Protein AF-0000000067178674 (afdb_homodimer)

InterPro domains:
  IPR000073 Alpha/beta hydrolase fold-1 [PF00561] (31-272)
  IPR000639 Epoxide hydrolase-like [PR00412] (37-55)
  IPR000639 Epoxide hydrolase-like [PR00412] (100-113)
  IPR000639 Epoxide hydrolase-like [PR00412] (260-282)
  IPR029058 Alpha/Beta hydrolase fold [G3DSA:3.40.50.1820] (13-284)
  IPR029058 Alpha/Beta hydrolase fold [SSF53474] (10-285)

Organism: Mycolicibacterium smegmatis (strain ATCC 700084 / mc(2)155) (NCBI:txid246196)

Sequence (570 aa):
MTTSGSVALRHVRQQVRPDVSLHAVIAGSGPAVFLLHGWPQTWQEWLPILEDLARHHTVVAVDLKGAGGSSKPLLGYDKVTMAEELDILREKLGFDTVQVVGHDIGGMLAYAWAATHRDTVTRLAVFDVPIPGASLWDGILTDPLAWHFAFHQCRDVPEFLIAGRERGYVEYFLRGRTANQDAFTDAAVDHYAHALAQPGAVRSTLEWYRAFAQDADDNRKLAREPLTVPVLALGGEHRWGPKMVDVLREFATDVRGGSIPDCGHWVVEERPDVVLAELEAFLQRMTTSGSVALRHVRQQVRPDVSLHAVIAGSGPAVFLLHGWPQTWQEWLPILEDLARHHTVVAVDLKGAGGSSKPLLGYDKVTMAEELDILREKLGFDTVQVVGHDIGGMLAYAWAATHRDTVTRLAVFDVPIPGASLWDGILTDPLAWHFAFHQCRDVPEFLIAGRERGYVEYFLRGRTANQDAFTDAAVDHYAHALAQPGAVRSTLEWYRAFAQDADDNRKLAREPLTVPVLALGGEHRWGPKMVDVLREFATDVRGGSIPDCGHWVVEERPDVVLAELEAFLQR

Radius of gyration: 27.83 Å; Cα contacts (8 Å, |Δi|>4): 1266; chains: 2; bounding box: 46×83×72 Å

Secondary structure (DSSP, 8-state):
------PPPEEEEEEEETTEEEEEEEEESSSEEEEE--TT--GGGGHHHHHHHTTTSEEEEE--TTSTTS---SS--SHHHHHHHHHHHHHHHT-SSEEEEEETHHHHHHHHHHHH-TTTEEEEEEES-PPTTSTTHHHHTT-GGGHHHHHHHSSSHHHHHHTT-HHHHHHHHHHHT-SSGGG--HHHHHHHHHHHHSTTHHHHHHHHHHTHHHHHHHHHHHTTS-B-S-EEEEEETTTTHHHHHHHHHTTBSSEEEEEETT--S-HHHH-HHHHHHHHHHHS--/------PPPEEEEEEEETTEEEEEEEEESSSEEEEE--TT--GGGGHHHHHHHTTTSEEEEE--TTSTTS---SS--SHHHHHHHHHHHHHHHT-SSEEEEEETHHHHHHHHHHHH-TTTEEEEEEES-PPTTSTTHHHHTT-GGGHHHHHHHSSSHHHHHHTT-HHHHHHHHHHHT-SSGGG--HHHHHHHHHHHHSTTHHHHHHHHHHTHHHHHHHHHHHTTS-B-S-EEEEEETTTTHHHHHHHHHTTBSSEEEEEETT--S-HHHH-HHHHHHHHHHHS--

Solvent-accessible surface area (backbone atoms only — not comparable to full-atom values): 28311 Å² total; per-residue (Å²): 132,82,75,84,72,80,72,66,75,43,79,48,72,45,74,55,45,102,70,36,34,39,20,31,38,34,29,60,46,63,50,38,34,39,36,31,37,29,83,74,49,32,35,68,57,44,58,77,42,44,63,69,50,14,72,53,13,21,33,35,28,27,17,52,75,13,25,58,77,13,31,54,52,95,70,66,51,34,33,60,54,45,23,52,42,49,51,44,44,39,51,75,73,68,44,80,53,35,30,36,37,9,27,34,61,15,17,46,29,37,49,35,27,40,66,73,35,59,87,32,37,60,33,40,32,36,30,32,54,82,48,54,53,41,89,61,42,73,59,45,58,67,33,78,91,37,18,59,58,44,34,42,47,41,80,65,53,47,50,62,38,39,59,95,37,33,48,64,56,44,40,48,54,56,60,69,40,38,63,43,72,78,48,62,50,71,65,55,41,48,49,31,13,52,38,43,60,36,91,53,15,48,58,27,49,30,36,47,50,56,20,40,68,60,32,14,57,49,39,50,58,47,34,78,58,51,40,73,46,51,30,40,17,33,12,9,48,75,54,40,2,84,46,28,39,68,54,47,48,66,39,26,76,37,63,42,75,28,56,38,78,86,19,14,60,49,43,48,57,56,34,30,67,60,49,44,52,53,46,62,71,66,57,74,116,130,82,75,81,73,80,73,67,74,42,77,49,72,45,75,55,46,100,71,36,34,39,20,32,39,34,30,59,44,63,51,39,33,39,37,31,39,29,83,74,49,31,36,68,59,44,58,78,42,44,63,68,50,16,71,52,14,21,32,35,28,28,15,52,75,14,26,57,75,13,32,55,50,97,71,67,49,34,33,62,55,45,22,51,41,49,51,44,45,38,51,74,72,68,45,79,53,32,30,36,36,9,27,36,59,14,18,45,29,39,50,35,28,38,68,72,35,60,89,31,38,60,34,41,32,35,31,34,53,83,49,53,51,41,90,62,41,72,60,44,58,66,32,76,89,36,18,61,58,44,33,39,46,42,79,64,54,48,48,62,40,38,60,94,38,32,49,62,56,44,40,48,54,56,59,67,40,38,63,46,71,79,49,60,49,71,64,55,42,49,49,32,13,52,38,42,60,38,92,53,14,49,58,28,50,30,36,48,50,56,21,42,69,60,35,14,55,49,40,50,60,49,35,76,58,49,40,71,47,52,31,42,17,33,13,8,48,75,54,40,1,83,46,27,39,67,53,46,50,65,42,25,75,36,65,43,75,28,56,38,77,84,20,14,60,49,43,48,58,56,36,30,67,60,50,43,52,52,45,63,72,66,55,76,114

pLDDT: mean 95.58, std 8.79, range [27.75, 98.94]

Structure (mmCIF, N/CA/C/O backbone):
data_AF-0000000067178674-model_v1
#
loop_
_entity.id
_entity.type
_entity.pdbx_description
1 polymer 'Epoxide hydrolase'
#
loop_
_atom_site.group_PDB
_atom_site.id
_atom_site.type_symbol
_atom_site.label_atom_id
_atom_site.label_alt_id
_atom_site.label_comp_id
_atom_site.label_asym_id
_atom_site.label_entity_id
_atom_site.label_seq_id
_atom_site.pdbx_PDB_ins_code
_atom_site.Cartn_x
_atom_site.Cartn_y
_atom_site.Cartn_z
_atom_site.occupancy
_atom_site.B_iso_or_equiv
_atom_site.auth_seq_id
_atom_site.auth_comp_id
_atom_site.auth_asym_id
_atom_site.auth_atom_id
_atom_site.pdbx_PDB_model_num
ATOM 1 N N . MET A 1 1 ? 4.031 34.906 43.875 1 27.75 1 MET A N 1
ATOM 2 C CA . MET A 1 1 ? 4.234 33.688 43.094 1 27.75 1 MET A CA 1
ATOM 3 C C . MET A 1 1 ? 3.258 33.625 41.938 1 27.75 1 MET A C 1
ATOM 5 O O . MET A 1 1 ? 2.059 33.406 42.125 1 27.75 1 MET A O 1
ATOM 9 N N . THR A 1 2 ? 3.311 34.438 40.875 1 36.53 2 THR A N 1
ATOM 10 C CA . THR A 1 2 ? 2.326 34.781 39.844 1 36.53 2 THR A CA 1
ATOM 11 C C . THR A 1 2 ? 1.849 33.531 39.125 1 36.53 2 THR A C 1
ATOM 13 O O . THR A 1 2 ? 2.662 32.719 38.656 1 36.53 2 THR A O 1
ATOM 16 N N . THR A 1 3 ? 0.846 32.75 39.562 1 38.28 3 THR A N 1
ATOM 17 C CA . THR A 1 3 ? 0.165 31.578 39 1 38.28 3 THR A CA 1
ATOM 18 C C . THR A 1 3 ? 0.177 31.625 37.469 1 38.28 3 THR A C 1
ATOM 20 O O . THR A 1 3 ? -0.361 32.562 36.875 1 38.28 3 THR A O 1
ATOM 23 N N . SER A 1 4 ? 1.253 31.328 36.719 1 40.75 4 SER A N 1
ATOM 24 C CA . SER A 1 4 ? 1.519 31.391 35.281 1 40.75 4 SER A CA 1
ATOM 25 C C . SER A 1 4 ? 0.287 30.984 34.469 1 40.75 4 SER A C 1
ATOM 27 O O . SER A 1 4 ? -0.219 29.875 34.625 1 40.75 4 SER A O 1
ATOM 29 N N . GLY A 1 5 ? -0.866 31.719 34.344 1 47.22 5 GLY A N 1
ATOM 30 C CA . GLY A 1 5 ? -2.24 31.625 33.875 1 47.22 5 GLY A CA 1
ATOM 31 C C . GLY A 1 5 ? -2.381 30.844 32.594 1 47.22 5 GLY A C 1
ATOM 32 O O . GLY A 1 5 ? -1.629 31.062 31.641 1 47.22 5 GLY A O 1
ATOM 33 N N . SER A 1 6 ? -2.816 29.484 32.625 1 62.25 6 SER A N 1
ATOM 34 C CA . SER A 1 6 ? -3.211 28.625 31.516 1 62.25 6 SER A CA 1
ATOM 35 C C . SER A 1 6 ? -3.93 29.422 30.422 1 62.25 6 SER A C 1
ATOM 37 O O . SER A 1 6 ? -4.848 30.188 30.719 1 62.25 6 SER A O 1
ATOM 39 N N . VAL A 1 7 ? -3.141 29.688 29.234 1 75 7 VAL A N 1
ATOM 40 C CA . VAL A 1 7 ? -3.703 30.422 28.094 1 75 7 VAL A CA 1
ATOM 41 C C . VAL A 1 7 ? -5.051 29.812 27.719 1 75 7 VAL A C 1
ATOM 43 O O . VAL A 1 7 ? -5.191 28.594 27.641 1 75 7 VAL A O 1
ATOM 46 N N . ALA A 1 8 ? -6.066 30.609 27.797 1 85.31 8 ALA A N 1
ATOM 47 C CA . ALA A 1 8 ? -7.406 30.188 27.406 1 85.31 8 ALA A CA 1
ATOM 48 C C . ALA A 1 8 ? -7.449 29.797 25.938 1 85.31 8 ALA A C 1
ATOM 50 O O . ALA A 1 8 ? -7.047 30.578 25.062 1 85.31 8 ALA A O 1
ATOM 51 N N . LEU A 1 9 ? -7.742 28.562 25.641 1 93.5 9 LEU A N 1
ATOM 52 C CA . LEU A 1 9 ? -7.949 28.078 24.266 1 93.5 9 LEU A CA 1
ATOM 53 C C . LEU A 1 9 ? -9.359 28.406 23.797 1 93.5 9 LEU A C 1
ATOM 55 O O . LEU A 1 9 ? -10.336 28.062 24.453 1 93.5 9 LEU A O 1
ATOM 59 N N . ARG A 1 10 ? -9.438 29.156 22.766 1 97 10 ARG A N 1
ATOM 60 C CA . ARG A 1 10 ? -10.727 29.484 22.172 1 97 10 ARG A CA 1
ATOM 61 C C . ARG A 1 10 ? -10.977 28.641 20.922 1 97 10 ARG A C 1
ATOM 63 O O . ARG A 1 10 ? -10.195 28.688 19.969 1 97 10 ARG A O 1
ATOM 70 N N . HIS A 1 11 ? -12.023 27.844 20.906 1 97.44 11 HIS A N 1
ATOM 71 C CA . HIS A 1 11 ? -12.43 27.062 19.75 1 97.44 11 HIS A CA 1
ATOM 72 C C . HIS A 1 11 ? -13.289 27.891 18.797 1 97.44 11 HIS A C 1
ATOM 74 O O . HIS A 1 11 ? -14.211 28.578 19.234 1 97.44 11 HIS A O 1
ATOM 80 N N . VAL A 1 12 ? -12.984 27.828 17.578 1 97.81 12 VAL A N 1
ATOM 81 C CA . VAL A 1 12 ? -13.789 28.516 16.562 1 97.81 12 VAL A CA 1
ATOM 82 C C . VAL A 1 12 ? -14.117 27.562 15.422 1 97.81 12 VAL A C 1
ATOM 84 O O . VAL A 1 12 ? -13.445 26.547 15.25 1 97.81 12 VAL A O 1
ATOM 87 N N . ARG A 1 13 ? -15.141 27.734 14.68 1 96.31 13 ARG A N 1
ATOM 88 C CA . ARG A 1 13 ? -15.523 27.094 13.438 1 96.31 13 ARG A CA 1
ATOM 89 C C . ARG A 1 13 ? -15.953 28.109 12.391 1 96.31 13 ARG A C 1
ATOM 91 O O . ARG A 1 13 ? -16.859 28.922 12.641 1 96.31 13 ARG A O 1
ATOM 98 N N . GLN A 1 14 ? -15.344 28.141 11.344 1 98.56 14 GLN A N 1
ATOM 99 C CA . GLN A 1 14 ? -15.617 29.125 10.305 1 98.56 14 GLN A CA 1
ATOM 100 C C . GLN A 1 14 ? -15.961 28.438 8.984 1 98.56 14 GLN A C 1
ATOM 102 O O . GLN A 1 14 ? -15.234 27.562 8.523 1 98.56 14 GLN A O 1
ATOM 107 N N . GLN A 1 15 ? -17.078 28.844 8.359 1 98.44 15 GLN A N 1
ATOM 108 C CA . GLN A 1 15 ? -17.391 28.391 7.004 1 98.44 15 GLN A CA 1
ATOM 109 C C . GLN A 1 15 ? -16.547 29.125 5.969 1 98.44 15 GLN A C 1
ATOM 111 O O . GLN A 1 15 ? -16.656 30.344 5.812 1 98.44 15 GLN A O 1
ATOM 116 N N . VAL A 1 16 ? -15.758 28.406 5.301 1 98.56 16 VAL A N 1
ATOM 117 C CA . VAL A 1 16 ? -14.828 29.047 4.379 1 98.56 16 VAL A CA 1
ATOM 118 C C . VAL A 1 16 ? -15.266 28.812 2.939 1 98.56 16 VAL A C 1
ATOM 120 O O . VAL A 1 16 ? -14.859 29.531 2.027 1 98.56 16 VAL A O 1
ATOM 123 N N . ARG A 1 17 ? -16.016 27.766 2.674 1 97.5 17 ARG A N 1
ATOM 124 C CA . ARG A 1 17 ? -16.75 27.453 1.45 1 97.5 17 ARG A CA 1
ATOM 125 C C . ARG A 1 17 ? -18.141 26.938 1.767 1 97.5 17 ARG A C 1
ATOM 127 O O . ARG A 1 17 ? -18.453 26.656 2.926 1 97.5 17 ARG A O 1
ATOM 134 N N . PRO A 1 18 ? -19.047 26.922 0.781 1 94.94 18 PRO A N 1
ATOM 135 C CA . PRO A 1 18 ? -20.406 26.469 1.056 1 94.94 18 PRO A CA 1
ATOM 136 C C . PRO A 1 18 ? -20.453 25.109 1.766 1 94.94 18 PRO A C 1
ATOM 138 O O . PRO A 1 18 ? -21.25 24.922 2.684 1 94.94 18 PRO A O 1
ATOM 141 N N . ASP A 1 19 ? -19.531 24.25 1.515 1 94.56 19 ASP A N 1
ATOM 142 C CA . ASP A 1 19 ? -19.594 22.922 2.123 1 94.56 19 ASP A CA 1
ATOM 143 C C . ASP A 1 19 ? -18.359 22.656 2.982 1 94.56 19 ASP A C 1
ATOM 145 O O . ASP A 1 19 ? -18.094 21.516 3.365 1 94.56 19 ASP A O 1
ATOM 149 N N . VAL A 1 20 ? -17.594 23.703 3.301 1 98.12 20 VAL A N 1
ATOM 150 C CA . VAL A 1 20 ? -16.359 23.516 4.059 1 98.12 20 VAL A CA 1
ATOM 151 C C . VAL A 1 20 ? -16.359 24.438 5.277 1 98.12 20 VAL A C 1
ATOM 153 O O . VAL A 1 20 ? -16.422 25.656 5.137 1 98.12 20 VAL A O 1
ATOM 156 N N . SER A 1 21 ? -16.359 23.859 6.391 1 98.44 21 SER A N 1
ATOM 157 C CA . SER A 1 21 ? -16.172 24.547 7.668 1 98.44 21 SER A CA 1
ATOM 158 C C . SER A 1 21 ? -14.93 24.031 8.391 1 98.44 21 SER A C 1
ATOM 160 O O . SER A 1 21 ? -14.742 22.828 8.531 1 98.44 21 SER A O 1
ATOM 162 N N . LEU A 1 22 ? -14.086 24.938 8.844 1 98.88 22 LEU A N 1
ATOM 163 C CA . LEU A 1 22 ? -12.844 24.562 9.516 1 98.88 22 LEU A CA 1
ATOM 164 C C . LEU A 1 22 ? -12.914 24.906 11 1 98.88 22 LEU A C 1
ATOM 166 O O . LEU A 1 22 ? -13.344 26 11.375 1 98.88 22 LEU A O 1
ATOM 170 N N . HIS A 1 23 ? -12.547 23.969 11.805 1 98.75 23 HIS A N 1
ATOM 171 C CA . HIS A 1 23 ? -12.367 24.141 13.242 1 98.75 23 HIS A CA 1
ATOM 172 C C . HIS A 1 23 ? -10.93 24.531 13.578 1 98.75 23 HIS A C 1
ATOM 174 O O . HIS A 1 23 ? -9.984 24.016 12.977 1 98.75 23 HIS A O 1
ATOM 180 N N . ALA A 1 24 ? -10.742 25.453 14.469 1 98.75 24 ALA A N 1
ATOM 181 C CA . ALA A 1 24 ? -9.422 25.844 14.953 1 98.75 24 ALA A CA 1
ATOM 182 C C . ALA A 1 24 ? -9.469 26.219 16.438 1 98.75 24 ALA A C 1
ATOM 184 O O . ALA A 1 24 ? -10.531 26.594 16.953 1 98.75 24 ALA A O 1
ATOM 185 N N . VAL A 1 25 ? -8.383 26.016 16.984 1 98.5 25 VAL A N 1
ATOM 186 C CA . VAL A 1 25 ? -8.172 26.5 18.359 1 98.5 25 VAL A CA 1
ATOM 187 C C . VAL A 1 25 ? -7.23 27.703 18.344 1 98.5 25 VAL A C 1
ATOM 189 O O . VAL A 1 25 ? -6.141 27.641 17.781 1 98.5 25 VAL A O 1
ATOM 192 N N . ILE A 1 26 ? -7.637 28.766 19 1 98.56 26 ILE A N 1
ATOM 193 C CA . ILE A 1 26 ? -6.887 30.016 18.984 1 98.56 26 ILE A CA 1
ATOM 194 C C . ILE A 1 26 ? -6.449 30.375 20.406 1 98.56 26 ILE A C 1
ATOM 196 O O . ILE A 1 26 ? -7.227 30.234 21.359 1 98.56 26 ILE A O 1
ATOM 200 N N . ALA A 1 27 ? -5.227 30.812 20.531 1 98 27 ALA A N 1
ATOM 201 C CA . ALA A 1 27 ? -4.715 31.281 21.812 1 98 27 ALA A CA 1
ATOM 202 C C . ALA A 1 27 ? -3.627 32.344 21.625 1 98 27 ALA A C 1
ATOM 204 O O . ALA A 1 27 ? -2.875 32.281 20.641 1 98 27 ALA A O 1
ATOM 205 N N . GLY A 1 28 ? -3.578 33.281 22.578 1 97.25 28 GLY A N 1
ATOM 206 C CA . GLY A 1 28 ? -2.463 34.219 22.656 1 97.25 28 GLY A CA 1
ATOM 207 C C . GLY A 1 28 ? -2.727 35.531 21.922 1 97.25 28 GLY A C 1
ATOM 208 O O . GLY A 1 28 ? -3.881 35.875 21.641 1 97.25 28 GLY A O 1
ATOM 209 N N . SER A 1 29 ? -1.698 36.281 21.844 1 95.25 29 SER A N 1
ATOM 210 C CA . SER A 1 29 ? -1.72 37.594 21.188 1 95.25 29 SER A CA 1
ATOM 211 C C . SER A 1 29 ? -0.404 37.875 20.453 1 95.25 29 SER A C 1
ATOM 213 O O . SER A 1 29 ? 0.63 37.281 20.812 1 95.25 29 SER A O 1
ATOM 215 N N . GLY A 1 30 ? -0.537 38.688 19.484 1 96.06 30 GLY A N 1
ATOM 216 C CA . GLY A 1 30 ? 0.624 38.969 18.641 1 96.06 30 GLY A CA 1
ATOM 217 C C . GLY A 1 30 ? 0.475 38.469 17.219 1 96.06 30 GLY A C 1
ATOM 218 O O . GLY A 1 30 ? -0.64 38.219 16.766 1 96.06 30 GLY A O 1
ATOM 219 N N . PRO A 1 31 ? 1.634 38.406 16.5 1 97.62 31 PRO A N 1
ATOM 220 C CA . PRO A 1 31 ? 1.562 37.938 15.117 1 97.62 31 PRO A CA 1
ATOM 221 C C . PRO A 1 31 ? 0.987 36.531 15.016 1 97.62 31 PRO A C 1
ATOM 223 O O . PRO A 1 31 ? 1.274 35.688 15.859 1 97.62 31 PRO A O 1
ATOM 226 N N . ALA A 1 32 ? 0.193 36.281 14.047 1 98.5 32 ALA A N 1
ATOM 227 C CA . ALA A 1 32 ? -0.531 35.031 13.891 1 98.5 32 ALA A CA 1
ATOM 228 C C . ALA A 1 32 ? 0.394 33.906 13.391 1 98.5 32 ALA A C 1
ATOM 230 O O . ALA A 1 32 ? 1.22 34.156 12.508 1 98.5 32 ALA A O 1
ATOM 231 N N . VAL A 1 33 ? 0.31 32.781 13.977 1 98.81 33 VAL A N 1
ATOM 232 C CA . VAL A 1 33 ? 0.992 31.562 13.539 1 98.81 33 VAL A CA 1
ATOM 233 C C . VAL A 1 33 ? -0.023 30.438 13.367 1 98.81 33 VAL A C 1
ATOM 235 O O . VAL A 1 33 ? -0.675 30.016 14.328 1 98.81 33 VAL A O 1
ATOM 238 N N . PHE A 1 34 ? -0.203 29.938 12.133 1 98.94 34 PHE A N 1
ATOM 239 C CA . PHE A 1 34 ? -1.053 28.797 11.852 1 98.94 34 PHE A CA 1
ATOM 240 C C . PHE A 1 34 ? -0.268 27.5 11.992 1 98.94 34 PHE A C 1
ATOM 242 O O . PHE A 1 34 ? 0.843 27.375 11.477 1 98.94 34 PHE A O 1
ATOM 249 N N . LEU A 1 35 ? -0.827 26.578 12.734 1 98.94 35 LEU A N 1
ATOM 250 C CA . LEU A 1 35 ? -0.236 25.266 12.961 1 98.94 35 LEU A CA 1
ATOM 251 C C . LEU A 1 35 ? -1.045 24.172 12.266 1 98.94 35 LEU A C 1
ATOM 253 O O . LEU A 1 35 ? -2.219 23.969 12.578 1 98.94 35 LEU A O 1
ATOM 257 N N . LEU A 1 36 ? -0.396 23.5 11.32 1 98.94 36 LEU A N 1
ATOM 258 C CA . LEU A 1 36 ? -1.051 22.5 10.484 1 98.94 36 LEU A CA 1
ATOM 259 C C . LEU A 1 36 ? -0.537 21.109 10.805 1 98.94 36 LEU A C 1
ATOM 261 O O . LEU A 1 36 ? 0.647 20.812 10.617 1 98.94 36 LEU A O 1
ATOM 265 N N . HIS A 1 37 ? -1.432 20.234 11.211 1 98.88 37 HIS A N 1
ATOM 266 C CA . HIS A 1 37 ? -1.064 18.938 11.758 1 98.88 37 HIS A CA 1
ATOM 267 C C . HIS A 1 37 ? -0.892 17.906 10.648 1 98.88 37 HIS A C 1
ATOM 269 O O . HIS A 1 37 ? -1.175 18.188 9.477 1 98.88 37 HIS A O 1
ATOM 275 N N . GLY A 1 38 ? -0.39 16.766 11.039 1 98.75 38 GLY A N 1
ATOM 276 C CA . GLY A 1 38 ? -0.179 15.664 10.125 1 98.75 38 GLY A CA 1
ATOM 277 C C . GLY A 1 38 ? -1.205 14.555 10.273 1 98.75 38 GLY A C 1
ATOM 278 O O . GLY A 1 38 ? -2.16 14.695 11.039 1 98.75 38 GLY A O 1
ATOM 279 N N . TRP A 1 39 ? -1.067 13.555 9.5 1 98.56 39 TRP A N 1
ATOM 280 C CA . TRP A 1 39 ? -1.887 12.352 9.602 1 98.56 39 TRP A CA 1
ATOM 281 C C . TRP A 1 39 ? -1.261 11.344 10.555 1 98.56 39 TRP A C 1
ATOM 283 O O . TRP A 1 39 ? -0.047 11.125 10.531 1 98.56 39 TRP A O 1
ATOM 293 N N . PRO A 1 40 ? -2.059 10.703 11.367 1 98.12 40 PRO A N 1
ATOM 294 C CA . PRO A 1 40 ? -3.51 10.742 11.555 1 98.12 40 PRO A CA 1
ATOM 295 C C . PRO A 1 40 ? -3.926 11.617 12.742 1 98.12 40 PRO A C 1
ATOM 297 O O . PRO A 1 40 ? -4.797 11.227 13.523 1 98.12 40 PRO A O 1
ATOM 300 N N . GLN A 1 41 ? -3.377 12.766 12.781 1 98.62 41 GLN A N 1
ATOM 301 C CA . GLN A 1 41 ? -3.537 13.57 13.984 1 98.62 41 GLN A CA 1
ATOM 302 C C . GLN A 1 41 ? -4.562 14.68 13.773 1 98.62 41 GLN A C 1
ATOM 304 O O . GLN A 1 41 ? -5.414 14.586 12.883 1 98.62 41 GLN A O 1
ATOM 309 N N . THR A 1 42 ? -4.703 15.57 14.781 1 98.62 42 THR A N 1
ATOM 310 C CA . THR A 1 42 ? -5.531 16.766 14.844 1 98.62 42 THR A CA 1
ATOM 311 C C . THR A 1 42 ? -4.727 17.953 15.367 1 98.62 42 THR A C 1
ATOM 313 O O . THR A 1 42 ? -3.52 17.844 15.594 1 98.62 42 THR A O 1
ATOM 316 N N . TRP A 1 43 ? -5.434 19.016 15.562 1 98.56 43 TRP A N 1
ATOM 317 C CA . TRP A 1 43 ? -4.77 20.203 16.109 1 98.56 43 TRP A CA 1
ATOM 318 C C . TRP A 1 43 ? -4.055 19.859 17.422 1 98.56 43 TRP A C 1
ATOM 320 O O . TRP A 1 43 ? -3.102 20.547 17.797 1 98.56 43 TRP A O 1
ATOM 330 N N . GLN A 1 44 ? -4.391 18.812 18.031 1 97.94 44 GLN A N 1
ATOM 331 C CA . GLN A 1 44 ? -3.869 18.469 19.344 1 97.94 44 GLN A CA 1
ATOM 332 C C . GLN A 1 44 ? -2.402 18.062 19.266 1 97.94 44 GLN A C 1
ATOM 334 O O . GLN A 1 44 ? -1.722 17.969 20.297 1 97.94 44 GLN A O 1
ATOM 339 N N . GLU A 1 45 ? -1.944 17.797 18.062 1 98.19 45 GLU A N 1
ATOM 340 C CA . GLU A 1 45 ? -0.521 17.531 17.875 1 98.19 45 GLU A CA 1
ATOM 341 C C . GLU A 1 45 ? 0.33 18.656 18.453 1 98.19 45 GLU A C 1
ATOM 343 O O . GLU A 1 45 ? 1.461 18.438 18.891 1 98.19 45 GLU A O 1
ATOM 348 N N . TRP A 1 46 ? -0.2 19.844 18.562 1 98.62 46 TRP A N 1
ATOM 349 C CA . TRP A 1 46 ? 0.586 21.047 18.859 1 98.62 46 TRP A CA 1
ATOM 350 C C . TRP A 1 46 ? 0.51 21.391 20.344 1 98.62 46 TRP A C 1
ATOM 352 O O . TRP A 1 46 ? 1.186 22.312 20.797 1 98.62 46 TRP A O 1
ATOM 362 N N . LEU A 1 47 ? -0.203 20.625 21.141 1 97.25 47 LEU A N 1
ATOM 363 C CA . LEU A 1 47 ? -0.456 20.938 22.547 1 97.25 47 LEU A CA 1
ATOM 364 C C . LEU A 1 47 ? 0.852 21.062 23.328 1 97.25 47 LEU A C 1
ATOM 366 O O . LEU A 1 47 ? 0.998 21.969 24.156 1 97.25 47 LEU A O 1
ATOM 370 N N . PRO A 1 48 ? 1.869 20.266 23 1 97.25 48 PRO A N 1
ATOM 371 C CA . PRO A 1 48 ? 3.094 20.328 23.812 1 97.25 48 PRO A CA 1
ATOM 372 C C . PRO A 1 48 ? 3.785 21.688 23.703 1 97.25 48 PRO A C 1
ATOM 374 O O . PRO A 1 48 ? 4.57 22.062 24.578 1 97.25 48 PRO A O 1
ATOM 377 N N . ILE A 1 49 ? 3.48 22.469 22.609 1 98 49 ILE A N 1
ATOM 378 C CA . ILE A 1 49 ? 4.234 23.703 22.453 1 98 49 ILE A CA 1
ATOM 379 C C . ILE A 1 49 ? 3.273 24.891 22.312 1 98 49 ILE A C 1
ATOM 381 O O . ILE A 1 49 ? 3.703 26.031 22.219 1 98 49 ILE A O 1
ATOM 385 N N . LEU A 1 50 ? 1.996 24.625 22.328 1 97.88 50 LEU A N 1
ATOM 386 C CA . LEU A 1 50 ? 0.981 25.625 21.984 1 97.88 50 LEU A CA 1
ATOM 387 C C . LEU A 1 50 ? 0.99 26.781 22.984 1 97.88 50 LEU A C 1
ATOM 389 O O . LEU A 1 50 ? 1.024 27.938 22.578 1 97.88 50 LEU A O 1
ATOM 393 N N . GLU A 1 51 ? 1.031 26.453 24.25 1 96.25 51 GLU A N 1
ATOM 394 C CA . GLU A 1 51 ? 0.973 27.484 25.281 1 96.25 51 GLU A CA 1
ATOM 395 C C . GLU A 1 51 ? 2.201 28.391 25.234 1 96.25 51 GLU A C 1
ATOM 397 O O . GLU A 1 51 ? 2.092 29.609 25.422 1 96.25 51 GLU A O 1
ATOM 402 N N . ASP A 1 52 ? 3.309 27.812 25.016 1 96.81 52 ASP A N 1
ATOM 403 C CA . ASP A 1 52 ? 4.543 28.594 24.969 1 96.81 52 ASP A CA 1
ATOM 404 C C . ASP A 1 52 ? 4.551 29.531 23.75 1 96.81 52 ASP A C 1
ATOM 406 O O . ASP A 1 52 ? 4.953 30.688 23.859 1 96.81 52 ASP A O 1
ATOM 410 N N . LEU A 1 53 ? 4.113 29.078 22.609 1 97.25 53 LEU A N 1
ATOM 411 C CA . LEU A 1 53 ? 4.039 29.906 21.422 1 97.25 53 LEU A CA 1
ATOM 412 C C . LEU A 1 53 ? 3.025 31.031 21.609 1 97.25 53 LEU A C 1
ATOM 414 O O . LEU A 1 53 ? 3.215 32.125 21.094 1 97.25 53 LEU A O 1
ATOM 418 N N . ALA A 1 54 ? 2.02 30.719 22.344 1 97.31 54 ALA A N 1
ATOM 419 C CA . ALA A 1 54 ? 0.916 31.656 22.531 1 97.31 54 ALA A CA 1
ATOM 420 C C . ALA A 1 54 ? 1.346 32.844 23.391 1 97.31 54 ALA A C 1
ATOM 422 O O . ALA A 1 54 ? 0.653 33.875 23.453 1 97.31 54 ALA A O 1
ATOM 423 N N . ARG A 1 55 ? 2.473 32.75 24.016 1 95.69 55 ARG A N 1
ATOM 424 C CA . ARG A 1 55 ? 2.971 33.844 24.844 1 95.69 55 ARG A CA 1
ATOM 425 C C . ARG A 1 55 ? 3.33 35.062 23.984 1 95.69 55 ARG A C 1
ATOM 427 O O . ARG A 1 55 ? 3.254 36.188 24.469 1 95.69 55 ARG A O 1
ATOM 434 N N . HIS A 1 56 ? 3.646 34.812 22.766 1 96.25 56 HIS A N 1
ATOM 435 C CA . HIS A 1 56 ? 4.133 35.938 21.969 1 96.25 56 HIS A CA 1
ATOM 436 C C . HIS A 1 56 ? 3.48 35.938 20.578 1 96.25 56 HIS A C 1
ATOM 438 O O . HIS A 1 56 ? 3.85 36.75 19.719 1 96.25 56 HIS A O 1
ATOM 444 N N . HIS A 1 57 ? 2.592 35.062 20.328 1 98.06 57 HIS A N 1
ATOM 445 C CA . HIS A 1 57 ? 1.908 34.938 19.047 1 98.06 57 HIS A CA 1
ATOM 446 C C . HIS A 1 57 ? 0.427 34.625 19.234 1 98.06 57 HIS A C 1
ATOM 448 O O . HIS A 1 57 ? 0.017 34.188 20.312 1 98.06 57 HIS A O 1
ATOM 454 N N . THR A 1 58 ? -0.354 34.969 18.328 1 98.25 58 THR A N 1
ATOM 455 C CA . THR A 1 58 ? -1.674 34.375 18.203 1 98.25 58 THR A CA 1
ATOM 456 C C . THR A 1 58 ? -1.582 33.031 17.469 1 98.25 58 THR A C 1
ATOM 458 O O . THR A 1 58 ? -1.396 33 16.25 1 98.25 58 THR A O 1
ATOM 461 N N . VAL A 1 59 ? -1.711 31.984 18.219 1 98.62 59 VAL A N 1
ATOM 462 C CA . VAL A 1 59 ? -1.602 30.656 17.641 1 98.62 59 VAL A CA 1
ATOM 463 C C . VAL A 1 59 ? -2.967 30.188 17.125 1 98.62 59 VAL A C 1
ATOM 465 O O . VAL A 1 59 ? -3.979 30.359 17.812 1 98.62 59 VAL A O 1
ATOM 468 N N . VAL A 1 60 ? -3.033 29.75 15.922 1 98.88 60 VAL A N 1
ATOM 469 C CA . VAL A 1 60 ? -4.219 29.141 15.312 1 98.88 60 VAL A CA 1
ATOM 470 C C . VAL A 1 60 ? -3.922 27.703 14.914 1 98.88 60 VAL A C 1
ATOM 472 O O . VAL A 1 60 ? -3.365 27.453 13.844 1 98.88 60 VAL A O 1
ATOM 475 N N . ALA A 1 61 ? -4.254 26.781 15.75 1 98.88 61 ALA A N 1
ATOM 476 C CA . ALA A 1 61 ? -4.102 25.359 15.445 1 98.88 61 ALA A CA 1
ATOM 477 C C . ALA A 1 61 ? -5.355 24.797 14.773 1 98.88 61 ALA A C 1
ATOM 479 O O . ALA A 1 61 ? -6.414 24.719 15.398 1 98.88 61 ALA A O 1
ATOM 480 N N . VAL A 1 62 ? -5.23 24.375 13.586 1 98.94 62 VAL A N 1
ATOM 481 C CA . VAL A 1 62 ? -6.395 24.062 12.758 1 98.94 62 VAL A CA 1
ATOM 482 C C . VAL A 1 62 ? -6.574 22.547 12.664 1 98.94 62 VAL A C 1
ATOM 484 O O . VAL A 1 62 ? -5.598 21.797 12.508 1 98.94 62 VAL A O 1
ATOM 487 N N . ASP A 1 63 ? -7.777 22.078 12.82 1 98.88 63 ASP A N 1
ATOM 488 C CA . ASP A 1 63 ? -8.109 20.781 12.234 1 98.88 63 ASP A CA 1
ATOM 489 C C . ASP A 1 63 ? -8.211 20.891 10.711 1 98.88 63 ASP A C 1
ATOM 491 O O . ASP A 1 63 ? -9.102 21.562 10.188 1 98.88 63 ASP A O 1
ATOM 495 N N . LEU A 1 64 ? -7.34 20.25 10.078 1 98.88 64 LEU A N 1
ATOM 496 C CA . LEU A 1 64 ? -7.406 20.281 8.625 1 98.88 64 LEU A CA 1
ATOM 497 C C . LEU A 1 64 ? -8.734 19.703 8.133 1 98.88 64 LEU A C 1
ATOM 499 O O . LEU A 1 64 ? -9.336 18.859 8.797 1 98.88 64 LEU A O 1
ATOM 503 N N . LYS A 1 65 ? -9.164 20.203 6.996 1 98.56 65 LYS A N 1
ATOM 504 C CA . LYS A 1 65 ? -10.344 19.625 6.34 1 98.56 65 LYS A CA 1
ATOM 505 C C . LYS A 1 65 ? -10.266 18.109 6.309 1 98.56 65 LYS A C 1
ATOM 507 O O . LYS A 1 65 ? -9.234 17.531 5.938 1 98.56 65 LYS A O 1
ATOM 512 N N . GLY A 1 66 ? -11.328 17.484 6.789 1 98.19 66 GLY A N 1
ATOM 513 C CA . GLY A 1 66 ? -11.367 16.031 6.805 1 98.19 66 GLY A CA 1
ATOM 514 C C . GLY A 1 66 ? -11.023 15.43 8.156 1 98.19 66 GLY A C 1
ATOM 515 O O . GLY A 1 66 ? -11.273 14.25 8.398 1 98.19 66 GLY A O 1
ATOM 516 N N . ALA A 1 67 ? -10.547 16.25 9.094 1 98.12 67 ALA A N 1
ATOM 517 C CA . ALA A 1 67 ? -10.086 15.734 10.383 1 98.12 67 ALA A CA 1
ATOM 518 C C . ALA A 1 67 ? -10.695 16.516 11.539 1 98.12 67 ALA A C 1
ATOM 520 O O . ALA A 1 67 ? -11.055 17.688 11.391 1 98.12 67 ALA A O 1
ATOM 521 N N . GLY A 1 68 ? -10.781 15.82 12.648 1 97.69 68 GLY A N 1
ATOM 522 C CA . GLY A 1 68 ? -11.203 16.469 13.883 1 97.69 68 GLY A CA 1
ATOM 523 C C . GLY A 1 68 ? -12.555 17.141 13.758 1 97.69 68 GLY A C 1
ATOM 524 O O . GLY A 1 68 ? -13.523 16.531 13.312 1 97.69 68 GLY A O 1
ATOM 525 N N . GLY A 1 69 ? -12.539 18.391 14.117 1 97.5 69 GLY A N 1
ATOM 526 C CA . GLY A 1 69 ? -13.789 19.141 14.156 1 97.5 69 GLY A CA 1
ATOM 527 C C . GLY A 1 69 ? -14.109 19.828 12.844 1 97.5 69 GLY A C 1
ATOM 528 O O . GLY A 1 69 ? -15.148 20.484 12.727 1 97.5 69 GLY A O 1
ATOM 529 N N . SER A 1 70 ? -13.297 19.703 11.844 1 98.62 70 SER A N 1
ATOM 530 C CA . SER A 1 70 ? -13.531 20.312 10.547 1 98.62 70 SER A CA 1
ATOM 531 C C . SER A 1 70 ? -14.445 19.453 9.68 1 98.62 70 SER A C 1
ATOM 533 O O . SER A 1 70 ? -14.633 18.266 9.961 1 98.62 70 SER A O 1
ATOM 535 N N . SER A 1 71 ? -15.023 20.109 8.656 1 97.75 71 SER A N 1
ATOM 536 C CA . SER A 1 71 ? -15.938 19.406 7.758 1 97.75 71 SER A CA 1
ATOM 537 C C . SER A 1 71 ? -15.203 18.328 6.957 1 97.75 71 SER A C 1
ATOM 539 O O . SER A 1 71 ? -13.977 18.359 6.863 1 97.75 71 SER A O 1
ATOM 541 N N . LYS A 1 72 ? -15.93 17.469 6.469 1 97.88 72 LYS A N 1
ATOM 542 C CA . LYS A 1 72 ? -15.422 16.344 5.691 1 97.88 72 LYS A CA 1
ATOM 543 C C . LYS A 1 72 ? -16.125 16.234 4.344 1 97.88 72 LYS A C 1
ATOM 545 O O . LYS A 1 72 ? -16.781 15.227 4.051 1 97.88 72 LYS A O 1
ATOM 550 N N . PRO A 1 73 ? -15.93 17.25 3.535 1 96.62 73 PRO A N 1
ATOM 551 C CA . PRO A 1 73 ? -16.594 17.234 2.229 1 96.62 73 PRO A CA 1
ATOM 552 C C . PRO A 1 73 ? -16.062 16.125 1.312 1 96.62 73 PRO A C 1
ATOM 554 O O . PRO A 1 73 ? -15.07 15.477 1.634 1 96.62 73 PRO A O 1
ATOM 557 N N . LEU A 1 74 ? -16.719 15.891 0.137 1 94.44 74 LEU A N 1
ATOM 558 C CA . LEU A 1 74 ? -16.391 14.773 -0.735 1 94.44 74 LEU A CA 1
ATOM 559 C C . LEU A 1 74 ? -15.172 15.094 -1.603 1 94.44 74 LEU A C 1
ATOM 561 O O . LEU A 1 74 ? -14.453 14.188 -2.027 1 94.44 74 LEU A O 1
ATOM 565 N N . LEU A 1 75 ? -14.906 16.391 -1.848 1 94.31 75 LEU A N 1
ATOM 566 C CA . LEU A 1 75 ? -13.906 16.734 -2.848 1 94.31 75 LEU A CA 1
ATOM 567 C C . LEU A 1 75 ? -13.008 17.859 -2.344 1 94.31 75 LEU A C 1
ATOM 569 O O . LEU A 1 75 ? -13.227 18.391 -1.253 1 94.31 75 LEU A O 1
ATOM 573 N N . GLY A 1 76 ? -11.953 18.172 -3.094 1 97.56 76 GLY A N 1
ATOM 574 C CA . GLY A 1 76 ? -11.164 19.375 -2.871 1 97.56 76 GLY A CA 1
ATOM 575 C C . GLY A 1 76 ? -10.008 19.156 -1.908 1 97.56 76 GLY A C 1
ATOM 576 O O . GLY A 1 76 ? -9.68 20.047 -1.119 1 97.56 76 GLY A O 1
ATOM 577 N N . TYR A 1 77 ? -9.312 18 -1.972 1 98.5 77 TYR A N 1
ATOM 578 C CA . TYR A 1 77 ? -8.312 17.688 -0.957 1 98.5 77 TYR A CA 1
ATOM 579 C C . TYR A 1 77 ? -6.902 17.906 -1.495 1 98.5 77 TYR A C 1
ATOM 581 O O . TYR A 1 77 ? -5.918 17.609 -0.815 1 98.5 77 TYR A O 1
ATOM 589 N N . ASP A 1 78 ? -6.805 18.438 -2.797 1 98.69 78 ASP A N 1
ATOM 590 C CA . ASP A 1 78 ? -5.492 18.891 -3.248 1 98.69 78 ASP A CA 1
ATOM 591 C C . ASP A 1 78 ? -5.004 20.078 -2.428 1 98.69 78 ASP A C 1
ATOM 593 O O . ASP A 1 78 ? -5.805 20.906 -1.993 1 98.69 78 ASP A O 1
ATOM 597 N N . LYS A 1 79 ? -3.689 20.172 -2.309 1 98.88 79 LYS A N 1
ATOM 598 C CA . LYS A 1 79 ? -3.127 21.109 -1.333 1 98.88 79 LYS A CA 1
ATOM 599 C C . LYS A 1 79 ? -3.354 22.547 -1.758 1 98.88 79 LYS A C 1
ATOM 601 O O . LYS A 1 79 ? -3.479 23.438 -0.913 1 98.88 79 LYS A O 1
ATOM 606 N N . VAL A 1 80 ? -3.471 22.828 -3.031 1 98.88 80 VAL A N 1
ATOM 607 C CA . VAL A 1 80 ? -3.727 24.188 -3.49 1 98.88 80 VAL A CA 1
ATOM 608 C C . VAL A 1 80 ? -5.129 24.625 -3.074 1 98.88 80 VAL A C 1
ATOM 610 O O . VAL A 1 80 ? -5.324 25.734 -2.564 1 98.88 80 VAL A O 1
ATOM 613 N N . THR A 1 81 ? -6.121 23.719 -3.215 1 98.81 81 THR A N 1
ATOM 614 C CA . THR A 1 81 ? -7.488 24.016 -2.795 1 98.81 81 THR A CA 1
ATOM 615 C C . THR A 1 81 ? -7.559 24.203 -1.283 1 98.81 81 THR A C 1
ATOM 617 O O . THR A 1 81 ? -8.164 25.172 -0.803 1 98.81 81 THR A O 1
ATOM 620 N N . MET A 1 82 ? -6.938 23.328 -0.578 1 98.88 82 MET A N 1
ATOM 621 C CA . MET A 1 82 ? -6.965 23.422 0.879 1 98.88 82 MET A CA 1
ATOM 622 C C . MET A 1 82 ? -6.266 24.688 1.359 1 98.88 82 MET A C 1
ATOM 624 O O . MET A 1 82 ? -6.676 25.281 2.357 1 98.88 82 MET A O 1
ATOM 628 N N . ALA A 1 83 ? -5.203 25.078 0.66 1 98.88 83 ALA A N 1
ATOM 629 C CA . ALA A 1 83 ? -4.492 26.312 0.987 1 98.88 83 ALA A CA 1
ATOM 630 C C . ALA A 1 83 ? -5.398 27.531 0.832 1 98.88 83 ALA A C 1
ATOM 632 O O . ALA A 1 83 ? -5.391 28.422 1.676 1 98.88 83 ALA A O 1
ATOM 633 N N . GLU A 1 84 ? -6.141 27.516 -0.245 1 98.81 84 GLU A N 1
ATOM 634 C CA . GLU A 1 84 ? -7.09 28.609 -0.456 1 98.81 84 GLU A CA 1
ATOM 635 C C . GLU A 1 84 ? -8.102 28.672 0.681 1 98.81 84 GLU A C 1
ATOM 637 O O . GLU A 1 84 ? -8.461 29.766 1.13 1 98.81 84 GLU A O 1
ATOM 642 N N . GLU A 1 85 ? -8.547 27.594 1.119 1 98.88 85 GLU A N 1
ATOM 643 C CA . GLU A 1 85 ? -9.516 27.531 2.207 1 98.88 85 GLU A CA 1
ATOM 644 C C . GLU A 1 85 ? -8.914 28.047 3.514 1 98.88 85 GLU A C 1
ATOM 646 O O . GLU A 1 85 ? -9.586 28.734 4.281 1 98.88 85 GLU A O 1
ATOM 651 N N . LEU A 1 86 ? -7.66 27.719 3.746 1 98.88 86 LEU A N 1
ATOM 652 C CA . LEU A 1 86 ? -6.977 28.234 4.93 1 98.88 86 LEU A CA 1
ATOM 653 C C . LEU A 1 86 ? -6.773 29.734 4.84 1 98.88 86 LEU A C 1
ATOM 655 O O . LEU A 1 86 ? -6.84 30.438 5.852 1 98.88 86 LEU A O 1
ATOM 659 N N . ASP A 1 87 ? -6.5 30.219 3.635 1 98.81 87 ASP A N 1
ATOM 660 C CA . ASP A 1 87 ? -6.32 31.656 3.463 1 98.81 87 ASP A CA 1
ATOM 661 C C . ASP A 1 87 ? -7.629 32.406 3.707 1 98.81 87 ASP A C 1
ATOM 663 O O . ASP A 1 87 ? -7.625 33.5 4.258 1 98.81 87 ASP A O 1
ATOM 667 N N . ILE A 1 88 ? -8.734 31.781 3.287 1 98.81 88 ILE A N 1
ATOM 668 C CA . ILE A 1 88 ? -10.039 32.375 3.59 1 98.81 88 ILE A CA 1
ATOM 669 C C . ILE A 1 88 ? -10.258 32.375 5.102 1 98.81 88 ILE A C 1
ATOM 671 O O . ILE A 1 88 ? -10.766 33.344 5.652 1 98.81 88 ILE A O 1
ATOM 675 N N . LEU A 1 89 ? -9.859 31.312 5.793 1 98.88 89 LEU A N 1
ATOM 676 C CA . LEU A 1 89 ? -9.953 31.281 7.25 1 98.88 89 LEU A CA 1
ATOM 677 C C . LEU A 1 89 ? -9.141 32.406 7.867 1 98.88 89 LEU A C 1
ATOM 679 O O . LEU A 1 89 ? -9.617 33.094 8.781 1 98.88 89 LEU A O 1
ATOM 683 N N . ARG A 1 90 ? -7.898 32.562 7.395 1 98.69 90 ARG A N 1
ATOM 684 C CA . ARG A 1 90 ? -7.043 33.656 7.836 1 98.69 90 ARG A CA 1
ATOM 685 C C . ARG A 1 90 ? -7.77 35 7.75 1 98.69 90 ARG A C 1
ATOM 687 O O . ARG A 1 90 ? -7.793 35.75 8.711 1 98.69 90 ARG A O 1
ATOM 694 N N . GLU A 1 91 ? -8.336 35.25 6.562 1 98.5 91 GLU A N 1
ATOM 695 C CA . GLU A 1 91 ? -9.039 36.531 6.324 1 98.5 91 GLU A CA 1
ATOM 696 C C . GLU A 1 91 ? -10.211 36.688 7.289 1 98.5 91 GLU A C 1
ATOM 698 O O . GLU A 1 91 ? -10.414 37.75 7.859 1 98.5 91 GLU A O 1
ATOM 703 N N . LYS A 1 92 ? -10.945 35.688 7.473 1 98.44 92 LYS A N 1
ATOM 704 C CA . LYS A 1 92 ? -12.125 35.719 8.328 1 98.44 92 LYS A CA 1
ATOM 705 C C . LYS A 1 92 ? -11.742 35.938 9.789 1 98.44 92 LYS A C 1
ATOM 707 O O . LYS A 1 92 ? -12.5 36.531 10.555 1 98.44 92 LYS A O 1
ATOM 712 N N . LEU A 1 93 ? -10.594 35.469 10.156 1 98.25 93 LEU A N 1
ATOM 713 C CA . LEU A 1 93 ? -10.125 35.625 11.523 1 98.25 93 LEU A CA 1
ATOM 714 C C . LEU A 1 93 ? -9.477 37 11.711 1 98.25 93 LEU A C 1
ATOM 716 O O . LEU A 1 93 ? -9.117 37.375 12.828 1 98.25 93 LEU A O 1
ATOM 720 N N . GLY A 1 94 ? -9.211 37.719 10.641 1 98 94 GLY A N 1
ATOM 721 C CA . GLY A 1 94 ? -8.812 39.125 10.727 1 98 94 GLY A CA 1
ATOM 722 C C . GLY A 1 94 ? -7.316 39.312 10.633 1 98 94 GLY A C 1
ATOM 723 O O . GLY A 1 94 ? -6.793 40.344 11.086 1 98 94 GLY A O 1
ATOM 724 N N . PHE A 1 95 ? -6.633 38.375 10.094 1 98.31 95 PHE A N 1
ATOM 725 C CA . PHE A 1 95 ? -5.184 38.531 9.977 1 98.31 95 PHE A CA 1
ATOM 726 C C . PHE A 1 95 ? -4.789 38.938 8.562 1 98.31 95 PHE A C 1
ATOM 728 O O . PHE A 1 95 ? -5.211 38.312 7.59 1 98.31 95 PHE A O 1
ATOM 735 N N . ASP A 1 96 ? -3.979 39.938 8.406 1 98.06 96 ASP A N 1
ATOM 736 C CA . ASP A 1 96 ? -3.453 40.344 7.105 1 98.06 96 ASP A CA 1
ATOM 737 C C . ASP A 1 96 ? -2.373 39.375 6.621 1 98.06 96 ASP A C 1
ATOM 739 O O . ASP A 1 96 ? -2.434 38.875 5.492 1 98.06 96 ASP A O 1
ATOM 743 N N . THR A 1 97 ? -1.393 39.125 7.508 1 98.38 97 THR A N 1
ATOM 744 C CA . THR A 1 97 ? -0.319 38.188 7.227 1 98.38 97 THR A CA 1
ATOM 745 C C . THR A 1 97 ? -0.238 37.125 8.32 1 98.38 97 THR A C 1
ATOM 747 O O . THR A 1 97 ? -0.771 37.312 9.414 1 98.38 97 THR A O 1
ATOM 750 N N . VAL A 1 98 ? 0.373 36.031 7.949 1 98.62 98 VAL A N 1
ATOM 751 C CA . VAL A 1 98 ? 0.504 34.938 8.906 1 98.62 98 VAL A CA 1
ATOM 752 C C . VAL A 1 98 ? 1.858 34.25 8.727 1 98.62 98 VAL A C 1
ATOM 754 O O . VAL A 1 98 ? 2.49 34.375 7.676 1 98.62 98 VAL A O 1
ATOM 757 N N . GLN A 1 99 ? 2.346 33.625 9.789 1 98.81 99 GLN A N 1
ATOM 758 C CA . GLN A 1 99 ? 3.395 32.625 9.766 1 98.81 99 GLN A CA 1
ATOM 759 C C . GLN A 1 99 ? 2.801 31.219 9.812 1 98.81 99 GLN A C 1
ATOM 761 O O . GLN A 1 99 ? 1.779 30.984 10.469 1 98.81 99 GLN A O 1
ATOM 766 N N . VAL A 1 100 ? 3.361 30.297 9.062 1 98.94 100 VAL A N 1
ATOM 767 C CA . VAL A 1 100 ? 2.746 28.984 8.922 1 98.94 100 VAL A CA 1
ATOM 768 C C . VAL A 1 100 ? 3.748 27.906 9.305 1 98.94 100 VAL A C 1
ATOM 770 O O . VAL A 1 100 ? 4.902 27.938 8.875 1 98.94 100 VAL A O 1
ATOM 773 N N . VAL A 1 101 ? 3.355 26.984 10.148 1 98.94 101 VAL A N 1
ATOM 774 C CA . VAL A 1 101 ? 4.102 25.797 10.547 1 98.94 101 VAL A CA 1
ATOM 775 C C . VAL A 1 101 ? 3.297 24.547 10.211 1 98.94 101 VAL A C 1
ATOM 777 O O . VAL A 1 101 ? 2.135 24.422 10.602 1 98.94 101 VAL A O 1
ATOM 780 N N . GLY A 1 102 ? 3.865 23.656 9.477 1 98.94 102 GLY A N 1
ATOM 781 C CA . GLY A 1 102 ? 3.191 22.422 9.125 1 98.94 102 GLY A CA 1
ATOM 782 C C . GLY A 1 102 ? 4.043 21.188 9.359 1 98.94 102 GLY A C 1
ATOM 783 O O . GLY A 1 102 ? 5.254 21.203 9.125 1 98.94 102 GLY A O 1
ATOM 784 N N . HIS A 1 103 ? 3.463 20.141 9.781 1 98.88 103 HIS A N 1
ATOM 785 C CA . HIS A 1 103 ? 4.078 18.844 10 1 98.88 103 HIS A CA 1
ATOM 786 C C . HIS A 1 103 ? 3.451 17.781 9.102 1 98.88 103 HIS A C 1
ATOM 788 O O . HIS A 1 103 ? 2.227 17.703 8.984 1 98.88 103 HIS A O 1
ATOM 794 N N . ASP A 1 104 ? 4.352 16.891 8.477 1 98.44 104 ASP A N 1
ATOM 795 C CA . ASP A 1 104 ? 3.811 15.781 7.695 1 98.44 104 ASP A CA 1
ATOM 796 C C . ASP A 1 104 ? 2.873 16.281 6.602 1 98.44 104 ASP A C 1
ATOM 798 O O . ASP A 1 104 ? 3.24 17.156 5.816 1 98.44 104 ASP A O 1
ATOM 802 N N . ILE A 1 105 ? 1.643 15.898 6.441 1 98.62 105 ILE A N 1
ATOM 803 C CA . ILE A 1 105 ? 0.667 16.375 5.473 1 98.62 105 ILE A CA 1
ATOM 804 C C . ILE A 1 105 ? 0.486 17.891 5.633 1 98.62 105 ILE A C 1
ATOM 806 O O . ILE A 1 105 ? 0.343 18.609 4.641 1 98.62 105 ILE A O 1
ATOM 810 N N . GLY A 1 106 ? 0.499 18.312 6.867 1 98.88 106 GLY A N 1
ATOM 811 C CA . GLY A 1 106 ? 0.392 19.734 7.133 1 98.88 106 GLY A CA 1
ATOM 812 C C . GLY A 1 106 ? 1.555 20.531 6.574 1 98.88 106 GLY A C 1
ATOM 813 O O . GLY A 1 106 ? 1.399 21.703 6.23 1 98.88 106 GLY A O 1
ATOM 814 N N . GLY A 1 107 ? 2.736 19.891 6.516 1 98.88 107 GLY A N 1
ATOM 815 C CA . GLY A 1 107 ? 3.881 20.531 5.887 1 98.88 107 GLY A CA 1
ATOM 816 C C . GLY A 1 107 ? 3.721 20.703 4.391 1 98.88 107 GLY A C 1
ATOM 817 O O . GLY A 1 107 ? 4.082 21.75 3.834 1 98.88 107 GLY A O 1
ATOM 818 N N . MET A 1 108 ? 3.133 19.719 3.719 1 98.81 108 MET A N 1
ATOM 819 C CA . MET A 1 108 ? 2.834 19.812 2.293 1 98.81 108 MET A CA 1
ATOM 820 C C . MET A 1 108 ? 1.847 20.938 2.016 1 98.81 108 MET A C 1
ATOM 822 O O . MET A 1 108 ? 2.021 21.703 1.065 1 98.81 108 MET A O 1
ATOM 826 N N . LEU A 1 109 ? 0.913 21 2.906 1 98.94 109 LEU A N 1
ATOM 827 C CA . LEU A 1 109 ? -0.116 22.031 2.783 1 98.94 109 LEU A CA 1
ATOM 828 C C . LEU A 1 109 ? 0.461 23.406 3.066 1 98.94 109 LEU A C 1
ATOM 830 O O . LEU A 1 109 ? 0.117 24.375 2.391 1 98.94 109 LEU A O 1
ATOM 834 N N . ALA A 1 110 ? 1.318 23.469 4.027 1 98.94 110 ALA A N 1
ATOM 835 C CA . ALA A 1 110 ? 1.955 24.734 4.379 1 98.94 110 ALA A CA 1
ATOM 836 C C . ALA A 1 110 ? 2.744 25.297 3.203 1 98.94 110 ALA A C 1
ATOM 838 O O . ALA A 1 110 ? 2.674 26.5 2.918 1 98.94 110 ALA A O 1
ATOM 839 N N . TYR A 1 111 ? 3.467 24.469 2.535 1 98.94 111 TYR A N 1
ATOM 840 C CA . TYR A 1 111 ? 4.188 24.922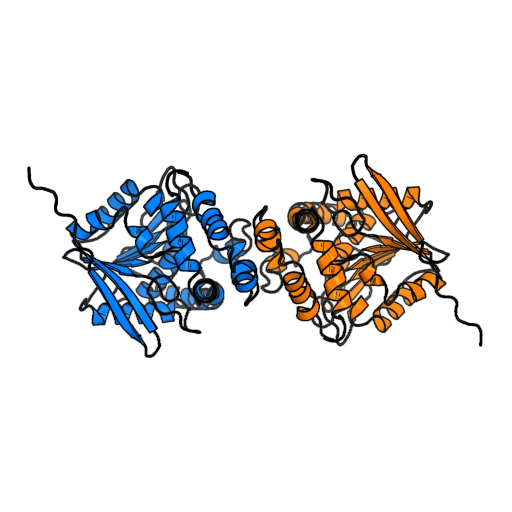 1.353 1 98.94 111 TYR A CA 1
ATOM 841 C C . TYR A 1 111 ? 3.225 25.453 0.298 1 98.94 111 TYR A C 1
ATOM 843 O O . TYR A 1 111 ? 3.438 26.547 -0.256 1 98.94 111 TYR A O 1
ATOM 851 N N . ALA A 1 112 ? 2.191 24.672 -0.013 1 98.94 112 ALA A N 1
ATOM 852 C CA . ALA A 1 112 ? 1.224 25.094 -1.022 1 98.94 112 ALA A CA 1
ATOM 853 C C . ALA A 1 112 ? 0.629 26.453 -0.675 1 98.94 112 ALA A C 1
ATOM 855 O O . ALA A 1 112 ? 0.441 27.297 -1.554 1 98.94 112 ALA A O 1
ATOM 856 N N . TRP A 1 113 ? 0.356 26.625 0.618 1 98.94 113 TRP A N 1
ATOM 857 C CA . TRP A 1 113 ? -0.202 27.891 1.067 1 98.94 113 TRP 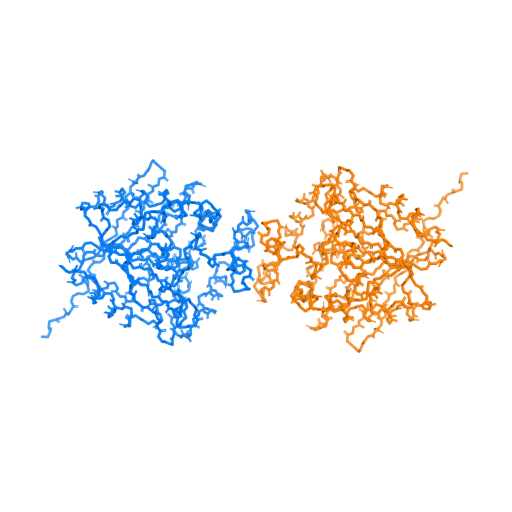A CA 1
ATOM 858 C C . TRP A 1 113 ? 0.782 29.031 0.831 1 98.94 113 TRP A C 1
ATOM 860 O O . TRP A 1 113 ? 0.437 30.047 0.206 1 98.94 113 TRP A O 1
ATOM 870 N N . ALA A 1 114 ? 2.021 28.859 1.211 1 98.94 114 ALA A N 1
ATOM 871 C CA . ALA A 1 114 ? 3.043 29.891 1.04 1 98.94 114 ALA A CA 1
ATOM 872 C C . ALA A 1 114 ? 3.273 30.188 -0.438 1 98.94 114 ALA A C 1
ATOM 874 O O . ALA A 1 114 ? 3.523 31.344 -0.81 1 98.94 114 ALA A O 1
ATOM 875 N N . ALA A 1 115 ? 3.172 29.172 -1.251 1 98.88 115 ALA A N 1
ATOM 876 C CA . ALA A 1 115 ? 3.51 29.312 -2.664 1 98.88 115 ALA A CA 1
ATOM 877 C C . ALA A 1 115 ? 2.363 29.938 -3.443 1 98.88 115 ALA A C 1
ATOM 879 O O . ALA A 1 115 ? 2.582 30.562 -4.492 1 98.88 115 ALA A O 1
ATOM 880 N N . THR A 1 116 ? 1.14 29.812 -2.957 1 98.81 116 THR A N 1
ATOM 881 C CA . THR A 1 116 ? -0.011 30.344 -3.688 1 98.81 116 THR A CA 1
ATOM 882 C C . THR A 1 116 ? -0.45 31.688 -3.117 1 98.81 116 THR A C 1
ATOM 884 O O . THR A 1 116 ? -1.182 32.438 -3.771 1 98.81 116 THR A O 1
ATOM 887 N N . HIS A 1 117 ? -0.076 31.969 -1.928 1 98.44 117 HIS A N 1
ATOM 888 C CA . HIS A 1 117 ? -0.44 33.219 -1.263 1 98.44 117 HIS A CA 1
ATOM 889 C C . HIS A 1 117 ? 0.79 33.906 -0.701 1 98.44 117 HIS A C 1
ATOM 891 O O . HIS A 1 117 ? 0.863 34.188 0.5 1 98.44 117 HIS A O 1
ATOM 897 N N . ARG A 1 118 ? 1.63 34.312 -1.56 1 97.69 118 ARG A N 1
ATOM 898 C CA . ARG A 1 118 ? 2.973 34.781 -1.229 1 97.69 118 ARG A CA 1
ATOM 899 C C . ARG A 1 118 ? 2.924 36.094 -0.471 1 97.69 118 ARG A C 1
ATOM 901 O O . ARG A 1 118 ? 3.832 36.406 0.302 1 97.69 118 ARG A O 1
ATOM 908 N N . ASP A 1 119 ? 1.813 36.812 -0.615 1 96.94 119 ASP A N 1
ATOM 909 C CA . ASP A 1 119 ? 1.692 38.125 0.038 1 96.94 119 ASP A CA 1
ATOM 910 C C . ASP A 1 119 ? 1.204 37.969 1.477 1 96.94 119 ASP A C 1
ATOM 912 O O . ASP A 1 119 ? 1.343 38.875 2.285 1 96.94 119 ASP A O 1
ATOM 916 N N . THR A 1 120 ? 0.695 36.812 1.799 1 97.56 120 THR A N 1
ATOM 917 C CA . THR A 1 120 ? 0.078 36.656 3.111 1 97.56 120 THR A CA 1
ATOM 918 C C . THR A 1 120 ? 0.96 35.812 4.035 1 97.56 120 THR A C 1
ATOM 920 O O . THR A 1 120 ? 0.954 36.031 5.254 1 97.56 120 THR A O 1
ATOM 923 N N . VAL A 1 121 ? 1.74 34.875 3.527 1 98.75 121 VAL A N 1
ATOM 924 C CA . VAL A 1 121 ? 2.592 34.031 4.355 1 98.75 121 VAL A CA 1
ATOM 925 C C . VAL A 1 121 ? 3.986 34.656 4.461 1 98.75 121 VAL A C 1
ATOM 927 O O . VAL A 1 121 ? 4.691 34.781 3.455 1 98.75 121 VAL A O 1
ATOM 930 N N . THR A 1 122 ? 4.391 34.938 5.699 1 98.62 122 THR A N 1
ATOM 931 C CA . THR A 1 122 ? 5.617 35.688 5.859 1 98.62 122 THR A CA 1
ATOM 932 C C . THR A 1 122 ? 6.773 34.812 6.277 1 98.62 122 THR A C 1
ATOM 934 O O . THR A 1 122 ? 7.941 35.156 6.133 1 98.62 122 THR A O 1
ATOM 937 N N . ARG A 1 123 ? 6.504 33.656 6.871 1 98.75 123 ARG A N 1
ATOM 938 C CA . ARG A 1 123 ? 7.461 32.625 7.262 1 98.75 123 ARG A CA 1
ATOM 939 C C . ARG A 1 123 ? 6.844 31.25 7.152 1 98.75 123 ARG A C 1
ATOM 941 O O . ARG A 1 123 ? 5.641 31.078 7.359 1 98.75 123 ARG A O 1
ATOM 948 N N . LEU A 1 124 ? 7.641 30.297 6.789 1 98.94 124 LEU A N 1
ATOM 949 C CA . LEU A 1 124 ? 7.172 28.938 6.578 1 98.94 124 LEU A CA 1
ATOM 950 C C . LEU A 1 124 ? 8.062 27.938 7.309 1 98.94 124 LEU A C 1
ATOM 952 O O . LEU A 1 124 ? 9.289 27.953 7.145 1 98.94 124 LEU A O 1
ATOM 956 N N . ALA A 1 125 ? 7.516 27.172 8.172 1 98.94 125 ALA A N 1
ATOM 957 C CA . ALA A 1 125 ? 8.211 26.031 8.758 1 98.94 125 ALA A CA 1
ATOM 958 C C . ALA A 1 125 ? 7.586 24.719 8.297 1 98.94 125 ALA A C 1
ATOM 960 O O . ALA A 1 125 ? 6.363 24.547 8.352 1 98.94 125 ALA A O 1
ATOM 961 N N . VAL A 1 126 ? 8.352 23.828 7.801 1 98.94 126 VAL A N 1
ATOM 962 C CA . VAL A 1 126 ? 7.922 22.516 7.332 1 98.94 126 VAL A CA 1
ATOM 963 C C . VAL A 1 126 ? 8.656 21.422 8.109 1 98.94 126 VAL A C 1
ATOM 965 O O . VAL A 1 126 ? 9.891 21.375 8.109 1 98.94 126 VAL A O 1
ATOM 968 N N . PHE A 1 127 ? 7.848 20.578 8.734 1 98.88 127 PHE A N 1
ATOM 969 C CA . PHE A 1 127 ? 8.438 19.578 9.617 1 98.88 127 PHE A CA 1
ATOM 970 C C . PHE A 1 127 ? 8.234 18.172 9.062 1 98.88 127 PHE A C 1
ATOM 972 O O . PHE A 1 127 ? 7.102 17.734 8.875 1 98.88 127 PHE A O 1
ATOM 979 N N . ASP A 1 128 ? 9.242 17.469 8.758 1 98.5 128 ASP A N 1
ATOM 980 C CA . ASP A 1 128 ? 9.477 16.031 8.602 1 98.5 128 ASP A CA 1
ATOM 981 C C . ASP A 1 128 ? 8.586 15.453 7.504 1 98.5 128 ASP A C 1
ATOM 983 O O . ASP A 1 128 ? 7.875 14.477 7.73 1 98.5 128 ASP A O 1
ATOM 987 N N . VAL A 1 129 ? 8.695 16.016 6.316 1 97.81 129 VAL A N 1
ATOM 988 C CA . VAL A 1 129 ? 7.926 15.516 5.184 1 97.81 129 VAL A CA 1
ATOM 989 C C . VAL A 1 129 ? 8.562 15.984 3.877 1 97.81 129 VAL A C 1
ATOM 991 O O . VAL A 1 129 ? 8.992 17.141 3.766 1 97.81 129 VAL A O 1
ATOM 994 N N . PRO A 1 130 ? 8.711 15.125 2.955 1 95.06 130 PRO A N 1
ATOM 995 C CA . PRO A 1 130 ? 9.062 15.617 1.62 1 95.06 130 PRO A CA 1
ATOM 996 C C . PRO A 1 130 ? 7.879 16.266 0.897 1 95.06 130 PRO A C 1
ATOM 998 O O . PRO A 1 130 ? 6.738 15.828 1.065 1 95.06 130 PRO A O 1
ATOM 1001 N N . ILE A 1 131 ? 8.172 17.234 0.084 1 97.62 131 ILE A N 1
ATOM 1002 C CA . ILE A 1 131 ? 7.148 17.922 -0.698 1 97.62 131 ILE A CA 1
ATOM 1003 C C . ILE A 1 131 ? 6.895 17.172 -2 1 97.62 131 ILE A C 1
ATOM 1005 O O . ILE A 1 131 ? 7.832 16.891 -2.754 1 97.62 131 ILE A O 1
ATOM 1009 N N . PRO A 1 132 ? 5.594 16.828 -2.312 1 97.06 132 PRO A N 1
ATOM 1010 C CA . PRO A 1 132 ? 5.328 16.234 -3.625 1 97.06 132 PRO A CA 1
ATOM 1011 C C . PRO A 1 132 ? 5.887 17.062 -4.773 1 97.06 132 PRO A C 1
ATOM 1013 O O . PRO A 1 132 ? 5.723 18.297 -4.797 1 97.06 132 PRO A O 1
ATOM 1016 N N . GLY A 1 133 ? 6.535 16.391 -5.723 1 96.12 133 GLY A N 1
ATOM 1017 C CA . GLY A 1 133 ? 7.133 17.094 -6.84 1 96.12 133 GLY A CA 1
ATOM 1018 C C . GLY A 1 133 ? 8.625 17.344 -6.672 1 96.12 133 GLY A C 1
ATOM 1019 O O . GLY A 1 133 ? 9.305 17.719 -7.625 1 96.12 133 GLY A O 1
ATOM 1020 N N . ALA A 1 134 ? 9.102 17.172 -5.406 1 97.06 134 ALA A N 1
ATOM 1021 C CA . ALA A 1 134 ? 10.539 17.25 -5.188 1 97.06 134 ALA A CA 1
ATOM 1022 C C . ALA A 1 134 ? 11.273 16.156 -5.965 1 97.06 134 ALA A C 1
ATOM 1024 O O . ALA A 1 134 ? 10.672 15.172 -6.395 1 97.06 134 ALA A O 1
ATOM 1025 N N . SER A 1 135 ? 12.578 16.297 -6.086 1 94.38 135 SER A N 1
ATOM 1026 C CA . SER A 1 135 ? 13.406 15.375 -6.863 1 94.38 135 SER A CA 1
ATOM 1027 C C . SER A 1 135 ? 13.375 13.969 -6.273 1 94.38 135 SER A C 1
ATOM 1029 O O . SER A 1 135 ? 13.391 12.984 -7.012 1 94.38 135 SER A O 1
ATOM 1031 N N . LEU A 1 136 ? 13.266 13.852 -5.023 1 92.56 136 LEU A N 1
ATOM 1032 C CA . LEU A 1 136 ? 13.344 12.547 -4.383 1 92.56 136 LEU A CA 1
ATOM 1033 C C . LEU A 1 136 ? 11.969 11.898 -4.309 1 92.56 136 LEU A C 1
ATOM 1035 O O . LEU A 1 136 ? 11.828 10.773 -3.826 1 92.56 136 LEU A O 1
ATOM 1039 N N . TRP A 1 137 ? 10.938 12.57 -4.734 1 90.75 137 TRP A N 1
ATOM 1040 C CA . TRP A 1 137 ? 9.555 12.156 -4.492 1 90.75 137 TRP A CA 1
ATOM 1041 C C . TRP A 1 137 ? 9.281 10.789 -5.109 1 90.75 137 TRP A C 1
ATOM 1043 O O . TRP A 1 137 ? 8.648 9.938 -4.488 1 90.75 137 TRP A O 1
ATOM 1053 N N . ASP A 1 138 ? 9.852 10.523 -6.266 1 81.19 138 ASP A N 1
ATOM 1054 C CA . ASP A 1 138 ? 9.586 9.258 -6.93 1 81.19 138 ASP A CA 1
ATOM 1055 C C . ASP A 1 138 ? 10.211 8.094 -6.164 1 81.19 138 ASP A C 1
ATOM 1057 O O . ASP A 1 138 ? 9.648 6.996 -6.121 1 81.19 138 ASP A O 1
ATOM 1061 N N . GLY A 1 139 ? 11.281 8.359 -5.566 1 84.44 139 GLY A N 1
ATOM 1062 C CA . GLY A 1 139 ? 11.922 7.332 -4.766 1 84.44 139 GLY A CA 1
ATOM 1063 C C . GLY A 1 139 ? 11.172 7.016 -3.486 1 84.44 139 GLY A C 1
ATOM 1064 O O . GLY A 1 139 ? 11.25 5.895 -2.979 1 84.44 139 GLY A O 1
ATOM 1065 N N . ILE A 1 140 ? 10.445 7.93 -3.006 1 84.31 140 ILE A N 1
ATOM 1066 C CA . ILE A 1 140 ? 9.711 7.766 -1.761 1 84.31 140 ILE A CA 1
ATOM 1067 C C . ILE A 1 140 ? 8.562 6.773 -1.969 1 84.31 140 ILE A C 1
ATOM 1069 O O . ILE A 1 140 ? 8.289 5.945 -1.099 1 84.31 140 ILE A O 1
ATOM 1073 N N . LEU A 1 141 ? 8.07 6.773 -3.074 1 78.25 141 LEU A N 1
ATOM 1074 C CA . LEU A 1 141 ? 6.898 5.949 -3.369 1 78.25 141 LEU A CA 1
ATOM 1075 C C . LEU A 1 141 ? 7.273 4.473 -3.398 1 78.25 141 LEU A C 1
ATOM 1077 O O . LEU A 1 141 ? 6.398 3.605 -3.314 1 78.25 141 LEU A O 1
ATOM 1081 N N . THR A 1 142 ? 8.578 4.184 -3.404 1 77.5 142 THR A N 1
ATOM 1082 C CA . THR A 1 142 ? 9.039 2.797 -3.412 1 77.5 142 THR A CA 1
ATOM 1083 C C . THR A 1 142 ? 9.664 2.43 -2.07 1 77.5 142 THR A C 1
ATOM 1085 O O . THR A 1 142 ? 10.148 1.309 -1.891 1 77.5 142 THR A O 1
ATOM 1088 N N . ASP A 1 143 ? 9.641 3.412 -1.179 1 82.19 143 ASP A N 1
ATOM 1089 C CA . ASP A 1 143 ? 10.141 3.172 0.169 1 82.19 143 ASP A CA 1
ATOM 1090 C C . ASP A 1 143 ? 9.195 2.277 0.962 1 82.19 143 ASP A C 1
ATOM 1092 O O . ASP A 1 143 ? 8.016 2.6 1.116 1 82.19 143 ASP A O 1
ATOM 1096 N N . PRO A 1 144 ? 9.719 1.179 1.528 1 82.38 144 PRO A N 1
ATOM 1097 C CA . PRO A 1 144 ? 8.852 0.294 2.311 1 82.38 144 PRO A CA 1
ATOM 1098 C C . PRO A 1 144 ? 8.219 0.998 3.508 1 82.38 144 PRO A C 1
ATOM 1100 O O . PRO A 1 144 ? 7.152 0.593 3.971 1 82.38 144 PRO A O 1
ATOM 1103 N N . LEU A 1 145 ? 8.836 2.053 3.953 1 84.44 145 LEU A N 1
ATOM 1104 C CA . LEU A 1 145 ? 8.297 2.789 5.09 1 84.44 145 LEU A CA 1
ATOM 1105 C C . LEU A 1 145 ? 7.141 3.688 4.652 1 84.44 145 LEU A C 1
ATOM 1107 O O . LEU A 1 145 ? 6.398 4.199 5.492 1 84.44 145 LEU A O 1
ATOM 1111 N N . ALA A 1 146 ? 6.996 3.818 3.363 1 91.31 146 ALA A N 1
ATOM 1112 C CA . ALA A 1 146 ? 5.93 4.672 2.842 1 91.31 146 ALA A CA 1
ATOM 1113 C C . ALA A 1 146 ? 4.848 3.838 2.16 1 91.31 146 ALA A C 1
ATOM 1115 O O . ALA A 1 146 ? 4.137 4.332 1.282 1 91.31 146 ALA A O 1
ATOM 1116 N N . TRP A 1 147 ? 4.723 2.607 2.654 1 92.25 147 TRP A N 1
ATOM 1117 C CA . TRP A 1 147 ? 3.768 1.671 2.074 1 92.25 147 TRP A CA 1
ATOM 1118 C C . TRP A 1 147 ? 2.361 2.266 2.066 1 92.25 147 TRP A C 1
ATOM 1120 O O . TRP A 1 147 ? 1.579 2.01 1.147 1 92.25 147 TRP A O 1
ATOM 1130 N N . HIS A 1 148 ? 2.043 3.049 3.037 1 94.81 148 HIS A N 1
ATOM 1131 C CA . HIS A 1 148 ? 0.688 3.559 3.225 1 94.81 148 HIS A CA 1
ATOM 1132 C C . HIS A 1 148 ? 0.344 4.605 2.172 1 94.81 148 HIS A C 1
ATOM 1134 O O . HIS A 1 148 ? -0.831 4.91 1.954 1 94.81 148 HIS A O 1
ATOM 1140 N N . PHE A 1 149 ? 1.371 5.211 1.471 1 94.06 149 PHE A N 1
ATOM 1141 C CA . PHE A 1 149 ? 1.074 6.141 0.387 1 94.06 149 PHE A CA 1
ATOM 1142 C C . PHE A 1 149 ? 0.331 5.438 -0.742 1 94.06 149 PHE A C 1
ATOM 1144 O O . PHE A 1 149 ? -0.687 5.934 -1.228 1 94.06 149 PHE A O 1
ATOM 1151 N N . ALA A 1 150 ? 0.806 4.254 -1.08 1 92.69 150 ALA A N 1
ATOM 1152 C CA . ALA A 1 150 ? 0.143 3.479 -2.127 1 92.69 150 ALA A CA 1
ATOM 1153 C C . ALA A 1 150 ? -1.187 2.916 -1.633 1 92.69 150 ALA A C 1
ATOM 1155 O O . ALA A 1 150 ? -2.201 2.998 -2.33 1 92.69 150 ALA A O 1
ATOM 1156 N N . PHE A 1 151 ? -1.218 2.387 -0.434 1 96.25 151 PHE A N 1
ATOM 1157 C CA . PHE A 1 151 ? -2.406 1.778 0.152 1 96.25 151 PHE A CA 1
ATOM 1158 C C . PHE A 1 151 ? -3.527 2.803 0.288 1 96.25 151 PHE A C 1
ATOM 1160 O O . PHE A 1 151 ? -4.676 2.521 -0.057 1 96.25 151 PHE A O 1
ATOM 1167 N N . HIS A 1 152 ? -3.191 4 0.695 1 96.88 152 HIS A N 1
ATOM 1168 C CA . HIS A 1 152 ? -4.195 5.031 0.94 1 96.88 152 HIS A CA 1
ATOM 1169 C C . HIS A 1 152 ? -4.777 5.559 -0.367 1 96.88 152 HIS A C 1
ATOM 1171 O O . HIS A 1 152 ? -5.84 6.184 -0.372 1 96.88 152 HIS A O 1
ATOM 1177 N N . GLN A 1 153 ? -4.133 5.285 -1.468 1 93.5 153 GLN A N 1
ATOM 1178 C CA . GLN A 1 153 ? -4.609 5.801 -2.748 1 93.5 153 GLN A CA 1
ATOM 1179 C C . GLN A 1 153 ? -5.754 4.949 -3.291 1 93.5 153 GLN A C 1
ATOM 1181 O O . GLN A 1 153 ? -6.504 5.391 -4.164 1 93.5 153 GLN A O 1
ATOM 1186 N N . CYS A 1 154 ? -5.789 3.711 -2.801 1 93 154 CYS A N 1
ATOM 1187 C CA . CYS A 1 154 ? -6.812 2.801 -3.307 1 93 154 CYS A CA 1
ATOM 1188 C C . CYS A 1 154 ? -8.172 3.117 -2.703 1 93 154 CYS A C 1
ATOM 1190 O O . CYS A 1 154 ? -8.43 2.797 -1.542 1 93 154 CYS A O 1
ATOM 1192 N N . ARG A 1 155 ? -9.023 3.662 -3.48 1 91 155 ARG A N 1
ATOM 1193 C CA . ARG A 1 155 ? -10.32 4.082 -2.947 1 91 155 ARG A CA 1
ATOM 1194 C C . ARG A 1 155 ? -11.109 2.889 -2.422 1 91 155 ARG A C 1
ATOM 1196 O O . ARG A 1 155 ? -11.094 1.814 -3.025 1 91 155 ARG A O 1
ATOM 1203 N N . ASP A 1 156 ? -11.727 3.053 -1.271 1 93.75 156 ASP A N 1
ATOM 1204 C CA . ASP A 1 156 ? -12.742 2.207 -0.643 1 93.75 156 ASP A CA 1
ATOM 1205 C C . ASP A 1 156 ? -12.094 1.037 0.098 1 93.75 156 ASP A C 1
ATOM 1207 O O . ASP A 1 156 ? -12.578 0.618 1.15 1 93.75 156 ASP A O 1
ATOM 1211 N N . VAL A 1 157 ? -10.953 0.513 -0.344 1 95.75 157 VAL A N 1
ATOM 1212 C CA . VAL A 1 157 ? -10.352 -0.664 0.272 1 95.75 157 VAL A CA 1
ATOM 1213 C C . VAL A 1 157 ? -9.773 -0.297 1.64 1 95.75 157 VAL A C 1
ATOM 1215 O O . VAL A 1 157 ? -10.078 -0.953 2.641 1 95.75 157 VAL A O 1
ATOM 1218 N N . PRO A 1 158 ? -8.977 0.794 1.729 1 97.44 158 PRO A N 1
ATOM 1219 C CA . PRO A 1 158 ? -8.516 1.146 3.074 1 97.44 158 PRO A CA 1
ATOM 1220 C C . PRO A 1 158 ? -9.656 1.492 4.02 1 97.44 158 PRO A C 1
ATOM 1222 O O . PRO A 1 158 ? -9.625 1.128 5.199 1 97.44 158 PRO A O 1
ATOM 1225 N N . GLU A 1 159 ? -10.664 2.23 3.508 1 97 159 GLU A N 1
ATOM 1226 C CA . GLU A 1 159 ? -11.836 2.531 4.324 1 97 159 GLU A CA 1
ATOM 1227 C C . GLU A 1 159 ? -12.477 1.254 4.859 1 97 159 GLU A C 1
ATOM 1229 O O . GLU A 1 159 ? -12.797 1.161 6.047 1 97 159 GLU A O 1
ATOM 1234 N N . PHE A 1 160 ? -12.617 0.281 3.941 1 96.75 160 PHE A N 1
ATOM 1235 C CA . PHE A 1 160 ? -13.219 -1.006 4.277 1 96.75 160 PHE A CA 1
ATOM 1236 C C . PHE A 1 160 ? -12.391 -1.73 5.332 1 96.75 160 PHE A C 1
ATOM 1238 O O . PHE A 1 160 ? -12.93 -2.219 6.324 1 96.75 160 PHE A O 1
ATOM 1245 N N . LEU A 1 161 ? -11.07 -1.767 5.199 1 97.75 161 LEU A N 1
ATOM 1246 C CA . LEU A 1 161 ? -10.195 -2.545 6.066 1 97.75 161 LEU A CA 1
ATOM 1247 C C . LEU A 1 161 ? -10 -1.847 7.406 1 97.75 161 LEU A C 1
ATOM 1249 O O . LEU A 1 161 ? -9.891 -2.506 8.445 1 97.75 161 LEU A O 1
ATOM 1253 N N . ILE A 1 162 ? -9.977 -0.489 7.488 1 97.81 162 ILE A N 1
ATOM 1254 C CA . ILE A 1 162 ? -9.656 0.278 8.688 1 97.81 162 ILE A CA 1
ATOM 1255 C C . ILE A 1 162 ? -10.891 0.385 9.578 1 97.81 162 ILE A C 1
ATOM 1257 O O . ILE A 1 162 ? -10.781 0.565 10.789 1 97.81 162 ILE A O 1
ATOM 1261 N N . ALA A 1 163 ? -12.078 0.257 8.969 1 95.5 163 ALA A N 1
ATOM 1262 C CA . ALA A 1 163 ? -13.328 0.436 9.711 1 95.5 163 ALA A CA 1
ATOM 1263 C C . ALA A 1 163 ? -13.367 -0.454 10.945 1 95.5 163 ALA A C 1
ATOM 1265 O O . ALA A 1 163 ? -13.25 -1.678 10.844 1 95.5 163 ALA A O 1
ATOM 1266 N N . GLY A 1 164 ? -13.492 0.211 12.086 1 96.38 164 GLY A N 1
ATOM 1267 C CA . GLY A 1 164 ? -13.562 -0.512 13.344 1 96.38 164 GLY A CA 1
ATOM 1268 C C . GLY A 1 164 ? -12.195 -0.866 13.906 1 96.38 164 GLY A C 1
ATOM 1269 O O . GLY A 1 164 ? -12.094 -1.441 14.984 1 96.38 164 GLY A O 1
ATOM 1270 N N . ARG A 1 165 ? -11.117 -0.547 13.172 1 97.88 165 ARG A N 1
ATOM 1271 C CA . ARG A 1 165 ? -9.766 -0.883 13.594 1 97.88 165 ARG A CA 1
ATOM 1272 C C . ARG A 1 165 ? -8.891 0.363 13.672 1 97.88 165 ARG A C 1
ATOM 1274 O O . ARG A 1 165 ? -7.656 0.268 13.641 1 97.88 165 ARG A O 1
ATOM 1281 N N . GLU A 1 166 ? -9.523 1.501 13.797 1 98.25 166 GLU A N 1
ATOM 1282 C CA . GLU A 1 166 ? -8.828 2.781 13.766 1 98.25 166 GLU A CA 1
ATOM 1283 C C . GLU A 1 166 ? -7.789 2.871 14.883 1 98.25 166 GLU A C 1
ATOM 1285 O O . GLU A 1 166 ? -6.68 3.361 14.672 1 98.25 166 GLU A O 1
ATOM 1290 N N . ARG A 1 167 ? -8.148 2.371 16.047 1 98 167 ARG A N 1
ATOM 1291 C CA . ARG A 1 167 ? -7.25 2.537 17.188 1 98 167 ARG A CA 1
ATOM 1292 C C . ARG A 1 167 ? -5.934 1.805 16.953 1 98 167 ARG A C 1
ATOM 1294 O O . ARG A 1 167 ? -4.859 2.371 17.172 1 98 167 ARG A O 1
ATOM 1301 N N . GLY A 1 168 ? -6.062 0.499 16.562 1 97.81 168 GLY A N 1
ATOM 1302 C CA . GLY A 1 168 ? -4.844 -0.253 16.281 1 97.81 168 GLY A CA 1
ATOM 1303 C C . GLY A 1 168 ? -4.035 0.315 15.141 1 97.81 168 GLY A C 1
ATOM 1304 O O . GLY A 1 168 ? -2.805 0.316 15.18 1 97.81 168 GLY A O 1
ATOM 1305 N N . TYR A 1 169 ? -4.723 0.784 14.07 1 98.38 169 TYR A N 1
ATOM 1306 C CA . TYR A 1 169 ? -4.055 1.351 12.906 1 98.38 169 TYR A CA 1
ATOM 1307 C C . TYR A 1 169 ? -3.318 2.635 13.266 1 98.38 169 TYR A C 1
ATOM 1309 O O . TYR A 1 169 ? -2.156 2.816 12.898 1 98.38 169 TYR A O 1
ATOM 1317 N N . VAL A 1 170 ? -3.924 3.504 14.062 1 98.31 170 VAL A N 1
ATOM 1318 C CA . VAL A 1 170 ? -3.332 4.758 14.516 1 98.31 170 VAL A CA 1
ATOM 1319 C C . VAL A 1 170 ? -2.156 4.469 15.445 1 98.31 170 VAL A C 1
ATOM 1321 O O . VAL A 1 170 ? -1.095 5.086 15.328 1 98.31 170 VAL A O 1
ATOM 1324 N N . GLU A 1 171 ? -2.389 3.549 16.328 1 97.12 171 GLU A N 1
ATOM 1325 C CA . GLU A 1 171 ? -1.332 3.193 17.281 1 97.12 171 GLU A CA 1
ATOM 1326 C C . GLU A 1 171 ? -0.09 2.689 16.547 1 97.12 171 GLU A C 1
ATOM 1328 O O . GLU A 1 171 ? 1.035 3.023 16.922 1 97.12 171 GLU A O 1
ATOM 1333 N N . TYR A 1 172 ? -0.29 1.902 15.523 1 96.88 172 TYR A N 1
ATOM 1334 C CA . TYR A 1 172 ? 0.819 1.401 14.719 1 96.88 172 TYR A CA 1
ATOM 1335 C C . TYR A 1 172 ? 1.666 2.549 14.18 1 96.88 172 TYR A C 1
ATOM 1337 O O . TYR A 1 172 ? 2.895 2.521 14.281 1 96.88 172 TYR A O 1
ATOM 1345 N N . PHE A 1 173 ? 1.045 3.58 13.633 1 96.75 173 PHE A N 1
ATOM 1346 C CA . PHE A 1 173 ? 1.785 4.695 13.055 1 96.75 173 PHE A CA 1
ATOM 1347 C C . PHE A 1 173 ? 2.453 5.527 14.141 1 96.75 173 PHE A C 1
ATOM 1349 O O . PHE A 1 173 ? 3.631 5.875 14.023 1 96.75 173 PHE A O 1
ATOM 1356 N N . LEU A 1 174 ? 1.712 5.832 15.172 1 96.62 174 LEU A N 1
ATOM 1357 C CA . LEU A 1 174 ? 2.25 6.723 16.188 1 96.62 174 LEU A CA 1
ATOM 1358 C C . LEU A 1 174 ? 3.418 6.07 16.922 1 96.62 174 LEU A C 1
ATOM 1360 O O . LEU A 1 174 ? 4.516 6.629 16.969 1 96.62 174 LEU A O 1
ATOM 1364 N N . ARG A 1 175 ? 3.234 4.922 17.375 1 94.38 175 ARG A N 1
ATOM 1365 C CA . ARG A 1 175 ? 4.266 4.281 18.188 1 94.38 175 ARG A CA 1
ATOM 1366 C C . ARG A 1 175 ? 5.344 3.654 17.312 1 94.38 175 ARG A C 1
ATOM 1368 O O . ARG A 1 175 ? 6.496 3.533 17.734 1 94.38 175 ARG A O 1
ATOM 1375 N N . GLY A 1 176 ? 4.98 3.35 16.109 1 92.31 176 GLY A N 1
ATOM 1376 C CA . GLY A 1 176 ? 5.93 2.713 15.203 1 92.31 176 GLY A CA 1
ATOM 1377 C C . GLY A 1 176 ? 6.898 3.691 14.57 1 92.31 176 GLY A C 1
ATOM 1378 O O . GLY A 1 176 ? 7.934 3.289 14.031 1 92.31 176 GLY A O 1
ATOM 1379 N N . ARG A 1 177 ? 6.613 4.945 14.625 1 92.19 177 ARG A N 1
ATOM 1380 C CA . ARG A 1 177 ? 7.441 5.93 13.938 1 92.19 177 ARG A CA 1
ATOM 1381 C C . ARG A 1 177 ? 8.055 6.914 14.93 1 92.19 177 ARG A C 1
ATOM 1383 O O . ARG A 1 177 ? 8.414 8.031 14.555 1 92.19 177 ARG A O 1
ATOM 1390 N N . THR A 1 178 ? 8.062 6.535 16.156 1 93.19 178 THR A N 1
ATOM 1391 C CA . THR A 1 178 ? 8.664 7.332 17.234 1 93.19 178 THR A CA 1
ATOM 1392 C C . THR A 1 178 ? 10.016 6.762 17.641 1 93.19 178 THR A C 1
ATOM 1394 O O . THR A 1 178 ? 10.211 5.547 17.656 1 93.19 178 THR A O 1
ATOM 1397 N N . ALA A 1 179 ? 10.914 7.645 17.844 1 91.88 179 ALA A N 1
ATOM 1398 C CA . ALA A 1 179 ? 12.156 7.242 18.5 1 91.88 179 ALA A CA 1
ATOM 1399 C C . ALA A 1 179 ? 11.992 7.18 20.016 1 91.88 179 ALA A C 1
ATOM 1401 O O . ALA A 1 179 ? 12.5 6.262 20.656 1 91.88 179 ALA A O 1
ATOM 1402 N N . ASN A 1 180 ? 11.297 8.156 20.547 1 87.44 180 ASN A N 1
ATOM 1403 C CA . ASN A 1 180 ? 10.914 8.195 21.953 1 87.44 180 ASN A CA 1
ATOM 1404 C C . ASN A 1 180 ? 9.57 7.52 22.188 1 87.44 180 ASN A C 1
ATOM 1406 O O . ASN A 1 180 ? 8.516 8.148 22.047 1 87.44 180 ASN A O 1
ATOM 1410 N N . GLN A 1 181 ? 9.586 6.316 22.703 1 80.44 181 GLN A N 1
ATOM 1411 C CA . GLN A 1 181 ? 8.383 5.488 22.766 1 80.44 181 GLN A CA 1
ATOM 1412 C C . GLN A 1 181 ? 7.402 6.031 23.812 1 80.44 181 GLN A C 1
ATOM 1414 O O . GLN A 1 181 ? 6.234 5.648 23.828 1 80.44 181 GLN A O 1
ATOM 1419 N N . ASP A 1 182 ? 7.863 6.969 24.625 1 86.25 182 ASP A N 1
ATOM 1420 C CA . ASP A 1 182 ? 6.996 7.543 25.641 1 86.25 182 ASP A CA 1
ATOM 1421 C C . ASP A 1 182 ? 6.289 8.789 25.125 1 86.25 182 ASP A C 1
ATOM 1423 O O . ASP A 1 182 ? 5.531 9.43 25.859 1 86.25 182 ASP A O 1
ATOM 1427 N N . ALA A 1 183 ? 6.426 9.039 23.953 1 90.88 183 ALA A N 1
ATOM 1428 C CA . ALA A 1 183 ? 5.891 10.273 23.391 1 90.88 183 ALA A CA 1
ATOM 1429 C C . ALA A 1 183 ? 4.367 10.219 23.297 1 90.88 183 ALA A C 1
ATOM 1431 O O . ALA A 1 183 ? 3.703 11.258 23.312 1 90.88 183 ALA A O 1
ATOM 1432 N N . PHE A 1 184 ? 3.799 8.992 23.234 1 95.06 184 PHE A N 1
ATOM 1433 C CA . PHE A 1 184 ? 2.352 8.883 23.109 1 95.06 184 PHE A CA 1
ATOM 1434 C C . PHE A 1 184 ? 1.763 8.039 24.234 1 95.06 184 PHE A C 1
ATOM 1436 O O . PHE A 1 184 ? 2.109 6.863 24.375 1 95.06 184 PHE A O 1
ATOM 1443 N N . THR A 1 185 ? 0.905 8.664 24.938 1 94.75 185 THR A N 1
ATOM 1444 C CA . THR A 1 185 ? 0.114 7.941 25.922 1 94.75 185 THR A CA 1
ATOM 1445 C C . THR A 1 185 ? -1.04 7.199 25.25 1 94.75 185 THR A C 1
ATOM 1447 O O . THR A 1 185 ? -1.382 7.484 24.109 1 94.75 185 THR A O 1
ATOM 1450 N N . ASP A 1 186 ? -1.629 6.289 26 1 95.56 186 ASP A N 1
ATOM 1451 C CA . ASP A 1 186 ? -2.818 5.613 25.484 1 95.56 186 ASP A CA 1
ATOM 1452 C C . ASP A 1 186 ? -3.938 6.613 25.219 1 95.56 186 ASP A C 1
ATOM 1454 O O . ASP A 1 186 ? -4.695 6.457 24.25 1 95.56 186 ASP A O 1
ATOM 1458 N N . ALA A 1 187 ? -3.977 7.625 26.031 1 94.94 187 ALA A N 1
ATOM 1459 C CA . ALA A 1 187 ? -5.008 8.648 25.859 1 94.94 187 ALA A CA 1
ATOM 1460 C C . ALA A 1 187 ? -4.812 9.414 24.562 1 94.94 187 ALA A C 1
ATOM 1462 O O . ALA A 1 187 ? -5.785 9.742 23.875 1 94.94 187 ALA A O 1
ATOM 1463 N N . ALA A 1 188 ? -3.596 9.742 24.297 1 95.81 188 ALA A N 1
ATOM 1464 C CA . ALA A 1 188 ? -3.305 10.43 23.031 1 95.81 188 ALA A CA 1
ATOM 1465 C C . ALA A 1 188 ? -3.666 9.562 21.828 1 95.81 188 ALA A C 1
ATOM 1467 O O . ALA A 1 188 ? -4.281 10.031 20.875 1 95.81 188 ALA A O 1
ATOM 1468 N N . VAL A 1 189 ? -3.291 8.281 21.938 1 97.38 189 VAL A N 1
ATOM 1469 C CA . VAL A 1 189 ? -3.625 7.34 20.875 1 97.38 189 VAL A CA 1
ATOM 1470 C C . VAL A 1 189 ? -5.141 7.25 20.719 1 97.38 189 VAL A C 1
ATOM 1472 O O . VAL A 1 189 ? -5.664 7.293 19.594 1 97.38 189 VAL A O 1
ATOM 1475 N N . ASP A 1 190 ? -5.832 7.152 21.812 1 97.12 190 ASP A N 1
ATOM 1476 C CA . ASP A 1 190 ? -7.289 7.066 21.797 1 97.12 190 ASP A CA 1
ATOM 1477 C C . ASP A 1 190 ? -7.902 8.305 21.156 1 97.12 190 ASP A C 1
ATOM 1479 O O . ASP A 1 190 ? -8.883 8.203 20.406 1 97.12 190 ASP A O 1
ATOM 1483 N N . HIS A 1 191 ? -7.328 9.414 21.438 1 97.12 191 HIS A N 1
ATOM 1484 C CA . HIS A 1 191 ? -7.836 10.656 20.875 1 97.12 191 HIS A CA 1
ATOM 1485 C C . HIS A 1 191 ? -7.754 10.648 19.344 1 97.12 191 HIS A C 1
ATOM 1487 O O . HIS A 1 191 ? -8.75 10.922 18.672 1 97.12 191 HIS A O 1
ATOM 1493 N N . TYR A 1 192 ? -6.625 10.398 18.875 1 98.5 192 TYR A N 1
ATOM 1494 C CA . TYR A 1 192 ? -6.43 10.422 17.422 1 98.5 192 TYR A CA 1
ATOM 1495 C C . TYR A 1 192 ? -7.219 9.305 16.766 1 98.5 192 TYR A C 1
ATOM 1497 O O . TYR A 1 192 ? -7.754 9.484 15.664 1 98.5 192 TYR A O 1
ATOM 1505 N N . ALA A 1 193 ? -7.309 8.148 17.422 1 98.5 193 ALA A N 1
ATOM 1506 C CA . ALA A 1 193 ? -8.109 7.039 16.891 1 98.5 193 ALA A CA 1
ATOM 1507 C C . ALA A 1 193 ? -9.578 7.426 16.812 1 98.5 193 ALA A C 1
ATOM 1509 O O . ALA A 1 193 ? -10.25 7.109 15.82 1 98.5 193 ALA A O 1
ATOM 1510 N N . HIS A 1 194 ? -10.062 8.07 17.812 1 97.25 194 HIS A N 1
ATOM 1511 C CA . HIS A 1 194 ? -11.445 8.523 17.828 1 97.25 194 HIS A CA 1
ATOM 1512 C C . HIS A 1 194 ? -11.711 9.516 16.688 1 97.25 194 HIS A C 1
ATOM 1514 O O . HIS A 1 194 ? -12.75 9.453 16.031 1 97.25 194 HIS A O 1
ATOM 1520 N N . ALA A 1 195 ? -10.75 10.414 16.531 1 98.12 195 ALA A N 1
ATOM 1521 C CA . ALA A 1 195 ? -10.883 11.383 15.445 1 98.12 195 ALA A CA 1
ATOM 1522 C C . ALA A 1 195 ? -10.977 10.68 14.094 1 98.12 195 ALA A C 1
ATOM 1524 O O . ALA A 1 195 ? -11.82 11.023 13.258 1 98.12 195 ALA A O 1
ATOM 1525 N N . LEU A 1 196 ? -10.156 9.664 13.867 1 98.5 196 LEU A N 1
ATOM 1526 C CA . LEU A 1 196 ? -10.156 8.945 12.602 1 98.5 196 LEU A CA 1
ATOM 1527 C C . LEU A 1 196 ? -11.414 8.102 12.445 1 98.5 196 LEU A C 1
ATOM 1529 O O . LEU A 1 196 ? -11.875 7.863 11.328 1 98.5 196 LEU A O 1
ATOM 1533 N N . ALA A 1 197 ? -12.016 7.734 13.531 1 97.62 197 ALA A N 1
ATOM 1534 C CA . ALA A 1 197 ? -13.18 6.859 13.516 1 97.62 197 ALA A CA 1
ATOM 1535 C C . ALA A 1 197 ? -14.461 7.652 13.258 1 97.62 197 ALA A C 1
ATOM 1537 O O . ALA A 1 197 ? -15.531 7.074 13.086 1 97.62 197 ALA A O 1
ATOM 1538 N N . GLN A 1 198 ? -14.391 8.945 13.242 1 96.44 198 GLN A N 1
ATOM 1539 C CA . GLN A 1 198 ? -15.562 9.758 12.961 1 96.44 198 GLN A CA 1
ATOM 1540 C C . GLN A 1 198 ? -16.125 9.453 11.57 1 96.44 198 GLN A C 1
ATOM 1542 O O . GLN A 1 198 ? -15.375 9.062 10.672 1 96.44 198 GLN A O 1
ATOM 1547 N N . PRO A 1 199 ? -17.453 9.641 11.453 1 95.31 199 PRO A N 1
ATOM 1548 C CA . PRO A 1 199 ? -18.031 9.422 10.125 1 95.31 199 PRO A CA 1
ATOM 1549 C C . PRO A 1 199 ? -17.344 10.25 9.039 1 95.31 199 PRO A C 1
ATOM 1551 O O . PRO A 1 199 ? -17.219 11.469 9.172 1 95.31 199 PRO A O 1
ATOM 1554 N N . GLY A 1 200 ? -16.797 9.586 8.055 1 95.81 200 GLY A N 1
ATOM 1555 C CA . GLY A 1 200 ? -16.219 10.234 6.891 1 95.81 200 GLY A CA 1
ATOM 1556 C C . GLY A 1 200 ? -14.742 10.562 7.066 1 95.81 200 GLY A C 1
ATOM 1557 O O . GLY A 1 200 ? -14.062 10.938 6.105 1 95.81 200 GLY A O 1
ATOM 1558 N N . ALA A 1 201 ? -14.172 10.383 8.234 1 98 201 ALA A N 1
ATOM 1559 C CA . ALA A 1 201 ? -12.812 10.852 8.508 1 98 201 ALA A CA 1
ATOM 1560 C C . ALA A 1 201 ? -11.781 9.984 7.797 1 98 201 ALA A C 1
ATOM 1562 O O . ALA A 1 201 ? -10.82 10.492 7.227 1 98 201 ALA A O 1
ATOM 1563 N N . VAL A 1 202 ? -12 8.641 7.836 1 98.31 202 VAL A N 1
ATOM 1564 C CA . VAL A 1 202 ? -11.062 7.785 7.121 1 98.31 202 VAL A CA 1
ATOM 1565 C C . VAL A 1 202 ? -11.039 8.164 5.641 1 98.31 202 VAL A C 1
ATOM 1567 O O . VAL A 1 202 ? -9.977 8.469 5.09 1 98.31 202 VAL A O 1
ATOM 1570 N N . ARG A 1 203 ? -12.18 8.25 5.016 1 97.25 203 ARG A N 1
ATOM 1571 C CA . ARG A 1 203 ? -12.258 8.609 3.604 1 97.25 203 ARG A CA 1
ATOM 1572 C C . ARG A 1 203 ? -11.602 9.961 3.348 1 97.25 203 ARG A C 1
ATOM 1574 O O . ARG A 1 203 ? -10.766 10.094 2.451 1 97.25 203 ARG A O 1
ATOM 1581 N N . SER A 1 204 ? -11.938 10.914 4.121 1 98.12 204 SER A N 1
ATOM 1582 C CA . SER A 1 204 ? -11.508 12.289 3.883 1 98.12 204 SER A CA 1
ATOM 1583 C C . SER A 1 204 ? -10 12.438 4.055 1 98.12 204 SER A C 1
ATOM 1585 O O . SER A 1 204 ? -9.336 13.062 3.23 1 98.12 204 SER A O 1
ATOM 1587 N N . THR A 1 205 ? -9.484 11.883 5.117 1 98.5 205 THR A N 1
ATOM 1588 C CA . THR A 1 205 ? -8.055 12.047 5.348 1 98.5 205 THR A CA 1
ATOM 1589 C C . THR A 1 205 ? -7.246 11.25 4.328 1 98.5 205 THR A C 1
ATOM 1591 O O . THR A 1 205 ? -6.141 11.648 3.955 1 98.5 205 THR A O 1
ATOM 1594 N N . LEU A 1 206 ? -7.805 10.18 3.82 1 98.38 206 LEU A N 1
ATOM 1595 C CA . LEU A 1 206 ? -7.121 9.438 2.766 1 98.38 206 LEU A CA 1
ATOM 1596 C C . LEU A 1 206 ? -7.129 10.219 1.457 1 98.38 206 LEU A C 1
ATOM 1598 O O . LEU A 1 206 ? -6.234 10.055 0.625 1 98.38 206 LEU A O 1
ATOM 1602 N N . GLU A 1 207 ? -8.094 11.117 1.267 1 98.19 207 GLU A N 1
ATOM 1603 C CA . GLU A 1 207 ? -8.117 11.984 0.091 1 98.19 207 GLU A CA 1
ATOM 1604 C C . GLU A 1 207 ? -6.902 12.906 0.062 1 98.19 207 GLU A C 1
ATOM 1606 O O . GLU A 1 207 ? -6.477 13.352 -1.007 1 98.19 207 GLU A O 1
ATOM 1611 N N . TRP A 1 208 ? -6.32 13.18 1.268 1 98.56 208 TRP A N 1
ATOM 1612 C CA . TRP A 1 208 ? -5.082 13.953 1.296 1 98.56 208 TRP A CA 1
ATOM 1613 C C . TRP A 1 208 ? -3.994 13.258 0.477 1 98.56 208 TRP A C 1
ATOM 1615 O O . TRP A 1 208 ? -3.219 13.922 -0.217 1 98.56 208 TRP A O 1
ATOM 1625 N N . TYR A 1 209 ? -3.924 11.977 0.602 1 97.06 209 TYR A N 1
ATOM 1626 C CA . TYR A 1 209 ? -2.924 11.164 -0.084 1 97.06 209 TYR A CA 1
ATOM 1627 C C . TYR A 1 209 ? -3.281 10.992 -1.556 1 97.06 209 TYR A C 1
ATOM 1629 O O . TYR A 1 209 ? -2.402 11.016 -2.422 1 97.06 209 TYR A O 1
ATOM 1637 N N . ARG A 1 210 ? -4.527 10.812 -1.852 1 96.81 210 ARG A N 1
ATOM 1638 C CA . ARG A 1 210 ? -4.984 10.555 -3.213 1 96.81 210 ARG A CA 1
ATOM 1639 C C . ARG A 1 210 ? -4.77 11.773 -4.105 1 96.81 210 ARG A C 1
ATOM 1641 O O . ARG A 1 210 ? -4.797 11.664 -5.332 1 96.81 210 ARG A O 1
ATOM 1648 N N . ALA A 1 211 ? -4.449 12.914 -3.486 1 97.94 211 ALA A N 1
ATOM 1649 C CA . ALA A 1 211 ? -4.219 14.148 -4.223 1 97.94 211 ALA A CA 1
ATOM 1650 C C . ALA A 1 211 ? -2.744 14.305 -4.586 1 97.94 211 ALA A C 1
ATOM 1652 O O . ALA A 1 211 ? -2.367 15.258 -5.281 1 97.94 211 ALA A O 1
ATOM 1653 N N . PHE A 1 212 ? -1.877 13.383 -4.258 1 96.62 212 PHE A N 1
ATOM 1654 C CA . PHE A 1 212 ? -0.432 13.555 -4.344 1 96.62 212 PHE A CA 1
ATOM 1655 C C . PHE A 1 212 ? -0.003 13.805 -5.785 1 96.62 212 PHE A C 1
ATOM 1657 O O . PHE A 1 212 ? 0.885 14.625 -6.043 1 96.62 212 PHE A O 1
ATOM 1664 N N . ALA A 1 213 ? -0.584 13.062 -6.699 1 95 213 ALA A N 1
ATOM 1665 C CA . ALA A 1 213 ? -0.182 13.258 -8.094 1 95 213 ALA A CA 1
ATOM 1666 C C . ALA A 1 213 ? -0.458 14.688 -8.547 1 95 213 ALA A C 1
ATOM 1668 O O . ALA A 1 213 ? 0.403 15.336 -9.148 1 95 213 ALA A O 1
ATOM 1669 N N . GLN A 1 214 ? -1.656 15.18 -8.219 1 97.81 214 GLN A N 1
ATOM 1670 C CA . GLN A 1 214 ? -1.999 16.562 -8.531 1 97.81 214 GLN A CA 1
ATOM 1671 C C . GLN A 1 214 ? -1.116 17.531 -7.754 1 97.81 214 GLN A C 1
ATOM 1673 O O . GLN A 1 214 ? -0.673 18.547 -8.297 1 97.81 214 GLN A O 1
ATOM 1678 N N . ASP A 1 215 ? -0.839 17.234 -6.543 1 98.56 215 ASP A N 1
ATOM 1679 C CA . ASP A 1 215 ? 0.018 18.078 -5.719 1 98.56 215 ASP A CA 1
ATOM 1680 C C . ASP A 1 215 ? 1.42 18.188 -6.312 1 98.56 215 ASP A C 1
ATOM 1682 O O . ASP A 1 215 ? 2.016 19.266 -6.316 1 98.56 215 ASP A O 1
ATOM 1686 N N . ALA A 1 216 ? 1.915 17.062 -6.75 1 97.88 216 ALA A N 1
ATOM 1687 C CA . ALA A 1 216 ? 3.246 17.062 -7.352 1 97.88 216 ALA A CA 1
ATOM 1688 C C . ALA A 1 216 ? 3.293 17.938 -8.594 1 97.88 216 ALA A C 1
ATOM 1690 O O . ALA A 1 216 ? 4.219 18.734 -8.766 1 97.88 216 ALA A O 1
ATOM 1691 N N . ASP A 1 217 ? 2.303 17.828 -9.422 1 98.12 217 ASP A N 1
ATOM 1692 C CA . ASP A 1 217 ? 2.223 18.656 -10.625 1 98.12 217 ASP A CA 1
ATOM 1693 C C . ASP A 1 217 ? 2.125 20.141 -10.266 1 98.12 217 ASP A C 1
ATOM 1695 O O . ASP A 1 217 ? 2.828 20.969 -10.844 1 98.12 217 ASP A O 1
ATOM 1699 N N . ASP A 1 218 ? 1.291 20.422 -9.336 1 98.75 218 ASP A N 1
ATOM 1700 C CA . ASP A 1 218 ? 1.12 21.797 -8.883 1 98.75 218 ASP A CA 1
ATOM 1701 C C . ASP A 1 218 ? 2.42 22.359 -8.305 1 98.75 218 ASP A C 1
ATOM 1703 O O . ASP A 1 218 ? 2.826 23.469 -8.625 1 98.75 218 ASP A O 1
ATOM 1707 N N . ASN A 1 219 ? 3.031 21.562 -7.48 1 98.69 219 ASN A N 1
ATOM 1708 C CA . ASN A 1 219 ? 4.242 22.031 -6.809 1 98.69 219 ASN A CA 1
ATOM 1709 C C . ASN A 1 219 ? 5.383 22.25 -7.797 1 98.69 219 ASN A C 1
ATOM 1711 O O . ASN A 1 219 ? 6.184 23.172 -7.625 1 98.69 219 ASN A O 1
ATOM 1715 N N . ARG A 1 220 ? 5.48 21.438 -8.805 1 98.06 220 ARG A N 1
ATOM 1716 C CA . ARG A 1 220 ? 6.5 21.641 -9.828 1 98.06 220 ARG A CA 1
ATOM 1717 C C . ARG A 1 220 ? 6.281 22.969 -10.562 1 98.06 220 ARG A C 1
ATOM 1719 O O . ARG A 1 220 ? 7.238 23.656 -10.898 1 98.06 220 ARG A O 1
ATOM 1726 N N . LYS A 1 221 ? 5.023 23.281 -10.805 1 98.56 221 LYS A N 1
ATOM 1727 C CA . LYS A 1 221 ? 4.699 24.562 -11.422 1 98.56 221 LYS A CA 1
ATOM 1728 C C . LYS A 1 221 ? 5.004 25.719 -10.477 1 98.56 221 LYS A C 1
ATOM 1730 O O . LYS A 1 221 ? 5.617 26.703 -10.875 1 98.56 221 LYS A O 1
ATOM 1735 N N . LEU A 1 222 ? 4.625 25.578 -9.281 1 98.62 222 LEU A N 1
ATOM 1736 C CA . LEU A 1 222 ? 4.812 26.625 -8.281 1 98.62 222 LEU A CA 1
ATOM 1737 C C . LEU A 1 222 ? 6.297 26.859 -8.008 1 98.62 222 LEU A C 1
ATOM 1739 O O . LEU A 1 222 ? 6.719 27.984 -7.762 1 98.62 222 LEU A O 1
ATOM 1743 N N . ALA A 1 223 ? 7.055 25.828 -8.102 1 98.06 223 ALA A N 1
ATOM 1744 C CA . ALA A 1 223 ? 8.477 25.875 -7.766 1 98.06 223 ALA A CA 1
ATOM 1745 C C . ALA A 1 223 ? 9.273 26.609 -8.844 1 98.06 223 ALA A C 1
ATOM 1747 O O . ALA A 1 223 ? 10.438 26.969 -8.633 1 98.06 223 ALA A O 1
ATOM 1748 N N . ARG A 1 224 ? 8.695 26.844 -9.992 1 97.88 224 ARG A N 1
ATOM 1749 C CA . ARG A 1 224 ? 9.352 27.656 -11.016 1 97.88 224 ARG A CA 1
ATOM 1750 C C . ARG A 1 224 ? 9.648 29.047 -10.484 1 97.88 224 ARG A C 1
ATOM 1752 O O . ARG A 1 224 ? 10.547 29.734 -10.992 1 97.88 224 ARG A O 1
ATOM 1759 N N . GLU A 1 225 ? 8.883 29.484 -9.5 1 98.25 225 GLU A N 1
ATOM 1760 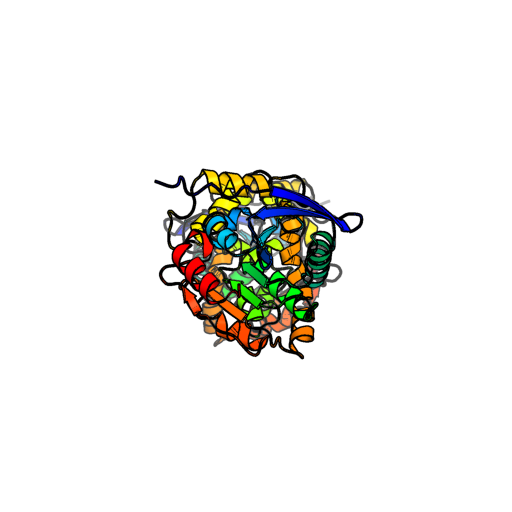C CA . GLU A 1 225 ? 9.148 30.688 -8.719 1 98.25 225 GLU A CA 1
ATOM 1761 C C . GLU A 1 225 ? 9.367 30.359 -7.25 1 98.25 225 GLU A C 1
ATOM 1763 O O . GLU A 1 225 ? 8.422 30.359 -6.461 1 98.25 225 GLU A O 1
ATOM 1768 N N . PRO A 1 226 ? 10.547 30.141 -6.898 1 98.56 226 PRO A N 1
ATOM 1769 C CA . PRO A 1 226 ? 10.82 29.719 -5.523 1 98.56 226 PRO A CA 1
ATOM 1770 C C . PRO A 1 226 ? 10.383 30.75 -4.488 1 98.56 226 PRO A C 1
ATOM 1772 O O . PRO A 1 226 ? 10.359 31.953 -4.777 1 98.56 226 PRO A O 1
ATOM 1775 N N . LEU A 1 227 ? 10.016 30.203 -3.338 1 98.81 227 LEU A N 1
ATOM 1776 C CA . LEU A 1 227 ? 9.688 31.078 -2.225 1 98.81 227 LEU A CA 1
ATOM 1777 C C . LEU A 1 227 ? 10.906 31.906 -1.805 1 98.81 227 LEU A C 1
ATOM 1779 O O . LEU A 1 227 ? 12.023 31.391 -1.784 1 98.81 227 LEU A O 1
ATOM 1783 N N . THR A 1 228 ? 10.672 33.125 -1.392 1 98.5 228 THR A N 1
ATOM 1784 C CA . THR A 1 228 ? 11.766 33.969 -0.938 1 98.5 228 THR A CA 1
ATOM 1785 C C . THR A 1 228 ? 11.641 34.25 0.557 1 98.5 228 THR A C 1
ATOM 1787 O O . THR A 1 228 ? 12.586 34.75 1.179 1 98.5 228 THR A O 1
ATOM 1790 N N . VAL A 1 229 ? 10.469 33.938 1.133 1 98.56 229 VAL A N 1
ATOM 1791 C CA . VAL A 1 229 ? 10.312 34.094 2.574 1 98.56 229 VAL A CA 1
ATOM 1792 C C . VAL A 1 229 ? 11.227 33.125 3.309 1 98.56 229 VAL A C 1
ATOM 1794 O O . VAL A 1 229 ? 11.609 32.094 2.758 1 98.56 229 VAL A O 1
ATOM 1797 N N . PRO A 1 230 ? 11.609 33.438 4.602 1 98.75 230 PRO A N 1
ATOM 1798 C CA . PRO A 1 230 ? 12.391 32.469 5.383 1 98.75 230 PRO A CA 1
ATOM 1799 C C . PRO A 1 230 ? 11.656 31.156 5.59 1 98.75 230 PRO A C 1
ATOM 1801 O O . PRO A 1 230 ? 10.453 31.141 5.84 1 98.75 230 PRO A O 1
ATOM 1804 N N . VAL A 1 231 ? 12.398 30.062 5.398 1 98.88 231 VAL A N 1
ATOM 1805 C CA . VAL A 1 231 ? 11.844 28.719 5.574 1 98.88 231 VAL A CA 1
ATOM 1806 C C . VAL A 1 231 ? 12.664 27.953 6.609 1 98.88 231 VAL A C 1
ATOM 1808 O O . VAL A 1 231 ? 13.898 27.938 6.547 1 98.88 231 VAL A O 1
ATOM 1811 N N . LEU A 1 232 ? 12.023 27.406 7.598 1 98.94 232 LEU A N 1
ATOM 1812 C CA . LEU A 1 232 ? 12.609 26.484 8.57 1 98.94 232 LEU A CA 1
ATOM 1813 C C . LEU A 1 232 ? 12.242 25.047 8.25 1 98.94 232 LEU A C 1
ATOM 1815 O O . LEU A 1 232 ? 11.062 24.688 8.203 1 98.94 232 LEU A O 1
ATOM 1819 N N . ALA A 1 233 ? 13.219 24.266 7.977 1 98.88 233 ALA A N 1
ATOM 1820 C CA . ALA A 1 233 ? 13.047 22.859 7.621 1 98.88 233 ALA A CA 1
ATOM 1821 C C . ALA A 1 233 ? 13.641 21.953 8.695 1 98.88 233 ALA A C 1
ATOM 1823 O O . ALA A 1 233 ? 14.859 21.859 8.828 1 98.88 233 ALA A O 1
ATOM 1824 N N . LEU A 1 234 ? 12.75 21.25 9.406 1 98.81 234 LEU A N 1
ATOM 1825 C CA . LEU A 1 234 ? 13.203 20.344 10.461 1 98.81 234 LEU A CA 1
ATOM 1826 C C . LEU A 1 234 ? 12.641 18.953 10.25 1 98.81 234 LEU A C 1
ATOM 1828 O O . LEU A 1 234 ? 11.57 18.781 9.656 1 98.81 234 LEU A O 1
ATOM 1832 N N . GLY A 1 235 ? 13.266 17.953 10.688 1 98.62 235 GLY A N 1
ATOM 1833 C CA . GLY A 1 235 ? 12.797 16.578 10.742 1 98.62 235 GLY A CA 1
ATOM 1834 C C . GLY A 1 235 ? 13.531 15.742 11.773 1 98.62 235 GLY A C 1
ATOM 1835 O O . GLY A 1 235 ? 14.578 16.156 12.289 1 98.62 235 GLY A O 1
ATOM 1836 N N . GLY A 1 236 ? 12.945 14.68 12.133 1 98.25 236 GLY A N 1
ATOM 1837 C CA . GLY A 1 236 ? 13.625 13.773 13.047 1 98.25 236 GLY A CA 1
ATOM 1838 C C . GLY A 1 236 ? 14.852 13.125 12.438 1 98.25 236 GLY A C 1
ATOM 1839 O O . GLY A 1 236 ? 14.844 12.75 11.266 1 98.25 236 GLY A O 1
ATOM 1840 N N . GLU A 1 237 ? 15.828 13 13.25 1 97.62 237 GLU A N 1
ATOM 1841 C CA . GLU A 1 237 ? 17.078 12.391 12.828 1 97.62 237 GLU A CA 1
ATOM 1842 C C . GLU A 1 237 ? 16.844 11 12.234 1 97.62 237 GLU A C 1
ATOM 1844 O O . GLU A 1 237 ? 17.531 10.602 11.289 1 97.62 237 GLU A O 1
ATOM 1849 N N . HIS A 1 238 ? 15.883 10.312 12.625 1 95.06 238 HIS A N 1
ATOM 1850 C CA . HIS A 1 238 ? 15.633 8.93 12.227 1 95.06 238 HIS A CA 1
ATOM 1851 C C . HIS A 1 238 ? 14.594 8.859 11.109 1 95.06 238 HIS A C 1
ATOM 1853 O O . HIS A 1 238 ? 14.07 7.785 10.812 1 95.06 238 HIS A O 1
ATOM 1859 N N . ARG A 1 239 ? 14.258 9.938 10.516 1 94.5 239 ARG A N 1
ATOM 1860 C CA . ARG A 1 239 ? 13.328 9.969 9.391 1 94.5 239 ARG A CA 1
ATOM 1861 C C . ARG A 1 239 ? 13.797 10.953 8.32 1 94.5 239 ARG A C 1
ATOM 1863 O O . ARG A 1 239 ? 14.836 10.742 7.699 1 94.5 239 ARG A O 1
ATOM 1870 N N . TRP A 1 240 ? 13.164 12.078 8.195 1 94.5 240 TRP A N 1
ATOM 1871 C CA . TRP A 1 240 ? 13.469 12.945 7.062 1 94.5 240 TRP A CA 1
ATOM 1872 C C . TRP A 1 240 ? 14.453 14.039 7.465 1 94.5 240 TRP A C 1
ATOM 1874 O O . TRP A 1 240 ? 14.883 14.828 6.625 1 94.5 240 TRP A O 1
ATOM 1884 N N . GLY A 1 241 ? 14.922 14.062 8.711 1 96.56 241 GLY A N 1
ATOM 1885 C CA . GLY A 1 241 ? 15.773 15.117 9.227 1 96.56 241 GLY A CA 1
ATOM 1886 C C . GLY A 1 241 ? 16.953 15.422 8.32 1 96.56 241 GLY A C 1
ATOM 1887 O O . GLY A 1 241 ? 17.125 16.562 7.883 1 96.56 241 GLY A O 1
ATOM 1888 N N . PRO A 1 242 ? 17.672 14.438 7.914 1 95.69 242 PRO A N 1
ATOM 1889 C CA . PRO A 1 242 ? 18.875 14.664 7.121 1 95.69 242 PRO A CA 1
ATOM 1890 C C . PRO A 1 242 ? 18.578 15.219 5.73 1 95.69 242 PRO A C 1
ATOM 1892 O O . PRO A 1 242 ? 19.484 15.742 5.066 1 95.69 242 PRO A O 1
ATOM 1895 N N . LYS A 1 243 ? 17.359 15.156 5.309 1 96.75 243 LYS A N 1
ATOM 1896 C CA . LYS A 1 243 ? 17.062 15.5 3.922 1 96.75 243 LYS A CA 1
ATOM 1897 C C . LYS A 1 243 ? 16.188 16.75 3.844 1 96.75 243 LYS A C 1
ATOM 1899 O O . LYS A 1 243 ? 15.977 17.297 2.758 1 96.75 243 LYS A O 1
ATOM 1904 N N . MET A 1 244 ? 15.703 17.25 4.941 1 98.19 244 MET A N 1
ATOM 1905 C CA . MET A 1 244 ? 14.664 18.281 4.938 1 98.19 244 MET A CA 1
ATOM 1906 C C . MET A 1 244 ? 15.172 19.562 4.273 1 98.19 244 MET A C 1
ATOM 1908 O O . MET A 1 244 ? 14.469 20.156 3.445 1 98.19 244 MET A O 1
ATOM 1912 N N . VAL A 1 245 ? 16.344 19.984 4.598 1 98.56 245 VAL A N 1
ATOM 1913 C CA . VAL A 1 245 ? 16.859 21.234 4.07 1 98.56 245 VAL A CA 1
ATOM 1914 C C . VAL A 1 245 ? 17.062 21.125 2.562 1 98.56 245 VAL A C 1
ATOM 1916 O O . VAL A 1 245 ? 16.656 22.016 1.805 1 98.56 245 VAL A O 1
ATOM 1919 N N . ASP A 1 246 ? 17.641 20 2.143 1 97.69 246 ASP A N 1
ATOM 1920 C CA . ASP A 1 246 ? 17.875 19.797 0.717 1 97.69 246 ASP A CA 1
ATOM 1921 C C . ASP A 1 246 ? 16.547 19.781 -0.06 1 97.69 246 ASP A C 1
ATOM 1923 O O . ASP A 1 246 ? 16.453 20.359 -1.145 1 97.69 246 ASP A O 1
ATOM 1927 N N . VAL A 1 247 ? 15.57 19.172 0.489 1 97.31 247 VAL A N 1
ATOM 1928 C CA . VAL A 1 247 ? 14.273 19.094 -0.166 1 97.31 247 VAL A CA 1
ATOM 1929 C C . VAL A 1 247 ? 13.68 20.5 -0.318 1 97.31 247 VAL A C 1
ATOM 1931 O O . VAL A 1 247 ? 13.258 20.875 -1.41 1 97.31 247 VAL A O 1
ATOM 1934 N N . LEU A 1 248 ? 13.719 21.266 0.742 1 98.62 248 LEU A N 1
ATOM 1935 C CA . LEU A 1 248 ? 13.031 22.562 0.713 1 98.62 248 LEU A CA 1
ATOM 1936 C C . LEU A 1 248 ? 13.828 23.578 -0.095 1 98.62 248 LEU A C 1
ATOM 1938 O O . LEU A 1 248 ? 13.273 24.578 -0.559 1 98.62 248 LEU A O 1
ATOM 1942 N N . ARG A 1 249 ? 15.102 23.344 -0.29 1 98.5 249 ARG A N 1
ATOM 1943 C CA . ARG A 1 249 ? 15.914 24.219 -1.115 1 98.5 249 ARG A CA 1
ATOM 1944 C C . ARG A 1 249 ? 15.5 24.156 -2.58 1 98.5 249 ARG A C 1
ATOM 1946 O O . ARG A 1 249 ? 15.797 25.047 -3.365 1 98.5 249 ARG A O 1
ATOM 1953 N N . GLU A 1 250 ? 14.812 23.078 -2.92 1 98.38 250 GLU A N 1
ATOM 1954 C CA . GLU A 1 250 ? 14.258 22.984 -4.266 1 98.38 250 GLU A CA 1
ATOM 1955 C C . GLU A 1 250 ? 13.078 23.938 -4.438 1 98.38 250 GLU A C 1
ATOM 1957 O O . GLU A 1 250 ? 12.672 24.234 -5.566 1 98.38 250 GLU A O 1
ATOM 1962 N N . PHE A 1 251 ? 12.523 24.5 -3.338 1 98.62 251 PHE A N 1
ATOM 1963 C CA . PHE A 1 251 ? 11.25 25.203 -3.389 1 98.62 251 PHE A CA 1
ATOM 1964 C C . PHE A 1 251 ? 11.398 26.625 -2.844 1 98.62 251 PHE A C 1
ATOM 1966 O O . PHE A 1 251 ? 10.5 27.453 -3.004 1 98.62 251 PHE A O 1
ATOM 1973 N N . ALA A 1 252 ? 12.492 26.891 -2.188 1 98.81 252 ALA A N 1
ATOM 1974 C CA . ALA A 1 252 ? 12.68 28.172 -1.517 1 98.81 252 ALA A CA 1
ATOM 1975 C C . ALA A 1 252 ? 14.148 28.594 -1.53 1 98.81 252 ALA A C 1
ATOM 1977 O O . ALA A 1 252 ? 15.039 27.734 -1.575 1 98.81 252 ALA A O 1
ATOM 1978 N N . THR A 1 253 ? 14.43 29.875 -1.399 1 98.69 253 THR A N 1
ATOM 1979 C CA . THR A 1 253 ? 15.781 30.391 -1.568 1 98.69 253 THR A CA 1
ATOM 1980 C C . THR A 1 253 ? 16.438 30.641 -0.213 1 98.69 253 THR A C 1
ATOM 1982 O O . THR A 1 253 ? 17.656 30.781 -0.126 1 98.69 253 THR A O 1
ATOM 1985 N N . ASP A 1 254 ? 15.648 30.766 0.829 1 98.75 254 ASP A N 1
ATOM 1986 C CA . ASP A 1 254 ? 16.141 31 2.184 1 98.75 254 ASP A CA 1
ATOM 1987 C C . ASP A 1 254 ? 15.68 29.891 3.131 1 98.75 254 ASP A C 1
ATOM 1989 O O . ASP A 1 254 ? 14.672 30.031 3.818 1 98.75 254 ASP A O 1
ATOM 1993 N N . VAL A 1 255 ? 16.5 28.828 3.191 1 98.81 255 VAL A N 1
ATOM 1994 C CA . VAL A 1 255 ? 16.125 27.641 3.949 1 98.81 255 VAL A CA 1
ATOM 1995 C C . VAL A 1 255 ? 17.172 27.359 5.02 1 98.81 255 VAL A C 1
ATOM 1997 O O . VAL A 1 255 ? 18.375 27.344 4.738 1 98.81 255 VAL A O 1
ATOM 2000 N N . ARG A 1 256 ? 16.75 27.219 6.191 1 98.44 256 ARG A N 1
ATOM 2001 C CA . ARG A 1 256 ? 17.594 26.766 7.281 1 98.44 256 ARG A CA 1
ATOM 2002 C C . ARG A 1 256 ? 16.969 25.578 8.016 1 98.44 256 ARG A C 1
ATOM 2004 O O . ARG A 1 256 ? 15.828 25.203 7.738 1 98.44 256 ARG A O 1
ATOM 2011 N N . GLY A 1 257 ? 17.625 25.031 9 1 98.31 257 GLY A N 1
ATOM 2012 C CA . GLY A 1 257 ? 17.109 23.922 9.805 1 98.31 257 GLY A CA 1
ATOM 2013 C C . GLY A 1 257 ? 17.984 22.688 9.75 1 98.31 257 GLY A C 1
ATOM 2014 O O . GLY A 1 257 ? 19.219 22.797 9.758 1 98.31 257 GLY A O 1
ATOM 2015 N N . GLY A 1 258 ? 17.328 21.5 9.828 1 97.75 258 GLY A N 1
ATOM 2016 C CA . GLY A 1 258 ? 18.078 20.25 9.836 1 97.75 258 GLY A CA 1
ATOM 2017 C C . GLY A 1 258 ? 17.422 19.172 10.688 1 97.75 258 GLY A C 1
ATOM 2018 O O . GLY A 1 258 ? 16.203 19.078 10.75 1 97.75 258 GLY A O 1
ATOM 2019 N N . SER A 1 259 ? 18.312 18.344 11.281 1 98.5 259 SER A N 1
ATOM 2020 C CA . SER A 1 259 ? 17.828 17.156 12 1 98.5 259 SER A CA 1
ATOM 2021 C C . SER A 1 259 ? 17.641 17.453 13.484 1 98.5 259 SER A C 1
ATOM 2023 O O . SER A 1 259 ? 18.469 18.141 14.094 1 98.5 259 SER A O 1
ATOM 2025 N N . ILE A 1 260 ? 16.562 16.953 14.023 1 98.31 260 ILE A N 1
ATOM 2026 C CA . ILE A 1 260 ? 16.359 16.938 15.469 1 98.31 260 ILE A CA 1
ATOM 2027 C C . ILE A 1 260 ? 16.922 15.633 16.047 1 98.31 260 ILE A C 1
ATOM 2029 O O . ILE A 1 260 ? 16.438 14.547 15.719 1 98.31 260 ILE A O 1
ATOM 2033 N N . PRO A 1 261 ? 17.891 15.727 16.906 1 97 261 PRO A N 1
ATOM 2034 C CA . PRO A 1 261 ? 18.5 14.508 17.438 1 97 261 PRO A CA 1
ATOM 2035 C C . PRO A 1 261 ? 17.516 13.656 18.234 1 97 261 PRO A C 1
ATOM 2037 O O . PRO A 1 261 ? 16.656 14.188 18.938 1 97 261 PRO A O 1
ATOM 2040 N N . ASP A 1 262 ? 17.672 12.359 18.172 1 96.06 262 ASP A N 1
ATOM 2041 C CA . ASP A 1 262 ? 16.906 11.383 18.938 1 96.06 262 ASP A CA 1
ATOM 2042 C C . ASP A 1 262 ? 15.398 11.586 18.734 1 96.06 262 ASP A C 1
ATOM 2044 O O . ASP A 1 262 ? 14.648 11.68 19.719 1 96.06 262 ASP A O 1
ATOM 2048 N N . CYS A 1 263 ? 15.078 11.727 17.531 1 97.62 263 CYS A N 1
ATOM 2049 C CA . CYS A 1 263 ? 13.695 12.047 17.188 1 97.62 263 CYS A CA 1
ATOM 2050 C C . CYS A 1 263 ? 13.25 11.289 15.945 1 97.62 263 CYS A C 1
ATOM 2052 O O . CYS A 1 263 ? 14.023 11.148 14.992 1 97.62 263 CYS A O 1
ATOM 2054 N N . GLY A 1 264 ? 12.047 10.773 16.016 1 97.38 264 GLY A N 1
ATOM 2055 C CA . GLY A 1 264 ? 11.43 10.141 14.859 1 97.38 264 GLY A CA 1
ATOM 2056 C C . GLY A 1 264 ? 10.539 11.086 14.078 1 97.38 264 GLY A C 1
ATOM 2057 O O . GLY A 1 264 ? 10.891 12.25 13.859 1 97.38 264 GLY A O 1
ATOM 2058 N N . HIS A 1 265 ? 9.422 10.602 13.594 1 97.38 265 HIS A N 1
ATOM 2059 C CA . HIS A 1 265 ? 8.562 11.328 12.672 1 97.38 265 HIS A CA 1
ATOM 2060 C C . HIS A 1 265 ? 7.75 12.391 13.398 1 97.38 265 HIS A C 1
ATOM 2062 O O . HIS A 1 265 ? 7.359 13.398 12.797 1 97.38 265 HIS A O 1
ATOM 2068 N N . TRP A 1 266 ? 7.477 12.211 14.68 1 98.19 266 TRP A N 1
ATOM 2069 C CA . TRP A 1 266 ? 6.555 13.055 15.422 1 98.19 266 TRP A CA 1
ATOM 2070 C C . TRP A 1 266 ? 7.312 14.102 16.234 1 98.19 266 TRP A C 1
ATOM 2072 O O . TRP A 1 266 ? 7.242 14.117 17.469 1 98.19 266 TRP A O 1
ATOM 2082 N N . VAL A 1 267 ? 7.809 15.07 15.555 1 98.38 267 VAL A N 1
ATOM 2083 C CA . VAL A 1 267 ? 8.859 15.945 16.062 1 98.38 267 VAL A CA 1
ATOM 2084 C C . VAL A 1 267 ? 8.312 16.797 17.219 1 98.38 267 VAL A C 1
ATOM 2086 O O . VAL A 1 267 ? 9.016 17.047 18.203 1 98.38 267 VAL A O 1
ATOM 2089 N N . VAL A 1 268 ? 7.059 17.203 17.203 1 98.12 268 VAL A N 1
ATOM 2090 C CA . VAL A 1 268 ? 6.488 18.062 18.219 1 98.12 268 VAL A CA 1
ATOM 2091 C C . VAL A 1 268 ? 6.266 17.266 19.5 1 98.12 268 VAL A C 1
ATOM 2093 O O . VAL A 1 268 ? 6.613 17.719 20.594 1 98.12 268 VAL A O 1
ATOM 2096 N N . GLU A 1 269 ? 5.746 16.078 19.375 1 97.44 269 GLU A N 1
ATOM 2097 C CA . GLU A 1 269 ? 5.441 15.25 20.547 1 97.44 269 GLU A CA 1
ATOM 2098 C C . GLU A 1 269 ? 6.703 14.617 21.125 1 97.44 269 GLU A C 1
ATOM 2100 O O . GLU A 1 269 ? 6.809 14.422 22.328 1 97.44 269 GLU A O 1
ATOM 2105 N N . GLU A 1 270 ? 7.684 14.359 20.266 1 97.62 270 GLU A N 1
ATOM 2106 C CA . GLU A 1 270 ? 8.883 13.664 20.719 1 97.62 270 GLU A CA 1
ATOM 2107 C C . GLU A 1 270 ? 9.883 14.633 21.328 1 97.62 270 GLU A C 1
ATOM 2109 O O . GLU A 1 270 ? 10.547 14.305 22.312 1 97.62 270 GLU A O 1
ATOM 2114 N N . ARG A 1 271 ? 9.984 15.789 20.656 1 97.44 271 ARG A N 1
ATOM 2115 C CA . ARG A 1 271 ? 10.992 16.75 21.094 1 97.44 271 ARG A CA 1
ATOM 2116 C C . ARG A 1 271 ? 10.43 18.156 21.125 1 97.44 271 ARG A C 1
ATOM 2118 O O . ARG A 1 271 ? 10.93 19.047 20.438 1 97.44 271 ARG A O 1
ATOM 2125 N N . PRO A 1 272 ? 9.445 18.375 22.016 1 97.44 272 PRO A N 1
ATOM 2126 C CA . PRO A 1 272 ? 8.812 19.703 22.062 1 97.44 272 PRO A CA 1
ATOM 2127 C C . PRO A 1 272 ? 9.789 20.812 22.422 1 97.44 272 PRO A C 1
ATOM 2129 O O . PRO A 1 272 ? 9.672 21.938 21.922 1 97.44 272 PRO A O 1
ATOM 2132 N N . ASP A 1 273 ? 10.781 20.484 23.219 1 97.5 273 ASP A N 1
ATOM 2133 C CA . ASP A 1 273 ? 11.742 21.484 23.656 1 97.5 273 ASP A CA 1
ATOM 2134 C C . ASP A 1 273 ? 12.578 22 22.484 1 97.5 273 ASP A C 1
ATOM 2136 O O . ASP A 1 273 ? 12.766 23.203 22.328 1 97.5 273 ASP A O 1
ATOM 2140 N N . VAL A 1 274 ? 13.008 21.047 21.688 1 98.06 274 VAL A N 1
ATOM 2141 C CA . VAL A 1 274 ? 13.852 21.406 20.547 1 98.06 274 VAL A CA 1
ATOM 2142 C C . VAL A 1 274 ? 13.023 22.156 19.516 1 98.06 274 VAL A C 1
ATOM 2144 O O . VAL A 1 274 ? 13.461 23.203 19 1 98.06 274 VAL A O 1
ATOM 2147 N N . VAL A 1 275 ? 11.852 21.672 19.219 1 98.56 275 VAL A N 1
ATOM 2148 C CA . VAL A 1 275 ? 10.984 22.297 18.219 1 98.56 275 VAL A CA 1
ATOM 2149 C C . VAL A 1 275 ? 10.617 23.703 18.672 1 98.56 275 VAL A C 1
ATOM 2151 O O . VAL A 1 275 ? 10.664 24.656 17.875 1 98.56 275 VAL A O 1
ATOM 2154 N N . LEU A 1 276 ? 10.305 23.844 19.984 1 98.31 276 LEU A N 1
ATOM 2155 C CA . LEU A 1 276 ? 9.938 25.156 20.516 1 98.31 276 LEU A CA 1
ATOM 2156 C C . LEU A 1 276 ? 11.102 26.125 20.422 1 98.31 276 LEU A C 1
ATOM 2158 O O . LEU A 1 276 ? 10.922 27.281 20 1 98.31 276 LEU A O 1
ATOM 2162 N N . ALA A 1 277 ? 12.234 25.688 20.766 1 98.31 277 ALA A N 1
ATOM 2163 C CA . ALA A 1 277 ? 13.406 26.562 20.703 1 98.31 277 ALA A CA 1
ATOM 2164 C C . ALA A 1 277 ? 13.672 27.031 19.266 1 98.31 277 ALA A C 1
ATOM 2166 O O . ALA A 1 277 ? 13.961 28.203 19.047 1 98.31 277 ALA A O 1
ATOM 2167 N N . GLU A 1 278 ? 13.586 26.109 18.328 1 98.5 278 GLU A N 1
ATOM 2168 C CA . GLU A 1 278 ? 13.805 26.438 16.922 1 98.5 278 GLU A CA 1
ATOM 2169 C C . GLU A 1 278 ? 12.742 27.406 16.406 1 98.5 278 GLU A C 1
ATOM 2171 O O . GLU A 1 278 ? 13.055 28.359 15.68 1 98.5 278 GLU A O 1
ATOM 2176 N N . LEU A 1 279 ? 11.508 27.156 16.766 1 98.69 279 LEU A N 1
ATOM 2177 C CA . LEU A 1 279 ? 10.422 28.016 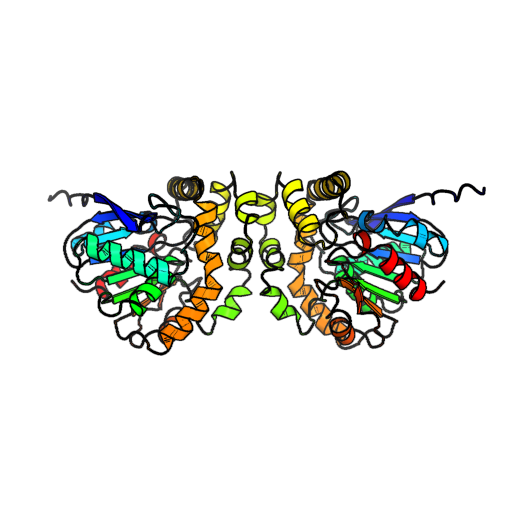16.312 1 98.69 279 LEU A CA 1
ATOM 2178 C C . LEU A 1 279 ? 10.523 29.406 16.922 1 98.69 279 LEU A C 1
ATOM 2180 O O . LEU A 1 279 ? 10.281 30.406 16.234 1 98.69 279 LEU A O 1
ATOM 2184 N N . GLU A 1 280 ? 10.883 29.484 18.203 1 97.19 280 GLU A N 1
ATOM 2185 C CA . GLU A 1 280 ? 11.016 30.781 18.859 1 97.19 280 GLU A CA 1
ATOM 2186 C C . GLU A 1 280 ? 12.117 31.625 18.219 1 97.19 280 GLU A C 1
ATOM 2188 O O . GLU A 1 280 ? 12 32.844 18.125 1 97.19 280 GLU A O 1
ATOM 2193 N N . ALA A 1 281 ? 13.148 30.922 17.828 1 97.44 281 ALA A N 1
ATOM 2194 C CA . ALA A 1 281 ? 14.25 31.625 17.172 1 97.44 281 ALA A CA 1
ATOM 2195 C C . ALA A 1 281 ? 13.875 32.031 15.758 1 97.44 281 ALA A C 1
ATOM 2197 O O . ALA A 1 281 ? 14.383 33.031 15.234 1 97.44 281 ALA A O 1
ATOM 2198 N N . PHE A 1 282 ? 13.023 31.375 15.141 1 98.56 282 PHE A N 1
ATOM 2199 C CA . PHE A 1 282 ? 12.711 31.531 13.727 1 98.56 282 PHE A CA 1
ATOM 2200 C C . PHE A 1 282 ? 11.57 32.531 13.531 1 98.56 282 PHE A C 1
ATOM 2202 O O . PHE A 1 282 ? 11.633 33.375 12.641 1 98.56 282 PHE A O 1
ATOM 2209 N N . LEU A 1 283 ? 10.508 32.344 14.367 1 97.88 283 LEU A N 1
ATOM 2210 C CA . LEU A 1 283 ? 9.312 33.188 14.211 1 97.88 283 LEU A CA 1
ATOM 2211 C C . LEU A 1 283 ? 9.57 34.625 14.664 1 97.88 283 LEU A C 1
ATOM 2213 O O . LEU A 1 283 ? 10.32 34.844 15.617 1 97.88 283 LEU A O 1
ATOM 2217 N N . GLN A 1 284 ? 9.039 35.562 14.039 1 93.25 284 GLN A N 1
ATOM 2218 C CA . GLN A 1 284 ? 9.203 36.969 14.383 1 93.25 284 GLN A CA 1
ATOM 2219 C C . GLN A 1 284 ? 8.047 37.438 15.258 1 93.25 284 GLN A C 1
ATOM 2221 O O . GLN A 1 284 ? 6.879 37.219 14.938 1 93.25 284 GLN A O 1
ATOM 2226 N N . ARG A 1 285 ? 8.406 38.188 16.297 1 88 285 ARG A N 1
ATOM 2227 C CA . ARG A 1 285 ? 7.434 38.781 17.203 1 88 285 ARG A CA 1
ATOM 2228 C C . ARG A 1 285 ? 6.992 40.156 16.719 1 88 285 ARG A C 1
ATOM 2230 O O . ARG A 1 285 ? 7.766 40.875 16.078 1 88 285 ARG A O 1
ATOM 2237 N N . MET B 1 1 ? -24.109 -43.094 -26.391 1 28.12 1 MET B N 1
ATOM 2238 C CA . MET B 1 1 ? -23.734 -41.781 -25.859 1 28.12 1 MET B CA 1
ATOM 2239 C C . MET B 1 1 ? -22.703 -41.906 -24.75 1 28.12 1 MET B C 1
ATOM 2241 O O . MET B 1 1 ? -23 -42.406 -23.672 1 28.12 1 MET B O 1
ATOM 2245 N N . THR B 1 2 ? -21.453 -42.25 -25 1 35.94 2 THR B N 1
ATOM 2246 C CA . THR B 1 2 ? -20.406 -42.625 -24.062 1 35.94 2 THR B CA 1
ATOM 2247 C C . THR B 1 2 ? -20.234 -41.594 -22.969 1 35.94 2 THR B C 1
ATOM 2249 O O . THR B 1 2 ? -20.125 -40.406 -23.266 1 35.94 2 THR B O 1
ATOM 2252 N N . THR B 1 3 ? -20.953 -41.531 -21.828 1 39.03 3 THR B N 1
ATOM 2253 C CA . THR B 1 3 ? -20.922 -40.719 -20.625 1 39.03 3 THR B CA 1
ATOM 2254 C C . THR B 1 3 ? -19.516 -40.219 -20.328 1 39.03 3 THR B C 1
ATOM 2256 O O . THR B 1 3 ? -18.609 -41.031 -20.062 1 39.03 3 THR B O 1
ATOM 2259 N N . SER B 1 4 ? -18.859 -39.25 -21.047 1 40.75 4 SER B N 1
ATOM 2260 C CA . SER B 1 4 ? -17.516 -38.719 -20.984 1 40.75 4 SER B CA 1
ATOM 2261 C C . SER B 1 4 ? -17 -38.625 -19.562 1 40.75 4 SER B C 1
ATOM 2263 O O . SER B 1 4 ? -17.609 -37.969 -18.719 1 40.75 4 SER B O 1
ATOM 2265 N N . GLY B 1 5 ? -16.609 -39.656 -18.781 1 47.81 5 GLY B N 1
ATOM 2266 C CA . GLY B 1 5 ? -16.281 -40.031 -17.422 1 47.81 5 GLY B CA 1
ATOM 2267 C C . GLY B 1 5 ? -15.461 -38.938 -16.719 1 47.81 5 GLY B C 1
ATOM 2268 O O . GLY B 1 5 ? -14.492 -38.438 -17.266 1 47.81 5 GLY B O 1
ATOM 2269 N N . SER B 1 6 ? -16.078 -38.062 -15.797 1 62.72 6 SER B N 1
ATOM 2270 C CA . SER B 1 6 ? -15.477 -37.094 -14.883 1 62.72 6 SER B CA 1
ATOM 2271 C C . SER B 1 6 ? -14.164 -37.625 -14.312 1 62.72 6 SER B C 1
ATOM 2273 O O . SER B 1 6 ? -14.102 -38.781 -13.852 1 62.72 6 SER B O 1
ATOM 2275 N N . VAL B 1 7 ? -12.945 -37.031 -14.867 1 75.25 7 VAL B N 1
ATOM 2276 C CA . VAL B 1 7 ? -11.617 -37.438 -14.406 1 75.25 7 VAL B CA 1
ATOM 2277 C C . VAL B 1 7 ? -11.562 -37.375 -12.883 1 75.25 7 VAL B C 1
ATOM 2279 O O . VAL B 1 7 ? -12.031 -36.438 -12.258 1 75.25 7 VAL B O 1
ATOM 2282 N N . ALA B 1 8 ? -11.289 -38.5 -12.305 1 85.81 8 ALA B N 1
ATOM 2283 C CA . ALA B 1 8 ? -11.141 -38.594 -10.859 1 85.81 8 ALA B CA 1
ATOM 2284 C C . ALA B 1 8 ? -10 -37.719 -10.359 1 85.81 8 ALA B C 1
ATOM 2286 O O . ALA B 1 8 ? -8.875 -37.844 -10.836 1 85.81 8 ALA B O 1
ATOM 2287 N N . LEU B 1 9 ? -10.273 -36.75 -9.531 1 93.62 9 LEU B N 1
ATOM 2288 C CA . LEU B 1 9 ? -9.273 -35.938 -8.875 1 93.62 9 LEU B CA 1
ATOM 2289 C C . LEU B 1 9 ? -8.719 -36.625 -7.633 1 93.62 9 LEU B C 1
ATOM 2291 O O . LEU B 1 9 ? -9.484 -37.031 -6.762 1 93.62 9 LEU B O 1
ATOM 2295 N N . ARG B 1 10 ? -7.473 -36.844 -7.645 1 97 10 ARG B N 1
ATOM 2296 C CA . ARG B 1 10 ? -6.809 -37.438 -6.488 1 97 10 ARG B CA 1
ATOM 2297 C C . ARG B 1 10 ? -6.07 -36.375 -5.68 1 97 10 ARG B C 1
ATOM 2299 O O . ARG B 1 10 ? -5.184 -35.688 -6.199 1 97 10 ARG B O 1
ATOM 2306 N N . HIS B 1 11 ? -6.438 -36.188 -4.434 1 97.5 11 HIS B N 1
ATOM 2307 C CA . HIS B 1 11 ? -5.746 -35.281 -3.525 1 97.5 11 HIS B CA 1
ATOM 2308 C C . HIS B 1 11 ? -4.543 -35.969 -2.879 1 97.5 11 HIS B C 1
ATOM 2310 O O . HIS B 1 11 ? -4.645 -37.094 -2.4 1 97.5 11 HIS B O 1
ATOM 2316 N N . VAL B 1 12 ? -3.469 -35.312 -2.865 1 97.88 12 VAL B N 1
ATOM 2317 C CA . VAL B 1 12 ? -2.275 -35.844 -2.203 1 97.88 12 VAL B CA 1
ATOM 2318 C C . VAL B 1 12 ? -1.679 -34.75 -1.297 1 97.88 12 VAL B C 1
ATOM 2320 O O . VAL B 1 12 ? -1.955 -33.562 -1.469 1 97.88 12 VAL B O 1
ATOM 2323 N N . ARG B 1 13 ? -0.945 -35.062 -0.308 1 96.5 13 ARG B N 1
ATOM 2324 C CA . ARG B 1 13 ? -0.121 -34.219 0.553 1 96.5 13 ARG B CA 1
ATOM 2325 C C . ARG B 1 13 ? 1.261 -34.844 0.758 1 96.5 13 ARG B C 1
ATOM 2327 O O . ARG B 1 13 ? 1.379 -36 1.194 1 96.5 13 ARG B O 1
ATOM 2334 N N . GLN B 1 14 ? 2.217 -34.188 0.415 1 98.5 14 GLN B N 1
ATOM 2335 C CA . GLN B 1 14 ? 3.584 -34.688 0.498 1 98.5 14 GLN B CA 1
ATOM 2336 C C . GLN B 1 14 ? 4.457 -33.781 1.354 1 98.5 14 GLN B C 1
ATOM 2338 O O . GLN B 1 14 ? 4.488 -32.562 1.142 1 98.5 14 GLN B O 1
ATOM 2343 N N . GLN B 1 15 ? 5.172 -34.344 2.324 1 98.44 15 GLN B N 1
ATOM 2344 C CA . GLN B 1 15 ? 6.18 -33.594 3.07 1 98.44 15 GLN B CA 1
ATOM 2345 C C . GLN B 1 15 ? 7.445 -33.406 2.24 1 98.44 15 GLN B C 1
ATOM 2347 O O . GLN B 1 15 ? 8.125 -34.375 1.901 1 98.44 15 GLN B O 1
ATOM 2352 N N . VAL B 1 16 ? 7.75 -32.219 1.961 1 98.56 16 VAL B N 1
ATOM 2353 C CA . VAL B 1 16 ? 8.875 -31.984 1.067 1 98.56 16 VAL B CA 1
ATOM 2354 C C . VAL B 1 16 ? 10.055 -31.422 1.862 1 98.56 16 VAL B C 1
ATOM 2356 O O . VAL B 1 16 ? 11.195 -31.453 1.404 1 98.56 16 VAL B O 1
ATOM 2359 N N . ARG B 1 17 ? 9.812 -30.797 2.996 1 97.56 17 ARG B N 1
ATOM 2360 C CA . ARG B 1 17 ? 10.75 -30.391 4.031 1 97.56 17 ARG B CA 1
ATOM 2361 C C . ARG B 1 17 ? 10.219 -30.719 5.422 1 97.56 17 ARG B C 1
ATOM 2363 O O . ARG B 1 17 ? 9.047 -31.078 5.57 1 97.56 17 ARG B O 1
ATOM 2370 N N . PRO B 1 18 ? 11.078 -30.719 6.434 1 95.06 18 PRO B N 1
ATOM 2371 C CA . PRO B 1 18 ? 10.609 -31.062 7.777 1 95.06 18 PRO B CA 1
ATOM 2372 C C . PRO B 1 18 ? 9.375 -30.266 8.195 1 95.06 18 PRO B C 1
ATOM 2374 O O . PRO B 1 18 ? 8.461 -30.828 8.805 1 95.06 18 PRO B O 1
ATOM 2377 N N . ASP B 1 19 ? 9.227 -29.062 7.762 1 94.81 19 ASP B N 1
ATOM 2378 C CA . ASP B 1 19 ? 8.094 -28.25 8.203 1 94.81 19 ASP B CA 1
ATOM 2379 C C . ASP B 1 19 ? 7.223 -27.828 7.023 1 94.81 19 ASP B C 1
ATOM 2381 O O . ASP B 1 19 ? 6.383 -26.938 7.156 1 94.81 19 ASP B O 1
ATOM 2385 N N . VAL B 1 20 ? 7.426 -28.469 5.863 1 98.12 20 VAL B N 1
ATOM 2386 C CA . VAL B 1 20 ? 6.68 -28.062 4.672 1 98.12 20 VAL B CA 1
ATOM 2387 C C . VAL B 1 20 ? 6 -29.281 4.055 1 98.12 20 VAL B C 1
ATOM 2389 O O . VAL B 1 20 ? 6.664 -30.25 3.666 1 98.12 20 VAL B O 1
ATOM 2392 N N . SER B 1 21 ? 4.742 -29.25 4.051 1 98.44 21 SER B N 1
ATOM 2393 C CA . SER B 1 21 ? 3.906 -30.219 3.35 1 98.44 21 SER B CA 1
ATOM 2394 C C . SER B 1 21 ? 3.053 -29.547 2.281 1 98.44 21 SER B C 1
ATOM 2396 O O . SER B 1 21 ? 2.383 -28.547 2.557 1 98.44 21 SER B O 1
ATOM 2398 N N . LEU B 1 22 ? 3.066 -30.062 1.072 1 98.88 22 LEU B N 1
ATOM 2399 C CA . LEU B 1 22 ? 2.318 -29.484 -0.035 1 98.88 22 LEU B CA 1
ATOM 2400 C C . LEU B 1 22 ? 1.136 -30.359 -0.42 1 98.88 22 LEU B C 1
ATOM 2402 O O . LEU B 1 22 ? 1.277 -31.578 -0.537 1 98.88 22 LEU B O 1
ATOM 2406 N N . HIS B 1 23 ? 0.001 -29.75 -0.543 1 98.75 23 HIS B N 1
ATOM 2407 C CA . HIS B 1 23 ? -1.206 -30.375 -1.075 1 98.75 23 HIS B CA 1
ATOM 2408 C C . HIS B 1 23 ? -1.305 -30.188 -2.584 1 98.75 23 HIS B C 1
ATOM 2410 O O . HIS B 1 23 ? -0.99 -29.109 -3.102 1 98.75 23 HIS B O 1
ATOM 2416 N N . ALA B 1 24 ? -1.692 -31.188 -3.297 1 98.75 24 ALA B N 1
ATOM 2417 C CA . ALA B 1 24 ? -1.936 -31.109 -4.734 1 98.75 24 ALA B CA 1
ATOM 2418 C C . ALA B 1 24 ? -3.09 -32.031 -5.148 1 98.75 24 ALA B C 1
ATOM 2420 O O . ALA B 1 24 ? -3.402 -33 -4.457 1 98.75 24 ALA B O 1
ATOM 2421 N N . VAL B 1 25 ? -3.676 -31.594 -6.164 1 98.5 25 VAL B N 1
ATOM 2422 C CA . VAL B 1 25 ? -4.688 -32.406 -6.82 1 98.5 25 VAL B CA 1
ATOM 2423 C C . VAL B 1 25 ? -4.133 -32.969 -8.133 1 98.5 25 VAL B C 1
ATOM 2425 O O . VAL B 1 25 ? -3.625 -32.219 -8.969 1 98.5 25 VAL B O 1
ATOM 2428 N N . ILE B 1 26 ? -4.258 -34.25 -8.32 1 98.56 26 ILE B N 1
ATOM 2429 C CA . ILE B 1 26 ? -3.676 -34.938 -9.477 1 98.56 26 ILE B CA 1
ATOM 2430 C C . ILE B 1 26 ? -4.781 -35.594 -10.305 1 98.56 26 ILE B C 1
ATOM 2432 O O . ILE B 1 26 ? -5.707 -36.188 -9.758 1 98.56 26 ILE B O 1
ATOM 2436 N N . ALA B 1 27 ? -4.656 -35.469 -11.602 1 98 27 ALA B N 1
ATOM 2437 C CA . ALA B 1 27 ? -5.598 -36.094 -12.508 1 98 27 ALA B CA 1
ATOM 2438 C C . ALA B 1 27 ? -4.941 -36.406 -13.859 1 98 27 ALA B C 1
ATOM 2440 O O . ALA B 1 27 ? -4.062 -35.656 -14.305 1 98 27 ALA B O 1
ATOM 2441 N N . GLY B 1 28 ? -5.387 -37.531 -14.477 1 97.25 28 GLY B N 1
ATOM 2442 C CA . GLY B 1 28 ? -5.016 -37.812 -15.852 1 97.25 28 GLY B CA 1
ATOM 2443 C C . GLY B 1 28 ? -3.783 -38.688 -15.969 1 97.25 28 GLY B C 1
ATOM 2444 O O . GLY B 1 28 ? -3.41 -39.375 -15.008 1 97.25 28 GLY B O 1
ATOM 2445 N N . SER B 1 29 ? -3.357 -38.812 -17.172 1 95.25 29 SER B N 1
ATOM 2446 C CA . SER B 1 29 ? -2.184 -39.625 -17.516 1 95.25 29 SER B CA 1
ATOM 2447 C C . SER B 1 29 ? -1.394 -38.969 -18.656 1 95.25 29 SER B C 1
ATOM 2449 O O . SER B 1 29 ? -1.941 -38.188 -19.422 1 95.25 29 SER B O 1
ATOM 2451 N N . GLY B 1 30 ? -0.143 -39.312 -18.656 1 96.06 30 GLY B N 1
ATOM 2452 C CA . GLY B 1 30 ? 0.746 -38.719 -19.625 1 96.06 30 GLY B CA 1
ATOM 2453 C C . GLY B 1 30 ? 1.797 -37.812 -19 1 96.06 30 GLY B C 1
ATOM 2454 O O . GLY B 1 30 ? 2.074 -37.938 -17.812 1 96.06 30 GLY B O 1
ATOM 2455 N N . PRO B 1 31 ? 2.436 -37 -19.875 1 97.62 31 PRO B N 1
ATOM 2456 C CA . PRO B 1 31 ? 3.457 -36.094 -19.344 1 97.62 31 PRO B CA 1
ATOM 2457 C C . PRO B 1 31 ? 2.914 -35.156 -18.25 1 97.62 31 PRO B C 1
ATOM 2459 O O . PRO B 1 31 ? 1.783 -34.688 -18.359 1 97.62 31 PRO B O 1
ATOM 2462 N N . ALA B 1 32 ? 3.662 -34.938 -17.234 1 98.5 32 ALA B N 1
ATOM 2463 C CA . ALA B 1 32 ? 3.229 -34.188 -16.062 1 98.5 32 ALA B CA 1
ATOM 2464 C C . ALA B 1 32 ? 3.203 -32.688 -16.359 1 98.5 32 ALA B C 1
ATOM 2466 O O . ALA B 1 32 ? 4.117 -32.156 -17 1 98.5 32 ALA B O 1
ATOM 2467 N N . VAL B 1 33 ? 2.168 -32.031 -15.969 1 98.81 33 VAL B N 1
ATOM 2468 C CA . VAL B 1 33 ? 2.031 -30.562 -16.016 1 98.81 33 VAL B CA 1
ATOM 2469 C C . VAL B 1 33 ? 1.675 -30.047 -14.625 1 98.81 33 VAL B C 1
ATOM 2471 O O . VAL B 1 33 ? 0.617 -30.375 -14.086 1 98.81 33 VAL B O 1
ATOM 2474 N N . PHE B 1 34 ? 2.564 -29.25 -14.016 1 98.94 34 PHE B N 1
ATOM 2475 C CA . PHE B 1 34 ? 2.291 -28.578 -12.75 1 98.94 34 PHE B CA 1
ATOM 2476 C C . PHE B 1 34 ? 1.602 -27.25 -12.977 1 98.94 34 PHE B C 1
ATOM 2478 O O . PHE B 1 34 ? 2.031 -26.453 -13.812 1 98.94 34 PHE B O 1
ATOM 2485 N N . LEU B 1 35 ? 0.526 -27.047 -12.266 1 98.94 35 LEU B N 1
ATOM 2486 C CA . LEU B 1 35 ? -0.251 -25.812 -12.328 1 98.94 35 LEU B CA 1
ATOM 2487 C C . LEU B 1 35 ? -0.121 -25.016 -11.031 1 98.94 35 LEU B C 1
ATOM 2489 O O . LEU B 1 35 ? -0.509 -25.5 -9.961 1 98.94 35 LEU B O 1
ATOM 2493 N N . LEU B 1 36 ? 0.432 -23.812 -11.148 1 98.94 36 LEU B N 1
ATOM 2494 C CA . LEU B 1 36 ? 0.728 -22.969 -9.992 1 98.94 36 LEU B CA 1
ATOM 2495 C C . LEU B 1 36 ? -0.171 -21.75 -9.977 1 98.94 36 LEU B C 1
ATOM 2497 O O . LEU B 1 36 ? -0.113 -20.906 -10.883 1 98.94 36 LEU B O 1
ATOM 2501 N N . HIS B 1 37 ? -0.933 -21.594 -8.914 1 98.88 37 HIS B N 1
ATOM 2502 C CA . HIS B 1 37 ? -1.993 -20.594 -8.852 1 98.88 37 HIS B CA 1
ATOM 2503 C C . HIS B 1 37 ? -1.455 -19.25 -8.367 1 98.88 37 HIS B C 1
ATOM 2505 O O . HIS B 1 37 ? -0.289 -19.141 -7.984 1 98.88 37 HIS B O 1
ATOM 2511 N N . GLY B 1 38 ? -2.299 -18.281 -8.461 1 98.75 38 GLY B N 1
ATOM 2512 C CA . GLY B 1 38 ? -1.962 -16.938 -8.023 1 98.75 38 GLY B CA 1
ATOM 2513 C C . GLY B 1 38 ? -2.605 -16.547 -6.703 1 98.75 38 GLY B C 1
ATOM 2514 O O . GLY B 1 38 ? -3.248 -17.391 -6.062 1 98.75 38 GLY B O 1
ATOM 2515 N N . TRP B 1 39 ? -2.359 -15.375 -6.27 1 98.56 39 TRP B N 1
ATOM 2516 C CA . TRP B 1 39 ? -2.998 -14.805 -5.09 1 98.56 39 TRP B CA 1
ATOM 2517 C C . TRP B 1 39 ? -4.289 -14.078 -5.461 1 98.56 39 TRP B C 1
ATOM 2519 O O . TRP B 1 39 ? -4.34 -13.359 -6.457 1 98.56 39 TRP B O 1
ATOM 2529 N N . PRO B 1 40 ? -5.305 -14.234 -4.672 1 98.12 40 PRO B N 1
ATOM 2530 C CA . PRO B 1 40 ? -5.484 -14.992 -3.428 1 98.12 40 PRO B CA 1
ATOM 2531 C C . PRO B 1 40 ? -6.168 -16.344 -3.646 1 98.12 40 PRO B C 1
ATOM 2533 O O . PRO B 1 40 ? -7.062 -16.703 -2.881 1 98.12 40 PRO B O 1
ATOM 2536 N N . GLN B 1 41 ? -5.68 -17.031 -4.594 1 98.62 41 GLN B N 1
ATOM 2537 C CA . GLN B 1 41 ? -6.402 -18.234 -5.02 1 98.62 41 GLN B CA 1
ATOM 2538 C C . GLN B 1 41 ? -5.734 -19.5 -4.492 1 98.62 41 GLN B C 1
ATOM 2540 O O . GLN B 1 41 ? -4.988 -19.453 -3.514 1 98.62 41 GLN B O 1
ATOM 2545 N N . THR B 1 42 ? -6.258 -20.672 -4.914 1 98.62 42 THR B N 1
ATOM 2546 C CA . THR B 1 42 ? -5.797 -22.031 -4.656 1 98.62 42 THR B CA 1
ATOM 2547 C C . THR B 1 42 ? -5.723 -22.828 -5.949 1 98.62 42 THR B C 1
ATOM 2549 O O . THR B 1 42 ? -5.965 -22.297 -7.035 1 98.62 42 THR B O 1
ATOM 2552 N N . TRP B 1 43 ? -5.445 -24.078 -5.785 1 98.56 43 TRP B N 1
ATOM 2553 C CA . TRP B 1 43 ? -5.406 -24.953 -6.953 1 98.56 43 TRP B CA 1
ATOM 2554 C C . TRP B 1 43 ? -6.711 -24.875 -7.738 1 98.56 43 TRP B C 1
ATOM 2556 O O . TRP B 1 43 ? -6.738 -25.156 -8.938 1 98.56 43 TRP B O 1
ATOM 2566 N N . GLN B 1 44 ? -7.727 -24.422 -7.152 1 97.94 44 GLN B N 1
ATOM 2567 C CA . GLN B 1 44 ? -9.055 -24.422 -7.762 1 97.94 44 GLN B CA 1
ATOM 2568 C C . GLN B 1 44 ? -9.141 -23.406 -8.898 1 97.94 44 GLN B C 1
ATOM 2570 O O . GLN B 1 44 ? -10.086 -23.438 -9.688 1 97.94 44 GLN B O 1
ATOM 2575 N N . GLU B 1 45 ? -8.172 -22.531 -8.945 1 98.19 45 GLU B N 1
ATOM 2576 C CA . GLU B 1 45 ? -8.086 -21.609 -10.078 1 98.19 45 GLU B CA 1
ATOM 2577 C C . GLU B 1 45 ? -8.094 -22.359 -11.406 1 98.19 45 GLU B C 1
ATOM 2579 O O . GLU B 1 45 ? -8.57 -21.844 -12.422 1 98.19 45 GLU B O 1
ATOM 2584 N N . TRP B 1 46 ? -7.684 -23.594 -11.414 1 98.62 46 TRP B N 1
ATOM 2585 C CA . TRP B 1 46 ? -7.402 -24.328 -12.648 1 98.62 46 TRP B CA 1
ATOM 2586 C C . TRP B 1 46 ? -8.578 -25.234 -13.031 1 98.62 46 TRP B C 1
ATOM 2588 O O . TRP B 1 46 ? -8.562 -25.859 -14.094 1 98.62 46 TRP B O 1
ATOM 2598 N N . LEU B 1 47 ? -9.641 -25.25 -12.258 1 97.25 47 LEU B N 1
ATOM 2599 C CA . LEU B 1 47 ? -10.766 -26.156 -12.445 1 97.25 47 LEU B CA 1
ATOM 2600 C C . LEU B 1 47 ? -11.383 -25.984 -13.828 1 97.25 47 LEU B C 1
ATOM 2602 O O . LEU B 1 47 ? -11.727 -26.969 -14.484 1 97.25 47 LEU B O 1
ATOM 2606 N N . PRO B 1 48 ? -11.43 -24.766 -14.367 1 97.31 48 PRO B N 1
ATOM 2607 C CA . PRO B 1 48 ? -12.102 -24.594 -15.656 1 97.31 48 PRO B CA 1
ATOM 2608 C C . PRO B 1 48 ? -11.391 -25.344 -16.781 1 97.31 48 PRO B C 1
ATOM 2610 O O . PRO B 1 48 ? -12 -25.625 -17.828 1 97.31 48 PRO B O 1
ATOM 2613 N N . ILE B 1 49 ? -10.078 -25.672 -16.578 1 98 49 ILE B N 1
ATOM 2614 C CA . ILE B 1 49 ? -9.367 -26.281 -17.719 1 98 49 ILE B CA 1
ATOM 2615 C C . ILE B 1 49 ? -8.742 -27.594 -17.281 1 98 49 ILE B C 1
ATOM 2617 O O . ILE B 1 49 ? -8.133 -28.297 -18.094 1 98 49 ILE B O 1
ATOM 2621 N N . LEU B 1 50 ? -8.891 -27.969 -16.047 1 97.88 50 LEU B N 1
ATOM 2622 C CA . LEU B 1 50 ? -8.156 -29.078 -15.445 1 97.88 50 LEU B CA 1
ATOM 2623 C C . LEU B 1 50 ? -8.539 -30.406 -16.109 1 97.88 50 LEU B C 1
ATOM 2625 O O . LEU B 1 50 ? -7.664 -31.172 -16.516 1 97.88 50 LEU B O 1
ATOM 2629 N N . GLU B 1 51 ? -9.812 -30.625 -16.281 1 96.25 51 GLU B N 1
ATOM 2630 C CA . GLU B 1 51 ? -10.289 -31.875 -16.844 1 96.25 51 GLU B CA 1
ATOM 2631 C C . GLU B 1 51 ? -9.82 -32.031 -18.297 1 96.25 51 GLU B C 1
ATOM 2633 O O . GLU B 1 51 ? -9.445 -33.156 -18.719 1 96.25 51 GLU B O 1
ATOM 2638 N N . ASP B 1 52 ? -9.867 -31.016 -19.031 1 96.88 52 ASP B N 1
ATOM 2639 C CA . ASP B 1 52 ? -9.453 -31.062 -20.422 1 96.88 52 ASP B CA 1
ATOM 2640 C C . ASP B 1 52 ? -7.957 -31.344 -20.547 1 96.88 52 ASP B C 1
ATOM 2642 O O . ASP B 1 52 ? -7.531 -32.156 -21.375 1 96.88 52 ASP B O 1
ATOM 2646 N N . LEU B 1 53 ? -7.148 -30.734 -19.734 1 97.31 53 LEU B N 1
ATOM 2647 C CA . LEU B 1 53 ? -5.707 -30.969 -19.75 1 97.31 53 LEU B CA 1
ATOM 2648 C C . LEU B 1 53 ? -5.395 -32.406 -19.312 1 97.31 53 LEU B C 1
ATOM 2650 O O . LEU B 1 53 ? -4.445 -33 -19.812 1 97.31 53 LEU B O 1
ATOM 2654 N N . ALA B 1 54 ? -6.211 -32.875 -18.438 1 97.31 54 ALA B N 1
ATOM 2655 C CA . ALA B 1 54 ? -5.988 -34.219 -17.859 1 97.31 54 ALA B CA 1
ATOM 2656 C C . ALA B 1 54 ? -6.227 -35.312 -18.891 1 97.31 54 ALA B C 1
ATOM 2658 O O . ALA B 1 54 ? -5.84 -36.469 -1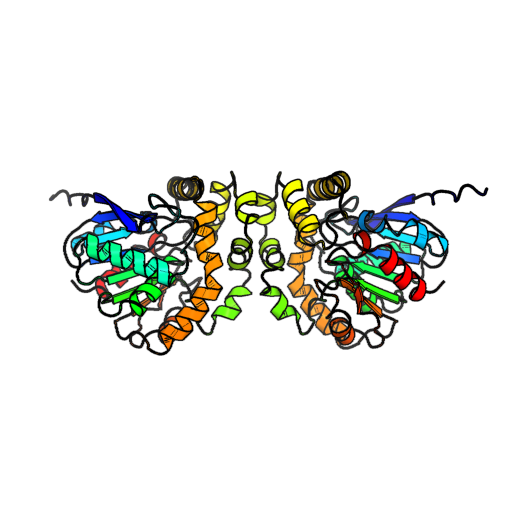8.672 1 97.31 54 ALA B O 1
ATOM 2659 N N . ARG B 1 55 ? -6.797 -34.969 -19.984 1 95.75 55 ARG B N 1
ATOM 2660 C CA . ARG B 1 55 ? -7.051 -35.938 -21.031 1 95.75 55 ARG B CA 1
ATOM 2661 C C . ARG B 1 55 ? -5.746 -36.438 -21.656 1 95.75 55 ARG B C 1
ATOM 2663 O O . ARG B 1 55 ? -5.664 -37.562 -22.141 1 95.75 55 ARG B O 1
ATOM 2670 N N . HIS B 1 56 ? -4.746 -35.625 -21.594 1 96.31 56 HIS B N 1
ATOM 2671 C CA . HIS B 1 56 ? -3.521 -36 -22.297 1 96.31 56 HIS B CA 1
ATOM 2672 C C . HIS B 1 56 ? -2.291 -35.75 -21.422 1 96.31 56 HIS B C 1
ATOM 2674 O O . HIS B 1 56 ? -1.159 -35.906 -21.891 1 96.31 56 HIS B O 1
ATOM 2680 N N . HIS B 1 57 ? -2.479 -35.344 -20.234 1 98.12 57 HIS B N 1
ATOM 2681 C CA . HIS B 1 57 ? -1.388 -35.062 -19.312 1 98.12 57 HIS B CA 1
ATOM 2682 C C . HIS B 1 57 ? -1.721 -35.531 -17.891 1 98.12 57 HIS B C 1
ATOM 2684 O O . HIS B 1 57 ? -2.891 -35.75 -17.562 1 98.12 57 HIS B O 1
ATOM 2690 N N . THR B 1 58 ? -0.771 -35.781 -17.125 1 98.25 58 THR B N 1
ATOM 2691 C CA . THR B 1 58 ? -0.942 -35.844 -15.68 1 98.25 58 THR B CA 1
ATOM 2692 C C . THR B 1 58 ? -0.884 -34.438 -15.094 1 98.25 58 THR B C 1
ATOM 2694 O O . THR B 1 58 ? 0.191 -33.844 -14.992 1 98.25 58 THR B O 1
ATOM 2697 N N . VAL B 1 59 ? -2.018 -33.938 -14.727 1 98.62 59 VAL B N 1
ATOM 2698 C CA . VAL B 1 59 ? -2.088 -32.594 -14.188 1 98.62 59 VAL B CA 1
ATOM 2699 C C . VAL B 1 59 ? -1.852 -32.625 -12.68 1 98.62 59 VAL B C 1
ATOM 2701 O O . VAL B 1 59 ? -2.414 -33.469 -11.977 1 98.62 59 VAL B O 1
ATOM 2704 N N . VAL B 1 60 ? -0.971 -31.812 -12.188 1 98.88 60 VAL B N 1
ATOM 2705 C CA . VAL B 1 60 ? -0.708 -31.609 -10.766 1 98.88 60 VAL B CA 1
ATOM 2706 C C . VAL B 1 60 ? -0.985 -30.156 -10.383 1 98.88 60 VAL B C 1
ATOM 2708 O O . VAL B 1 60 ? -0.13 -29.297 -10.57 1 98.88 60 VAL B O 1
ATOM 2711 N N . ALA B 1 61 ? -2.15 -29.891 -9.891 1 98.88 61 ALA B N 1
ATOM 2712 C CA . ALA B 1 61 ? -2.506 -28.562 -9.406 1 98.88 61 ALA B CA 1
ATOM 2713 C C . ALA B 1 61 ? -2.168 -28.406 -7.93 1 98.88 61 ALA B C 1
ATOM 2715 O O . ALA B 1 61 ? -2.783 -29.047 -7.074 1 98.88 61 ALA B O 1
ATOM 2716 N N . VAL B 1 62 ? -1.292 -27.531 -7.621 1 98.94 62 VAL B N 1
ATOM 2717 C CA . VAL B 1 62 ? -0.71 -27.469 -6.285 1 98.94 62 VAL B CA 1
ATOM 2718 C C . VAL B 1 62 ? -1.303 -26.297 -5.512 1 98.94 62 VAL B C 1
ATOM 2720 O O . VAL B 1 62 ? -1.471 -25.203 -6.066 1 98.94 62 VAL B O 1
ATOM 2723 N N . ASP B 1 63 ? -1.677 -26.516 -4.289 1 98.88 63 ASP B N 1
ATOM 2724 C CA . ASP B 1 63 ? -1.725 -25.391 -3.359 1 98.88 63 ASP B CA 1
ATOM 2725 C C . ASP B 1 63 ? -0.318 -24.938 -2.988 1 98.88 63 ASP B C 1
ATOM 2727 O O . ASP B 1 63 ? 0.433 -25.672 -2.342 1 98.88 63 ASP B O 1
ATOM 2731 N N . LEU B 1 64 ? -0.016 -23.797 -3.391 1 98.88 64 LEU B N 1
ATOM 2732 C CA . LEU B 1 64 ? 1.303 -23.281 -3.037 1 98.88 64 LEU B CA 1
ATOM 2733 C C . LEU B 1 64 ? 1.474 -23.219 -1.523 1 98.88 64 LEU B C 1
ATOM 2735 O O . LEU B 1 64 ? 0.494 -23.062 -0.79 1 98.88 64 LEU B O 1
ATOM 2739 N N . LYS B 1 65 ? 2.695 -23.344 -1.094 1 98.62 65 LYS B N 1
ATOM 2740 C CA . LYS B 1 65 ? 3.01 -23.156 0.319 1 98.62 65 LYS B CA 1
ATOM 2741 C C . LYS B 1 65 ? 2.365 -21.875 0.854 1 98.62 65 LYS B C 1
ATOM 2743 O O . LYS B 1 65 ? 2.471 -20.812 0.236 1 98.62 65 LYS B O 1
ATOM 2748 N N . GLY B 1 66 ? 1.646 -22.031 1.945 1 98.19 66 GLY B N 1
ATOM 2749 C CA . GLY B 1 66 ? 0.994 -20.891 2.551 1 98.19 66 GLY B CA 1
ATOM 2750 C C . GLY B 1 66 ? -0.477 -20.781 2.195 1 98.19 66 GLY B C 1
ATOM 2751 O O . GLY B 1 66 ? -1.221 -20.031 2.828 1 98.19 66 GLY B O 1
ATOM 2752 N N . ALA B 1 67 ? -0.95 -21.594 1.251 1 98.12 67 ALA B N 1
ATOM 2753 C CA . ALA B 1 67 ? -2.324 -21.469 0.77 1 98.12 67 ALA B CA 1
ATOM 2754 C C . ALA B 1 67 ? -3.029 -22.828 0.772 1 98.12 67 ALA B C 1
ATOM 2756 O O . ALA B 1 67 ? -2.381 -23.875 0.663 1 98.12 67 ALA B O 1
ATOM 2757 N N . GLY B 1 68 ? -4.328 -22.734 0.887 1 97.69 68 GLY B N 1
ATOM 2758 C CA . GLY B 1 68 ? -5.156 -23.922 0.756 1 97.69 68 GLY B CA 1
ATOM 2759 C C . GLY B 1 68 ? -4.773 -25.031 1.724 1 97.69 68 GLY B C 1
ATOM 2760 O O . GLY B 1 68 ? -4.656 -24.797 2.928 1 97.69 68 GLY B O 1
ATOM 2761 N N . GLY B 1 69 ? -4.539 -26.156 1.136 1 97.5 69 GLY B N 1
ATOM 2762 C CA . GLY B 1 69 ? -4.266 -27.328 1.953 1 97.5 69 GLY B CA 1
ATOM 2763 C C . GLY B 1 69 ? -2.789 -27.516 2.252 1 97.5 69 GLY B C 1
ATOM 2764 O O . GLY B 1 69 ? -2.404 -28.469 2.939 1 97.5 69 GLY B O 1
ATOM 2765 N N . SER B 1 70 ? -1.94 -26.656 1.786 1 98.62 70 SER B N 1
ATOM 2766 C CA . SER B 1 70 ? -0.505 -26.766 2.029 1 98.62 70 SER B CA 1
ATOM 2767 C C . SER B 1 70 ? -0.124 -26.141 3.365 1 98.62 70 SER B C 1
ATOM 2769 O O . SER B 1 70 ? -0.899 -25.375 3.939 1 98.62 70 SER B O 1
ATOM 2771 N N . SER B 1 71 ? 1.072 -26.516 3.842 1 97.81 71 SER B N 1
ATOM 2772 C CA . SER B 1 71 ? 1.543 -26 5.121 1 97.81 71 SER B CA 1
ATOM 2773 C C . SER B 1 71 ? 1.804 -24.5 5.051 1 97.81 71 SER B C 1
ATOM 2775 O O . SER B 1 71 ? 1.919 -23.938 3.961 1 97.81 71 SER B O 1
ATOM 2777 N N . LYS B 1 72 ? 1.85 -23.938 6.148 1 97.94 72 LYS B N 1
ATOM 2778 C CA . LYS B 1 72 ? 2.059 -22.5 6.293 1 97.94 72 LYS B CA 1
ATOM 2779 C C . LYS B 1 72 ? 3.207 -22.203 7.254 1 97.94 72 LYS B C 1
ATOM 2781 O O . LYS B 1 72 ? 3.01 -21.562 8.289 1 97.94 72 LYS B O 1
ATOM 2786 N N . PRO B 1 73 ? 4.371 -22.609 6.848 1 96.69 73 PRO B N 1
ATOM 2787 C CA . PRO B 1 73 ? 5.523 -22.391 7.723 1 96.69 73 PRO B CA 1
ATOM 2788 C C . PRO B 1 73 ? 5.871 -20.906 7.875 1 96.69 73 PRO B C 1
ATOM 2790 O O . PRO B 1 73 ? 5.309 -20.062 7.172 1 96.69 73 PRO B O 1
ATOM 2793 N N . LEU B 1 74 ? 6.809 -20.547 8.789 1 94.44 74 LEU B N 1
ATOM 2794 C CA . LEU B 1 74 ? 7.098 -19.156 9.117 1 94.44 74 LEU B CA 1
ATOM 2795 C C . LEU B 1 74 ? 8.039 -18.547 8.086 1 94.44 74 LEU B C 1
ATOM 2797 O O . LEU B 1 74 ? 8.023 -17.328 7.879 1 94.44 74 LEU B O 1
ATOM 2801 N N . LEU B 1 75 ? 8.836 -19.359 7.395 1 94.38 75 LEU B N 1
ATOM 2802 C CA . LEU B 1 75 ? 9.906 -18.812 6.57 1 94.38 75 LEU B CA 1
ATOM 2803 C C . LEU B 1 75 ? 9.969 -19.516 5.219 1 94.38 75 LEU B C 1
ATOM 2805 O O . LEU B 1 75 ? 9.219 -20.469 4.973 1 94.38 75 LEU B O 1
ATOM 2809 N N . GLY B 1 76 ? 10.789 -19 4.309 1 97.62 76 GLY B N 1
ATOM 2810 C CA . GLY B 1 76 ? 11.133 -19.703 3.082 1 97.62 76 GLY B CA 1
ATOM 2811 C C . GLY B 1 76 ? 10.195 -19.391 1.933 1 97.62 76 GLY B C 1
ATOM 2812 O O . GLY B 1 76 ? 9.891 -20.266 1.12 1 97.62 76 GLY B O 1
ATOM 2813 N N . TYR B 1 77 ? 9.758 -18.141 1.774 1 98.5 77 TYR B N 1
ATOM 2814 C CA . TYR B 1 77 ? 8.727 -17.844 0.787 1 98.5 77 TYR B CA 1
ATOM 2815 C C . TYR B 1 77 ? 9.328 -17.188 -0.448 1 98.5 77 TYR B C 1
ATOM 2817 O O . TYR B 1 77 ? 8.602 -16.766 -1.354 1 98.5 77 TYR B O 1
ATOM 2825 N N . ASP B 1 78 ? 10.727 -17.047 -0.47 1 98.69 78 ASP B N 1
ATOM 2826 C CA . ASP B 1 78 ? 11.352 -16.656 -1.727 1 98.69 78 ASP B CA 1
ATOM 2827 C C . ASP B 1 78 ? 11.148 -17.719 -2.803 1 98.69 78 ASP B C 1
ATOM 2829 O O . ASP B 1 78 ? 11.109 -18.906 -2.5 1 98.69 78 ASP B O 1
ATOM 2833 N N . LYS B 1 79 ? 11.109 -17.266 -4.039 1 98.88 79 LYS B N 1
ATOM 2834 C CA . LYS B 1 79 ? 10.656 -18.141 -5.109 1 98.88 79 LYS B CA 1
ATOM 2835 C C . LYS B 1 79 ? 11.68 -19.25 -5.383 1 98.88 79 LYS B C 1
ATOM 2837 O O . LYS B 1 79 ? 11.312 -20.344 -5.789 1 98.88 79 LYS B O 1
ATOM 2842 N N . VAL B 1 80 ? 12.945 -19.016 -5.129 1 98.88 80 VAL B N 1
ATOM 2843 C CA . VAL B 1 80 ? 13.953 -20.047 -5.332 1 98.88 80 VAL B CA 1
ATOM 2844 C C . VAL B 1 80 ? 13.75 -21.172 -4.328 1 98.88 80 VAL B C 1
ATOM 2846 O O . VAL B 1 80 ? 13.781 -22.359 -4.695 1 98.88 80 VAL B O 1
ATOM 2849 N N . THR B 1 81 ? 13.453 -20.844 -3.061 1 98.88 81 THR B N 1
ATOM 2850 C CA . THR B 1 81 ? 13.188 -21.844 -2.037 1 98.88 81 THR B CA 1
ATOM 2851 C C . THR B 1 81 ? 11.914 -22.625 -2.363 1 98.88 81 THR B C 1
ATOM 2853 O O . THR B 1 81 ? 11.906 -23.859 -2.303 1 98.88 81 THR B O 1
ATOM 2856 N N . MET B 1 82 ? 10.906 -21.922 -2.727 1 98.88 82 MET B N 1
ATOM 2857 C CA . MET B 1 82 ? 9.641 -22.578 -3.045 1 98.88 82 MET B CA 1
ATOM 2858 C C . MET B 1 82 ? 9.789 -23.484 -4.266 1 98.88 82 MET B C 1
ATOM 2860 O O . MET B 1 82 ? 9.148 -24.531 -4.344 1 98.88 82 MET B O 1
ATOM 2864 N N . ALA B 1 83 ? 10.602 -23.047 -5.223 1 98.88 83 ALA B N 1
ATOM 2865 C CA . ALA B 1 83 ? 10.875 -23.844 -6.414 1 98.88 83 ALA B CA 1
ATOM 2866 C C . ALA B 1 83 ? 11.539 -25.172 -6.039 1 98.88 83 ALA B C 1
ATOM 2868 O O . ALA B 1 83 ? 11.18 -26.219 -6.574 1 98.88 83 ALA B O 1
ATOM 2869 N N . GLU B 1 84 ? 12.484 -25.062 -5.141 1 98.81 84 GLU B N 1
ATOM 2870 C CA . GLU B 1 84 ? 13.141 -26.281 -4.672 1 98.81 84 GLU B CA 1
ATOM 2871 C C . GLU B 1 84 ? 12.133 -27.234 -4.035 1 98.81 84 GLU B C 1
ATOM 2873 O O . GLU B 1 84 ? 12.203 -28.453 -4.246 1 98.81 84 GLU B O 1
ATOM 2878 N N . GLU B 1 85 ? 11.258 -26.734 -3.314 1 98.88 85 GLU B N 1
ATOM 2879 C CA . GLU B 1 85 ? 10.242 -27.547 -2.646 1 98.88 85 GLU B CA 1
ATOM 2880 C C . GLU B 1 85 ? 9.305 -28.203 -3.656 1 98.88 85 GLU B C 1
ATOM 2882 O O . GLU B 1 85 ? 8.914 -29.359 -3.488 1 98.88 85 GLU B O 1
ATOM 2887 N N . LEU B 1 86 ? 8.977 -27.484 -4.707 1 98.88 86 LEU B N 1
ATOM 2888 C CA . LEU B 1 86 ? 8.148 -28.047 -5.77 1 98.88 86 LEU B CA 1
ATOM 2889 C C . LEU B 1 86 ? 8.906 -29.141 -6.52 1 98.88 86 LEU B C 1
ATOM 2891 O O . LEU B 1 86 ? 8.305 -30.125 -6.945 1 98.88 86 LEU B O 1
ATOM 2895 N N . ASP B 1 87 ? 10.195 -28.922 -6.695 1 98.81 87 ASP B N 1
ATOM 2896 C CA . ASP B 1 87 ? 10.984 -29.938 -7.383 1 98.81 87 ASP B CA 1
ATOM 2897 C C . ASP B 1 87 ? 11.078 -31.219 -6.555 1 98.81 87 ASP B C 1
ATOM 2899 O O . ASP B 1 87 ? 11.0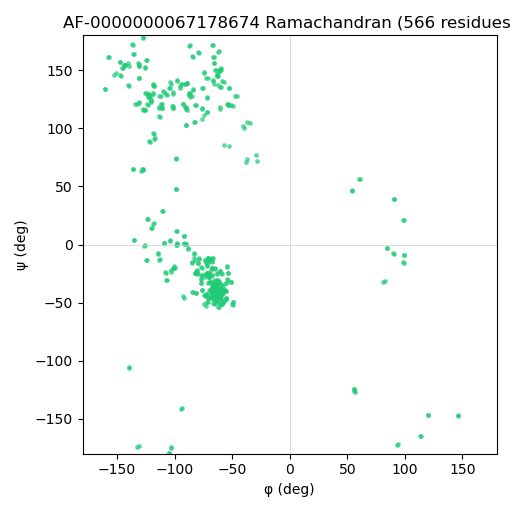7 -32.312 -7.105 1 98.81 87 ASP B O 1
ATOM 2903 N N . ILE B 1 88 ? 11.164 -31.047 -5.23 1 98.81 88 ILE B N 1
ATOM 2904 C CA . ILE B 1 88 ? 11.133 -32.219 -4.355 1 98.81 88 ILE B CA 1
ATOM 2905 C C . ILE B 1 88 ? 9.781 -32.906 -4.48 1 98.81 88 ILE B C 1
ATOM 2907 O O . ILE B 1 88 ? 9.711 -34.156 -4.527 1 98.81 88 ILE B O 1
ATOM 2911 N N . LEU B 1 89 ? 8.688 -32.156 -4.559 1 98.88 89 LEU B N 1
ATOM 2912 C CA . LEU B 1 89 ? 7.371 -32.719 -4.773 1 98.88 89 LEU B CA 1
ATOM 2913 C C . LEU B 1 89 ? 7.336 -33.531 -6.07 1 98.88 89 LEU B C 1
ATOM 2915 O O . LEU B 1 89 ? 6.816 -34.656 -6.105 1 98.88 89 LEU B O 1
ATOM 2919 N N . ARG B 1 90 ? 7.844 -32.906 -7.148 1 98.69 90 ARG B N 1
ATOM 2920 C CA . ARG B 1 90 ? 7.945 -33.594 -8.438 1 98.69 90 ARG B CA 1
ATOM 2921 C C . ARG B 1 90 ? 8.602 -34.969 -8.289 1 98.69 90 ARG B C 1
ATOM 2923 O O . ARG B 1 90 ? 8.078 -35.969 -8.773 1 98.69 90 ARG B O 1
ATOM 2930 N N . GLU B 1 91 ? 9.773 -34.969 -7.641 1 98.5 91 GLU B N 1
ATOM 2931 C CA . GLU B 1 91 ? 10.531 -36.188 -7.449 1 98.5 91 GLU B CA 1
ATOM 2932 C C . GLU B 1 91 ? 9.719 -37.219 -6.664 1 98.5 91 GLU B C 1
ATOM 2934 O O . GLU B 1 91 ? 9.68 -38.406 -7.027 1 98.5 91 GLU B O 1
ATOM 2939 N N . LYS B 1 92 ? 9.109 -36.812 -5.645 1 98.44 92 LYS B N 1
ATOM 2940 C CA . LYS B 1 92 ? 8.336 -37.688 -4.781 1 98.44 92 LYS B CA 1
ATOM 2941 C C . LYS B 1 92 ? 7.141 -38.281 -5.523 1 98.44 92 LYS B C 1
ATOM 2943 O O . LYS B 1 92 ? 6.707 -39.406 -5.234 1 98.44 92 LYS B O 1
ATOM 2948 N N . LEU B 1 93 ? 6.609 -37.531 -6.438 1 98.25 93 LEU B N 1
ATOM 2949 C CA . LEU B 1 93 ? 5.461 -37.969 -7.211 1 98.25 93 LEU B CA 1
ATOM 2950 C C . LEU B 1 93 ? 5.91 -38.875 -8.367 1 98.25 93 LEU B C 1
ATOM 2952 O O . LEU B 1 93 ? 5.082 -39.438 -9.07 1 98.25 93 LEU B O 1
ATOM 2956 N N . GLY B 1 94 ? 7.191 -38.906 -8.656 1 98 94 GLY B N 1
ATOM 2957 C CA . GLY B 1 94 ? 7.738 -39.906 -9.57 1 98 94 GLY B CA 1
ATOM 2958 C C . GLY B 1 94 ? 7.938 -39.375 -10.977 1 98 94 GLY B C 1
ATOM 2959 O O . GLY B 1 94 ? 7.988 -40.125 -11.938 1 98 94 GLY B O 1
ATOM 2960 N N . PHE B 1 95 ? 8.023 -38.094 -11.117 1 98.31 95 PHE B N 1
ATOM 2961 C CA . PHE B 1 95 ? 8.203 -37.531 -12.445 1 98.31 95 PHE B CA 1
ATOM 2962 C C . PHE B 1 95 ? 9.664 -37.125 -12.672 1 98.31 95 PHE B C 1
ATOM 2964 O O . PHE B 1 95 ? 10.25 -36.438 -11.844 1 98.31 95 PHE B O 1
ATOM 2971 N N . ASP B 1 96 ? 10.266 -37.531 -13.742 1 98.06 96 ASP B N 1
ATOM 2972 C CA . ASP B 1 96 ? 11.617 -37.125 -14.102 1 98.06 96 ASP B CA 1
ATOM 2973 C C . ASP B 1 96 ? 11.641 -35.656 -14.586 1 98.06 96 ASP B C 1
ATOM 2975 O O . ASP B 1 96 ? 12.422 -34.844 -14.094 1 98.06 96 ASP B O 1
ATOM 2979 N N . THR B 1 97 ? 10.766 -35.375 -15.562 1 98.38 97 THR B N 1
ATOM 2980 C CA . THR B 1 97 ? 10.609 -34.031 -16.094 1 98.38 97 THR B CA 1
ATOM 2981 C C . THR B 1 97 ? 9.156 -33.562 -15.984 1 98.38 97 THR B C 1
ATOM 2983 O O . THR B 1 97 ? 8.25 -34.375 -15.812 1 98.38 97 THR B O 1
ATOM 2986 N N . VAL B 1 98 ? 9.023 -32.281 -16.031 1 98.62 98 VAL B N 1
ATOM 2987 C CA . VAL B 1 98 ? 7.68 -31.703 -15.922 1 98.62 98 VAL B CA 1
ATOM 2988 C C . VAL B 1 98 ? 7.559 -30.484 -16.828 1 98.62 98 VAL B C 1
ATOM 2990 O O . VAL B 1 98 ? 8.57 -29.891 -17.219 1 98.62 98 VAL B O 1
ATOM 2993 N N . GLN B 1 99 ? 6.336 -30.172 -17.25 1 98.81 99 GLN B N 1
ATOM 2994 C CA . GLN B 1 99 ? 5.934 -28.875 -17.781 1 98.81 99 GLN B CA 1
ATOM 2995 C C . GLN B 1 99 ? 5.258 -28.031 -16.703 1 98.81 99 GLN B C 1
ATOM 2997 O O . GLN B 1 99 ? 4.562 -28.562 -15.836 1 98.81 99 GLN B O 1
ATOM 3002 N N . VAL B 1 100 ? 5.527 -26.75 -16.703 1 98.94 100 VAL B N 1
ATOM 3003 C CA . VAL B 1 100 ? 5.062 -25.906 -15.602 1 98.94 100 VAL B CA 1
ATOM 3004 C C . VAL B 1 100 ? 4.258 -24.734 -16.156 1 98.94 100 VAL B C 1
ATOM 3006 O O . VAL B 1 100 ? 4.68 -24.078 -17.109 1 98.94 100 VAL B O 1
ATOM 3009 N N . VAL B 1 101 ? 3.094 -24.5 -15.625 1 98.94 101 VAL B N 1
ATOM 3010 C CA . VAL B 1 101 ? 2.221 -23.375 -15.914 1 98.94 101 VAL B CA 1
ATOM 3011 C C . VAL B 1 101 ? 1.953 -22.578 -14.641 1 98.94 101 VAL B C 1
ATOM 3013 O O . VAL B 1 101 ? 1.527 -23.156 -13.625 1 98.94 101 VAL B O 1
ATOM 3016 N N . GLY B 1 102 ? 2.219 -21.328 -14.648 1 98.94 102 GLY B N 1
ATOM 3017 C CA . GLY B 1 102 ? 1.972 -20.484 -13.484 1 98.94 102 GLY B CA 1
ATOM 3018 C C . GLY B 1 102 ? 1.228 -19.219 -13.812 1 98.94 102 GLY B C 1
ATOM 3019 O O . GLY B 1 102 ? 1.467 -18.594 -14.859 1 98.94 102 GLY B O 1
ATOM 3020 N N . HIS B 1 103 ? 0.382 -18.797 -12.977 1 98.88 103 HIS B N 1
ATOM 3021 C CA . HIS B 1 103 ? -0.379 -17.547 -13.062 1 98.88 103 HIS B CA 1
ATOM 3022 C C . HIS B 1 103 ? -0.055 -16.625 -11.898 1 98.88 103 HIS B C 1
ATOM 3024 O O . HIS B 1 103 ? -0.001 -17.062 -10.742 1 98.88 103 HIS B O 1
ATOM 3030 N N . ASP B 1 104 ? 0.132 -15.25 -12.219 1 98.44 104 ASP B N 1
ATOM 3031 C CA . ASP B 1 104 ? 0.331 -14.289 -11.141 1 98.44 104 ASP B CA 1
ATOM 3032 C C . ASP B 1 104 ? 1.518 -14.688 -10.266 1 98.44 104 ASP B C 1
ATOM 3034 O O . ASP B 1 104 ? 2.615 -14.93 -10.773 1 98.44 104 ASP B O 1
ATOM 3038 N N . ILE B 1 105 ? 1.462 -14.859 -8.977 1 98.62 105 ILE B N 1
ATOM 3039 C CA . ILE B 1 105 ? 2.527 -15.305 -8.086 1 98.62 105 ILE B CA 1
ATOM 3040 C C . ILE B 1 105 ? 3.049 -16.672 -8.555 1 98.62 105 ILE B C 1
ATOM 3042 O O . ILE B 1 105 ? 4.254 -16.922 -8.5 1 98.62 105 ILE B O 1
ATOM 3046 N N . GLY B 1 106 ? 2.137 -17.484 -8.984 1 98.88 106 GLY B N 1
ATOM 3047 C CA . GLY B 1 106 ? 2.527 -18.781 -9.5 1 98.88 106 GLY B CA 1
ATOM 3048 C C . GLY B 1 106 ? 3.398 -18.688 -10.742 1 98.88 106 GLY B C 1
ATOM 3049 O O . GLY B 1 106 ? 4.223 -19.578 -10.992 1 98.88 106 GLY B O 1
ATOM 3050 N N . GLY B 1 107 ? 3.184 -17.625 -11.547 1 98.88 107 GLY B N 1
ATOM 3051 C CA . GLY B 1 107 ? 4.047 -17.391 -12.688 1 98.88 107 GLY B CA 1
ATOM 3052 C C . GLY B 1 107 ? 5.465 -17.016 -12.297 1 98.88 107 GLY B C 1
ATOM 3053 O O . GLY B 1 107 ? 6.43 -17.484 -12.914 1 98.88 107 GLY B O 1
ATOM 3054 N N . MET B 1 108 ? 5.617 -16.219 -11.25 1 98.81 108 MET B N 1
ATOM 3055 C CA . MET B 1 108 ? 6.934 -15.875 -10.719 1 98.81 108 MET B CA 1
ATOM 3056 C C . MET B 1 108 ? 7.664 -17.109 -10.219 1 98.81 108 MET B C 1
ATOM 3058 O O . MET B 1 108 ? 8.859 -17.281 -10.477 1 98.81 108 MET B O 1
ATOM 3062 N N . LEU B 1 109 ? 6.879 -17.922 -9.578 1 98.88 109 LEU B N 1
ATOM 3063 C CA . LEU B 1 109 ? 7.426 -19.156 -9.031 1 98.88 109 LEU B CA 1
ATOM 3064 C C . LEU B 1 109 ? 7.797 -20.125 -10.148 1 98.88 109 LEU B C 1
ATOM 3066 O O . LEU B 1 109 ? 8.828 -20.797 -10.078 1 98.88 109 LEU B O 1
ATOM 3070 N N . ALA B 1 110 ? 6.98 -20.172 -11.148 1 98.94 110 ALA B N 1
ATOM 3071 C CA . ALA B 1 110 ? 7.238 -21.062 -12.289 1 98.94 110 ALA B CA 1
ATOM 3072 C C . ALA B 1 110 ? 8.555 -20.703 -12.969 1 98.94 110 ALA B C 1
ATOM 3074 O O . ALA B 1 110 ? 9.344 -21.594 -13.312 1 98.94 110 ALA B O 1
ATOM 3075 N N . TYR B 1 111 ? 8.789 -19.453 -13.148 1 98.94 111 TYR B N 1
ATOM 3076 C CA . TYR B 1 111 ? 10.07 -19.031 -13.727 1 98.94 111 TYR B CA 1
ATOM 3077 C C . TYR B 1 111 ? 11.234 -19.484 -12.844 1 98.94 111 TYR B C 1
ATOM 3079 O O . TYR B 1 111 ? 12.211 -20.047 -13.344 1 98.94 111 TYR B O 1
ATOM 3087 N N . ALA B 1 112 ? 11.141 -19.172 -11.547 1 98.94 112 ALA B N 1
ATOM 3088 C CA . ALA B 1 112 ? 12.219 -19.547 -10.633 1 98.94 112 ALA B CA 1
ATOM 3089 C C . ALA B 1 112 ? 12.5 -21.047 -10.703 1 98.94 112 ALA B C 1
ATOM 3091 O O . ALA B 1 112 ? 13.656 -21.469 -10.68 1 98.94 112 ALA B O 1
ATOM 3092 N N . TRP B 1 113 ? 11.422 -21.812 -10.797 1 98.94 113 TRP B N 1
ATOM 3093 C CA . TRP B 1 113 ? 11.57 -23.266 -10.891 1 98.94 113 TRP B CA 1
ATOM 3094 C C . TRP B 1 113 ? 12.305 -23.656 -12.164 1 98.94 113 TRP B C 1
ATOM 3096 O O . TRP B 1 113 ? 13.312 -24.359 -12.117 1 98.94 113 TRP B O 1
ATOM 3106 N N . ALA B 1 114 ? 11.906 -23.109 -13.289 1 98.94 114 ALA B N 1
ATOM 3107 C CA . ALA B 1 114 ? 12.539 -23.422 -14.57 1 98.94 114 ALA B CA 1
ATOM 3108 C C . ALA B 1 114 ? 14 -22.984 -14.578 1 98.94 114 ALA B C 1
ATOM 3110 O O . ALA B 1 114 ? 14.852 -23.656 -15.172 1 98.94 114 ALA B O 1
ATOM 3111 N N . ALA B 1 115 ? 14.266 -21.891 -13.922 1 98.88 115 ALA B N 1
ATOM 3112 C CA . ALA B 1 115 ? 15.602 -21.297 -13.984 1 98.88 115 ALA B CA 1
ATOM 3113 C C . ALA B 1 115 ? 16.562 -22.016 -13.039 1 98.88 115 ALA B C 1
ATOM 3115 O O . ALA B 1 115 ? 17.781 -21.984 -13.25 1 98.88 115 ALA B O 1
ATOM 3116 N N . THR B 1 116 ? 16.047 -22.641 -11.992 1 98.81 116 THR B N 1
ATOM 3117 C CA . THR B 1 116 ? 16.922 -23.281 -11.008 1 98.81 116 THR B CA 1
ATOM 3118 C C . THR B 1 116 ? 16.984 -24.797 -11.258 1 98.81 116 THR B C 1
ATOM 3120 O O . THR B 1 116 ? 17.891 -25.469 -10.75 1 98.81 116 THR B O 1
ATOM 3123 N N . HIS B 1 117 ? 16.062 -25.328 -11.961 1 98.44 117 HIS B N 1
ATOM 3124 C CA . HIS B 1 117 ? 16.016 -26.75 -12.266 1 98.44 117 HIS B CA 1
ATOM 3125 C C . HIS B 1 117 ? 15.844 -27 -13.758 1 98.44 117 HIS B C 1
ATOM 3127 O O . HIS B 1 117 ? 14.883 -27.641 -14.18 1 98.44 117 HIS B O 1
ATOM 3133 N N . ARG B 1 118 ? 16.797 -26.594 -14.484 1 97.62 118 ARG B N 1
ATOM 3134 C CA . ARG B 1 118 ? 16.719 -26.516 -15.938 1 97.62 118 ARG B CA 1
ATOM 3135 C C . ARG B 1 118 ? 16.641 -27.891 -16.562 1 97.62 118 ARG B C 1
ATOM 3137 O O . ARG B 1 118 ? 16.094 -28.047 -17.672 1 97.62 118 ARG B O 1
ATOM 3144 N N . ASP B 1 119 ? 17.062 -28.906 -15.828 1 96.88 119 ASP B N 1
ATOM 3145 C CA . ASP B 1 119 ? 17.047 -30.266 -16.359 1 96.88 119 ASP B CA 1
ATOM 3146 C C . ASP B 1 119 ? 15.688 -30.922 -16.172 1 96.88 119 ASP B C 1
ATOM 3148 O O . ASP B 1 119 ? 15.375 -31.922 -16.812 1 96.88 119 ASP B O 1
ATOM 3152 N N . THR B 1 120 ? 14.883 -30.344 -15.328 1 97.5 120 THR B N 1
ATOM 3153 C CA . THR B 1 120 ? 13.633 -31.016 -14.992 1 97.5 120 THR B CA 1
ATOM 3154 C C . THR B 1 120 ? 12.445 -30.312 -15.648 1 97.5 120 THR B C 1
ATOM 3156 O O . THR B 1 120 ? 11.438 -30.953 -15.969 1 97.5 120 THR B O 1
ATOM 3159 N N . VAL B 1 121 ? 12.492 -29 -15.875 1 98.69 121 VAL B N 1
ATOM 3160 C CA . VAL B 1 121 ? 11.391 -28.266 -16.484 1 98.69 121 VAL B CA 1
ATOM 3161 C C . VAL B 1 121 ? 11.586 -28.188 -18 1 98.69 121 VAL B C 1
ATOM 3163 O O . VAL B 1 121 ? 12.562 -27.594 -18.469 1 98.69 121 VAL B O 1
ATOM 3166 N N . THR B 1 122 ? 10.609 -28.719 -18.719 1 98.56 122 THR B N 1
ATOM 3167 C CA . THR B 1 122 ? 10.828 -28.859 -20.156 1 98.56 122 THR B CA 1
ATOM 3168 C C . THR B 1 122 ? 10.07 -27.781 -20.922 1 98.56 122 THR B C 1
ATOM 3170 O O . THR B 1 122 ? 10.383 -27.5 -22.078 1 98.56 122 THR B O 1
ATOM 3173 N N . ARG B 1 123 ? 9.031 -27.219 -20.375 1 98.75 123 ARG B N 1
ATOM 3174 C CA . ARG B 1 123 ? 8.234 -26.125 -20.906 1 98.75 123 ARG B CA 1
ATOM 3175 C C . ARG B 1 123 ? 7.715 -25.234 -19.781 1 98.75 123 ARG B C 1
ATOM 3177 O O . ARG B 1 123 ? 7.438 -25.703 -18.688 1 98.75 123 ARG B O 1
ATOM 3184 N N . LEU B 1 124 ? 7.637 -23.969 -20.062 1 98.94 124 LEU B N 1
ATOM 3185 C CA . LEU B 1 124 ? 7.211 -22.984 -19.062 1 98.94 124 LEU B CA 1
ATOM 3186 C C . LEU B 1 124 ? 6.129 -22.078 -19.625 1 98.94 124 LEU B C 1
ATOM 3188 O O . LEU B 1 124 ? 6.301 -21.484 -20.703 1 98.94 124 LEU B O 1
ATOM 3192 N N . ALA B 1 125 ? 5.012 -22.031 -19 1 98.94 125 ALA B N 1
ATOM 3193 C CA . ALA B 1 125 ? 3.99 -21.031 -19.312 1 98.94 125 ALA B CA 1
ATOM 3194 C C . ALA B 1 125 ? 3.807 -20.062 -18.141 1 98.94 125 ALA B C 1
ATOM 3196 O O . ALA B 1 125 ? 3.668 -20.5 -16.984 1 98.94 125 ALA B O 1
ATOM 3197 N N . VAL B 1 126 ? 3.877 -18.828 -18.375 1 98.94 126 VAL B N 1
ATOM 3198 C CA . VAL B 1 126 ? 3.709 -17.766 -17.375 1 98.94 126 VAL B CA 1
ATOM 3199 C C . VAL B 1 126 ? 2.539 -16.875 -17.781 1 98.94 126 VAL B C 1
ATOM 3201 O O . VAL B 1 126 ? 2.537 -16.281 -18.859 1 98.94 126 VAL B O 1
ATOM 3204 N N . PHE B 1 127 ? 1.584 -16.781 -16.859 1 98.88 127 PHE B N 1
ATOM 3205 C CA . PHE B 1 127 ? 0.36 -16.062 -17.172 1 98.88 127 PHE B CA 1
ATOM 3206 C C . PHE B 1 127 ? 0.235 -14.805 -16.328 1 98.88 127 PHE B C 1
ATOM 3208 O O . PHE B 1 127 ? 0.192 -14.875 -15.102 1 98.88 127 PHE B O 1
ATOM 3215 N N . ASP B 1 128 ? 0.21 -13.664 -16.891 1 98.5 128 ASP B N 1
ATOM 3216 C CA . ASP B 1 128 ? -0.288 -12.344 -16.516 1 98.5 128 ASP B CA 1
ATOM 3217 C C . ASP B 1 128 ? 0.423 -11.836 -15.258 1 98.5 128 ASP B C 1
ATOM 3219 O O . ASP B 1 128 ? -0.226 -11.453 -14.281 1 98.5 128 ASP B O 1
ATOM 3223 N N . VAL B 1 129 ? 1.747 -11.789 -15.336 1 97.81 129 VAL B N 1
ATOM 3224 C CA . VAL B 1 129 ? 2.525 -11.273 -14.211 1 97.81 129 VAL B CA 1
ATOM 3225 C C . VAL B 1 129 ? 3.916 -10.867 -14.695 1 97.81 129 VAL B C 1
ATOM 3227 O O . VAL B 1 129 ? 4.535 -11.57 -15.492 1 97.81 129 VAL B O 1
ATOM 3230 N N . PRO B 1 130 ? 4.367 -9.742 -14.312 1 95.12 130 PRO B N 1
ATOM 3231 C CA . PRO B 1 130 ? 5.785 -9.461 -14.539 1 95.12 130 PRO B CA 1
ATOM 3232 C C . PRO B 1 130 ? 6.699 -10.219 -13.57 1 95.12 130 PRO B C 1
ATOM 3234 O O . PRO B 1 130 ? 6.344 -10.414 -12.406 1 95.12 130 PRO B O 1
ATOM 3237 N N . ILE B 1 131 ? 7.855 -10.578 -14.039 1 97.69 131 ILE B N 1
ATOM 3238 C CA . ILE B 1 131 ? 8.844 -11.273 -13.219 1 97.69 131 ILE B CA 1
ATOM 3239 C C . ILE B 1 131 ? 9.672 -10.266 -12.43 1 97.69 131 ILE B C 1
ATOM 3241 O O . ILE B 1 131 ? 10.234 -9.328 -13 1 97.69 131 ILE B O 1
ATOM 3245 N N . PRO B 1 132 ? 9.781 -10.453 -11.07 1 97.12 132 PRO B N 1
ATOM 3246 C CA . PRO B 1 132 ? 10.688 -9.57 -10.32 1 97.12 132 PRO B CA 1
ATOM 3247 C C . PRO B 1 132 ? 12.102 -9.539 -10.914 1 97.12 132 PRO B C 1
ATOM 3249 O O . PRO B 1 132 ? 12.656 -10.594 -11.234 1 97.12 132 PRO B O 1
ATOM 3252 N N . GLY B 1 133 ? 12.648 -8.336 -11.031 1 96.25 133 GLY B N 1
ATOM 3253 C CA . GLY B 1 133 ? 13.984 -8.203 -11.602 1 96.25 133 GLY B CA 1
ATOM 3254 C C . GLY B 1 133 ? 13.961 -7.801 -13.07 1 96.25 133 GLY B C 1
ATOM 3255 O O . GLY B 1 133 ? 14.992 -7.426 -13.625 1 96.25 133 GLY B O 1
ATOM 3256 N N . ALA B 1 134 ? 12.766 -7.953 -13.695 1 97.12 134 ALA B N 1
ATOM 3257 C CA . ALA B 1 134 ? 12.633 -7.469 -15.062 1 97.12 134 ALA B CA 1
ATOM 3258 C C . ALA B 1 134 ? 12.867 -5.961 -15.141 1 97.12 134 ALA B C 1
ATOM 3260 O O . ALA B 1 134 ? 12.805 -5.27 -14.117 1 97.12 134 ALA B O 1
ATOM 3261 N N . SER B 1 135 ? 13.047 -5.453 -16.328 1 94.5 135 SER B N 1
ATOM 3262 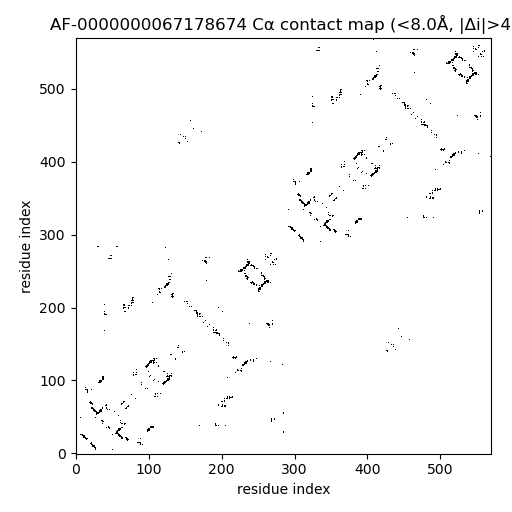C CA . SER B 1 135 ? 13.352 -4.043 -16.562 1 94.5 135 SER B CA 1
ATOM 3263 C C . SER B 1 135 ? 12.203 -3.15 -16.094 1 94.5 135 SER B C 1
ATOM 3265 O O . SER B 1 135 ? 12.43 -2.061 -15.57 1 94.5 135 SER B O 1
ATOM 3267 N N . LEU B 1 136 ? 11.031 -3.594 -16.219 1 92.69 136 LEU B N 1
ATOM 3268 C CA . LEU B 1 136 ? 9.875 -2.754 -15.906 1 92.69 136 LEU B CA 1
ATOM 3269 C C . LEU B 1 136 ? 9.5 -2.873 -14.43 1 92.69 136 LEU B C 1
ATOM 3271 O O . LEU B 1 136 ? 8.562 -2.215 -13.969 1 92.69 136 LEU B O 1
ATOM 3275 N N . TRP B 1 137 ? 10.156 -3.703 -13.688 1 90.88 137 TRP B N 1
ATOM 3276 C CA . TRP B 1 137 ? 9.734 -4.078 -12.344 1 90.88 137 TRP B CA 1
ATOM 3277 C C . TRP B 1 137 ? 9.672 -2.859 -11.43 1 90.88 137 TRP B C 1
ATOM 3279 O O . TRP B 1 137 ? 8.727 -2.695 -10.664 1 90.88 137 TRP B O 1
ATOM 3289 N N . ASP B 1 138 ? 10.617 -1.943 -11.57 1 81.44 138 ASP B N 1
ATOM 3290 C CA . ASP B 1 138 ? 10.648 -0.78 -10.688 1 81.44 138 ASP B CA 1
ATOM 3291 C C . ASP B 1 138 ? 9.461 0.139 -10.953 1 81.44 138 ASP B C 1
ATOM 3293 O O . ASP B 1 138 ? 8.922 0.754 -10.023 1 81.44 138 ASP B O 1
ATOM 3297 N N . GLY B 1 139 ? 9.062 0.169 -12.164 1 84.56 139 GLY B N 1
ATOM 3298 C CA . GLY B 1 139 ? 7.902 0.973 -12.508 1 84.56 139 GLY B CA 1
ATOM 3299 C C . GLY B 1 139 ? 6.602 0.399 -11.977 1 84.56 139 GLY B C 1
ATOM 3300 O O . GLY B 1 139 ? 5.652 1.141 -11.703 1 84.56 139 GLY B O 1
ATOM 3301 N N . ILE B 1 140 ? 6.562 -0.851 -11.781 1 84.5 140 ILE B N 1
ATOM 3302 C CA . ILE B 1 140 ? 5.359 -1.529 -11.312 1 84.5 140 ILE B CA 1
ATOM 3303 C C . ILE B 1 140 ? 5.098 -1.166 -9.852 1 84.5 140 ILE B C 1
ATOM 3305 O O . ILE B 1 140 ? 3.947 -0.961 -9.453 1 84.5 140 ILE B O 1
ATOM 3309 N N . LEU B 1 141 ? 6.09 -0.981 -9.18 1 78.75 141 LEU B N 1
ATOM 3310 C CA . LEU B 1 141 ? 5.977 -0.726 -7.75 1 78.75 141 LEU B CA 1
ATOM 3311 C C . LEU B 1 141 ? 5.359 0.645 -7.488 1 78.75 141 LEU B C 1
ATOM 3313 O O . LEU B 1 141 ? 4.891 0.918 -6.383 1 78.75 141 LEU B O 1
ATOM 3317 N N . THR B 1 142 ? 5.258 1.482 -8.539 1 77.69 142 THR B N 1
ATOM 3318 C CA . THR B 1 142 ? 4.664 2.809 -8.398 1 77.69 142 THR B CA 1
ATOM 3319 C C . THR B 1 142 ? 3.309 2.871 -9.094 1 77.69 142 THR B C 1
ATOM 3321 O O . THR B 1 142 ? 2.662 3.92 -9.109 1 77.69 142 THR B O 1
ATOM 3324 N N . ASP B 1 143 ? 2.934 1.722 -9.648 1 82 143 ASP B N 1
ATOM 3325 C CA . ASP B 1 143 ? 1.626 1.627 -10.289 1 82 143 ASP B CA 1
ATOM 3326 C C . ASP B 1 143 ? 0.505 1.621 -9.25 1 82 143 ASP B C 1
ATOM 3328 O O . ASP B 1 143 ? 0.486 0.774 -8.352 1 82 143 ASP B O 1
ATOM 3332 N N . PRO B 1 144 ? -0.473 2.525 -9.398 1 82.31 144 PRO B N 1
ATOM 3333 C CA . PRO B 1 144 ? -1.577 2.555 -8.438 1 82.31 144 PRO B CA 1
ATOM 3334 C C . PRO B 1 144 ? -2.365 1.247 -8.406 1 82.31 144 PRO B C 1
ATOM 3336 O O . PRO B 1 144 ? -2.979 0.919 -7.383 1 82.31 144 PRO B O 1
ATOM 3339 N N . LEU B 1 145 ? -2.295 0.508 -9.461 1 84.19 145 LEU B N 1
ATOM 3340 C CA . LEU B 1 145 ? -3.006 -0.765 -9.508 1 84.19 145 LEU B CA 1
ATOM 3341 C C . LEU B 1 145 ? -2.248 -1.839 -8.734 1 84.19 145 LEU B C 1
ATOM 3343 O O . LEU B 1 145 ? -2.797 -2.904 -8.445 1 84.19 145 LEU B O 1
ATOM 3347 N N . ALA B 1 146 ? -1.032 -1.524 -8.398 1 91.31 146 ALA B N 1
ATOM 3348 C CA . ALA B 1 146 ? -0.216 -2.488 -7.664 1 91.31 146 ALA B CA 1
ATOM 3349 C C . ALA B 1 146 ? 0.011 -2.035 -6.227 1 91.31 146 ALA B C 1
ATOM 3351 O O . ALA B 1 146 ? 1.006 -2.408 -5.602 1 91.31 146 ALA B O 1
ATOM 3352 N N . TRP B 1 147 ? -0.974 -1.29 -5.734 1 92.25 147 TRP B N 1
ATOM 3353 C CA . TRP B 1 147 ? -0.884 -0.736 -4.391 1 92.25 147 TRP B CA 1
ATOM 3354 C C . TRP B 1 147 ? -0.637 -1.836 -3.363 1 92.25 147 TRP B C 1
ATOM 3356 O O . TRP B 1 147 ? 0.06 -1.62 -2.369 1 92.25 147 TRP B O 1
ATOM 3366 N N . HIS B 1 148 ? -1.17 -2.99 -3.592 1 94.75 148 HIS B N 1
ATOM 3367 C CA . HIS B 1 148 ? -1.135 -4.074 -2.619 1 94.75 148 HIS B CA 1
ATOM 3368 C C . HIS B 1 148 ? 0.267 -4.664 -2.502 1 94.75 148 HIS B C 1
ATOM 3370 O O . HIS B 1 148 ? 0.576 -5.352 -1.525 1 94.75 148 HIS B O 1
ATOM 3376 N N . PHE B 1 149 ? 1.182 -4.418 -3.506 1 94.06 149 PHE B N 1
ATOM 3377 C CA . PHE B 1 149 ? 2.559 -4.879 -3.379 1 94.06 149 PHE B CA 1
ATOM 3378 C C . PHE B 1 149 ? 3.25 -4.203 -2.199 1 94.06 149 PHE B C 1
ATOM 3380 O O . PHE B 1 149 ? 3.887 -4.871 -1.382 1 94.06 149 PHE B O 1
ATOM 3387 N N . ALA B 1 150 ? 3.037 -2.908 -2.092 1 92.69 150 ALA B N 1
ATOM 3388 C CA . ALA B 1 150 ? 3.621 -2.174 -0.972 1 92.69 150 ALA B CA 1
ATOM 3389 C C . ALA B 1 150 ? 2.906 -2.508 0.335 1 92.69 150 ALA B C 1
ATOM 3391 O O . ALA B 1 150 ? 3.553 -2.758 1.355 1 92.69 150 ALA B O 1
ATOM 3392 N N . PHE B 1 151 ? 1.601 -2.559 0.319 1 96.31 151 PHE B N 1
ATOM 3393 C CA . PHE B 1 151 ? 0.786 -2.826 1.498 1 96.31 151 PHE B CA 1
ATOM 3394 C C . PHE B 1 151 ? 1.096 -4.203 2.068 1 96.31 151 PHE B C 1
ATOM 3396 O O . PHE B 1 151 ? 1.265 -4.355 3.281 1 96.31 151 PHE B O 1
ATOM 3403 N N . HIS B 1 152 ? 1.265 -5.18 1.212 1 96.94 152 HIS B N 1
ATOM 3404 C CA . HIS B 1 152 ? 1.48 -6.555 1.649 1 96.94 152 HIS B CA 1
ATOM 3405 C C . HIS B 1 152 ? 2.875 -6.734 2.238 1 96.94 152 HIS B C 1
ATOM 3407 O O . HIS B 1 152 ? 3.135 -7.707 2.949 1 96.94 152 HIS B O 1
ATOM 3413 N N . GLN B 1 153 ? 3.752 -5.812 1.992 1 93.5 153 GLN B N 1
ATOM 3414 C CA . GLN B 1 153 ? 5.117 -5.949 2.488 1 93.5 153 GLN B CA 1
ATOM 3415 C C . GLN B 1 153 ? 5.211 -5.551 3.959 1 93.5 153 GLN B C 1
ATOM 3417 O O . GLN B 1 153 ? 6.172 -5.906 4.641 1 93.5 153 GLN B O 1
ATOM 3422 N N . CYS B 1 154 ? 4.23 -4.734 4.359 1 92.88 154 CYS B N 1
ATOM 3423 C CA . CYS B 1 154 ? 4.262 -4.258 5.738 1 92.88 154 CYS B CA 1
ATOM 3424 C C . CYS B 1 154 ? 3.846 -5.359 6.707 1 92.88 154 CYS B C 1
ATOM 3426 O O . CYS B 1 154 ? 2.678 -5.746 6.75 1 92.88 154 CYS B O 1
ATOM 3428 N N . ARG B 1 155 ? 4.766 -5.812 7.48 1 90.94 155 ARG B N 1
ATOM 3429 C CA . ARG B 1 155 ? 4.453 -6.93 8.367 1 90.94 155 ARG B CA 1
ATOM 3430 C C . ARG B 1 155 ? 3.424 -6.523 9.422 1 90.94 155 ARG B C 1
ATOM 3432 O O . ARG B 1 155 ? 3.467 -5.406 9.938 1 90.94 155 ARG B O 1
ATOM 3439 N N . ASP B 1 156 ? 2.467 -7.406 9.688 1 93.62 156 ASP B N 1
ATOM 3440 C CA . ASP B 1 156 ? 1.505 -7.41 10.781 1 93.62 156 ASP B CA 1
ATOM 3441 C C . ASP B 1 156 ? 0.329 -6.484 10.484 1 93.62 156 ASP B C 1
ATOM 3443 O O . ASP B 1 156 ? -0.814 -6.793 10.828 1 93.62 156 ASP B O 1
ATOM 3447 N N . VAL B 1 157 ? 0.513 -5.371 9.766 1 95.75 157 VAL B N 1
ATOM 3448 C CA . VAL B 1 157 ? -0.554 -4.402 9.547 1 95.75 157 VAL B CA 1
ATOM 3449 C C . VAL B 1 157 ? -1.601 -4.988 8.602 1 95.75 157 VAL B C 1
ATOM 3451 O O . VAL B 1 157 ? -2.795 -4.984 8.906 1 95.75 157 VAL B O 1
ATOM 3454 N N . PRO B 1 158 ? -1.173 -5.547 7.441 1 97.38 158 PRO B N 1
ATOM 3455 C CA . PRO B 1 158 ? -2.209 -6.152 6.598 1 97.38 158 PRO B CA 1
ATOM 3456 C C . PRO B 1 158 ? -2.928 -7.309 7.289 1 97.38 158 PRO B C 1
ATOM 3458 O O . PRO B 1 158 ? -4.145 -7.457 7.145 1 97.38 158 PRO B O 1
ATOM 3461 N N . GLU B 1 159 ? -2.158 -8.148 8.016 1 97 159 GLU B N 1
ATOM 3462 C CA . GLU B 1 159 ? -2.783 -9.227 8.773 1 97 159 GLU B CA 1
ATOM 3463 C C . GLU B 1 159 ? -3.842 -8.688 9.727 1 97 159 GLU B C 1
ATOM 3465 O O . GLU B 1 159 ? -4.953 -9.211 9.789 1 97 159 GLU B O 1
ATOM 3470 N N . PHE B 1 160 ? -3.449 -7.617 10.438 1 96.81 160 PHE B N 1
ATOM 3471 C CA . PHE B 1 160 ? -4.328 -6.977 11.406 1 96.81 160 PHE B CA 1
ATOM 3472 C C . PHE B 1 160 ? -5.582 -6.434 10.727 1 96.81 160 PHE B C 1
ATOM 3474 O O . PHE B 1 160 ? -6.699 -6.664 11.195 1 96.81 160 PHE B O 1
ATOM 3481 N N . LEU B 1 161 ? -5.457 -5.766 9.586 1 97.75 161 LEU B N 1
ATOM 3482 C CA . LEU B 1 161 ? -6.562 -5.086 8.922 1 97.75 161 LEU B CA 1
ATOM 3483 C C . LEU B 1 161 ? -7.453 -6.086 8.188 1 97.75 161 LEU B C 1
ATOM 3485 O O . LEU B 1 161 ? -8.672 -5.914 8.133 1 97.75 161 LEU B O 1
ATOM 3489 N N . ILE B 1 162 ? -6.922 -7.203 7.633 1 97.88 162 ILE B N 1
ATOM 3490 C CA . ILE B 1 162 ? -7.652 -8.148 6.793 1 97.88 162 ILE B CA 1
ATOM 3491 C C . ILE B 1 162 ? -8.422 -9.125 7.672 1 97.88 162 ILE B C 1
ATOM 3493 O O . ILE B 1 162 ? -9.43 -9.695 7.246 1 97.88 162 ILE B O 1
ATOM 3497 N N . ALA B 1 163 ? -7.953 -9.328 8.922 1 95.62 163 ALA B N 1
ATOM 3498 C CA . ALA B 1 163 ? -8.555 -10.312 9.812 1 95.62 163 ALA B CA 1
ATOM 3499 C C . ALA B 1 163 ? -10.062 -10.094 9.938 1 95.62 163 ALA B C 1
ATOM 3501 O O . ALA B 1 163 ? -10.508 -9.016 10.336 1 95.62 163 ALA B O 1
ATOM 3502 N N . GLY B 1 164 ? -10.781 -11.125 9.547 1 96.38 164 GLY B N 1
ATOM 3503 C CA . GLY B 1 164 ? -12.227 -11.062 9.625 1 96.38 164 GLY B CA 1
ATOM 3504 C C . GLY B 1 164 ? -12.867 -10.391 8.43 1 96.38 164 GLY B C 1
ATOM 3505 O O . GLY B 1 164 ? -14.094 -10.312 8.336 1 96.38 164 GLY B O 1
ATOM 3506 N N . ARG B 1 165 ? -12.062 -9.891 7.484 1 97.88 165 ARG B N 1
ATOM 3507 C CA . ARG B 1 165 ? -12.57 -9.18 6.312 1 97.88 165 ARG B CA 1
ATOM 3508 C C . ARG B 1 165 ? -12.07 -9.828 5.023 1 97.88 165 ARG B C 1
ATOM 3510 O O . ARG B 1 165 ? -12.062 -9.195 3.969 1 97.88 165 ARG B O 1
ATOM 3517 N N . GLU B 1 166 ? -11.695 -11.086 5.121 1 98.25 166 GLU B N 1
ATOM 3518 C CA . GLU B 1 166 ? -11.086 -11.797 4 1 98.25 166 GLU B CA 1
ATOM 3519 C C . GLU B 1 166 ? -12.031 -11.844 2.801 1 98.25 166 GLU B C 1
ATOM 3521 O O . GLU B 1 166 ? -11.602 -11.656 1.659 1 98.25 166 GLU B O 1
ATOM 3526 N N . ARG B 1 167 ? -13.305 -12.047 3.066 1 98.06 167 ARG B N 1
ATOM 3527 C CA . ARG B 1 167 ? -14.234 -12.234 1.959 1 98.06 167 ARG B CA 1
ATOM 3528 C C . ARG B 1 167 ? -14.336 -10.969 1.112 1 98.06 167 ARG B C 1
ATOM 3530 O O . ARG B 1 167 ? -14.25 -11.031 -0.116 1 98.06 167 ARG B O 1
ATOM 3537 N N . GLY B 1 168 ? -14.555 -9.812 1.82 1 97.75 168 GLY B N 1
ATOM 3538 C CA . GLY B 1 168 ? -14.625 -8.562 1.082 1 97.75 168 GLY B CA 1
ATOM 3539 C C . GLY B 1 168 ? -13.328 -8.211 0.377 1 97.75 168 GLY B C 1
ATOM 3540 O O . GLY B 1 168 ? -13.352 -7.684 -0.737 1 97.75 168 GLY B O 1
ATOM 3541 N N . TYR B 1 169 ? -12.18 -8.469 1.033 1 98.44 169 TYR B N 1
ATOM 3542 C CA . TYR B 1 169 ? -10.875 -8.172 0.46 1 98.44 169 TYR B CA 1
ATOM 3543 C C . TYR B 1 169 ? -10.617 -9.023 -0.779 1 98.44 169 TYR B C 1
ATOM 3545 O O . TYR B 1 169 ? -10.18 -8.508 -1.812 1 98.44 169 TYR B O 1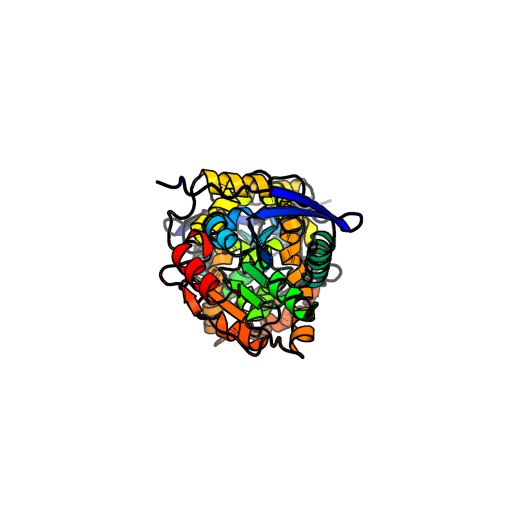
ATOM 3553 N N . VAL B 1 170 ? -10.945 -10.297 -0.741 1 98.31 170 VAL B N 1
ATOM 3554 C CA . VAL B 1 170 ? -10.789 -11.227 -1.856 1 98.31 170 VAL B CA 1
ATOM 3555 C C . VAL B 1 170 ? -11.727 -10.836 -2.992 1 98.31 170 VAL B C 1
ATOM 3557 O O . VAL B 1 170 ? -11.328 -10.82 -4.16 1 98.31 170 VAL B O 1
ATOM 3560 N N . GLU B 1 171 ? -12.938 -10.555 -2.611 1 97.06 171 GLU B N 1
ATOM 3561 C CA . GLU B 1 171 ? -13.922 -10.172 -3.617 1 97.06 171 GLU B CA 1
ATOM 3562 C C . GLU B 1 171 ? -13.477 -8.93 -4.383 1 97.06 171 GLU B C 1
ATOM 3564 O O . GLU B 1 171 ? -13.648 -8.844 -5.602 1 97.06 171 GLU B O 1
ATOM 3569 N N . TYR B 1 172 ? -12.906 -7.973 -3.686 1 96.88 172 TYR B N 1
ATOM 3570 C CA . TYR B 1 172 ? -12.391 -6.762 -4.316 1 96.88 172 TYR B CA 1
ATOM 3571 C C . TYR B 1 172 ? -11.391 -7.102 -5.414 1 96.88 172 TYR B C 1
ATOM 3573 O O . TYR B 1 172 ? -11.477 -6.574 -6.523 1 96.88 172 TYR B O 1
ATOM 3581 N N . PHE B 1 173 ? -10.453 -8 -5.141 1 96.75 173 PHE B N 1
ATOM 3582 C CA . PHE B 1 173 ? -9.43 -8.344 -6.121 1 96.75 173 PHE B CA 1
ATOM 3583 C C . PHE B 1 173 ? -10.023 -9.141 -7.273 1 96.75 173 PHE B C 1
ATOM 3585 O O . PHE B 1 173 ? -9.758 -8.852 -8.438 1 96.75 173 PHE B O 1
ATOM 3592 N N . LEU B 1 174 ? -10.82 -10.117 -6.949 1 96.5 174 LEU B N 1
ATOM 3593 C CA . LEU B 1 174 ? -11.336 -10.992 -7.992 1 96.5 174 LEU B CA 1
ATOM 3594 C C . LEU B 1 174 ? -12.258 -10.234 -8.938 1 96.5 174 LEU B C 1
ATOM 3596 O O . LEU B 1 174 ? -12.039 -10.211 -10.148 1 96.5 174 LEU B O 1
ATOM 3600 N N . ARG B 1 175 ? -13.18 -9.562 -8.414 1 94.19 175 ARG B N 1
ATOM 3601 C CA . ARG B 1 175 ? -14.172 -8.906 -9.258 1 94.19 175 ARG B CA 1
ATOM 3602 C C . ARG B 1 175 ? -13.648 -7.582 -9.797 1 94.19 175 ARG B C 1
ATOM 3604 O O . ARG B 1 175 ? -14.055 -7.133 -10.867 1 94.19 175 ARG B O 1
ATOM 3611 N N . GLY B 1 176 ? -12.703 -7.031 -9.094 1 92.06 176 GLY B N 1
ATOM 3612 C CA . GLY B 1 176 ? -12.156 -5.746 -9.508 1 92.06 176 GLY B CA 1
ATOM 3613 C C . GLY B 1 176 ? -11.141 -5.859 -10.625 1 92.06 176 GLY B C 1
ATOM 3614 O O . GLY B 1 176 ? -10.812 -4.863 -11.281 1 92.06 176 GLY B O 1
ATOM 3615 N N . ARG B 1 177 ? -10.633 -7.012 -10.867 1 92 177 ARG B N 1
ATOM 3616 C CA . ARG B 1 177 ? -9.57 -7.172 -11.852 1 92 177 ARG B CA 1
ATOM 3617 C C . ARG B 1 177 ? -10.008 -8.078 -13 1 92 177 ARG B C 1
ATOM 3619 O O . ARG B 1 177 ? -9.172 -8.688 -13.672 1 92 177 ARG B O 1
ATOM 3626 N N . THR B 1 178 ? -11.289 -8.25 -13.133 1 92.88 178 THR B N 1
ATOM 3627 C CA . THR B 1 178 ? -11.875 -9.047 -14.203 1 92.88 178 THR B CA 1
ATOM 3628 C C . THR B 1 178 ? -12.477 -8.148 -15.273 1 92.88 178 THR B C 1
ATOM 3630 O O . THR B 1 178 ? -13.023 -7.086 -14.969 1 92.88 178 THR B O 1
ATOM 3633 N N . ALA B 1 179 ? -12.273 -8.547 -16.469 1 91.38 179 ALA B N 1
ATOM 3634 C CA . ALA B 1 179 ? -13.016 -7.922 -17.562 1 91.38 179 ALA B CA 1
ATOM 3635 C C . ALA B 1 179 ? -14.406 -8.531 -17.688 1 91.38 179 ALA B C 1
ATOM 3637 O O . ALA B 1 179 ? -15.391 -7.812 -17.906 1 91.38 179 ALA B O 1
ATOM 3638 N N . ASN B 1 180 ? -14.477 -9.836 -17.562 1 87.12 180 ASN B N 1
ATOM 3639 C CA . ASN B 1 180 ? -15.734 -10.578 -17.516 1 87.12 180 ASN B CA 1
ATOM 3640 C C . ASN B 1 180 ? -16.25 -10.727 -16.094 1 87.12 180 ASN B C 1
ATOM 3642 O O . ASN B 1 180 ? -15.836 -11.633 -15.375 1 87.12 180 ASN B O 1
ATOM 3646 N N . GLN B 1 181 ? -17.234 -9.961 -15.727 1 80.12 181 GLN B N 1
ATOM 3647 C CA . GLN B 1 181 ? -17.672 -9.867 -14.336 1 80.12 181 GLN B CA 1
ATOM 3648 C C . GLN B 1 181 ? -18.375 -11.148 -13.898 1 80.12 181 GLN B C 1
ATOM 3650 O O . GLN B 1 181 ? -18.578 -11.367 -12.703 1 80.12 181 GLN B O 1
ATOM 3655 N N . ASP B 1 182 ? -18.688 -12.008 -14.852 1 86.06 182 ASP B N 1
ATOM 3656 C CA . ASP B 1 182 ? -19.375 -13.258 -14.516 1 86.06 182 ASP B CA 1
ATOM 3657 C C . ASP B 1 182 ? -18.359 -14.375 -14.266 1 86.06 182 ASP B C 1
ATOM 3659 O O . ASP B 1 182 ? -18.75 -15.516 -13.992 1 86.06 182 ASP B O 1
ATOM 3663 N N . ALA B 1 183 ? -17.203 -14.047 -14.25 1 90.75 183 ALA B N 1
ATOM 3664 C CA . ALA B 1 183 ? -16.156 -15.07 -14.141 1 90.75 183 ALA B CA 1
ATOM 3665 C C . ALA B 1 183 ? -16.125 -15.664 -12.734 1 90.75 183 ALA B C 1
ATOM 3667 O O . ALA B 1 183 ? -15.68 -16.797 -12.547 1 90.75 183 ALA B O 1
ATOM 3668 N N . PHE B 1 184 ? -16.609 -14.906 -11.734 1 94.94 184 PHE B N 1
ATOM 3669 C CA . PHE B 1 184 ? -16.562 -15.406 -10.359 1 94.94 184 PHE B CA 1
ATOM 3670 C C . PHE B 1 184 ? -17.953 -15.422 -9.742 1 94.94 184 PHE B C 1
ATOM 3672 O O . PHE B 1 184 ? -18.594 -14.375 -9.617 1 94.94 184 PHE B O 1
ATOM 3679 N N . THR B 1 185 ? -18.328 -16.578 -9.375 1 94.62 185 THR B N 1
ATOM 3680 C CA . THR B 1 185 ? -19.547 -16.734 -8.594 1 94.62 185 THR B CA 1
ATOM 3681 C C . THR B 1 185 ? -19.297 -16.391 -7.125 1 94.62 185 THR B C 1
ATOM 3683 O O . THR B 1 185 ? -18.141 -16.328 -6.688 1 94.62 185 THR B O 1
ATOM 3686 N N . ASP B 1 186 ? -20.375 -16.203 -6.398 1 95.5 186 ASP B N 1
ATOM 3687 C CA . ASP B 1 186 ? -20.234 -15.992 -4.961 1 95.5 186 ASP B CA 1
ATOM 3688 C C . ASP B 1 186 ? -19.562 -17.188 -4.293 1 95.5 186 ASP B C 1
ATOM 3690 O O . ASP B 1 186 ? -18.781 -17.016 -3.354 1 95.5 186 ASP B O 1
ATOM 3694 N N . ALA B 1 187 ? -19.844 -18.328 -4.824 1 94.88 187 ALA B N 1
ATOM 3695 C CA . ALA B 1 187 ? -19.266 -19.547 -4.266 1 94.88 187 ALA B CA 1
ATOM 3696 C C . ALA B 1 187 ? -17.75 -19.562 -4.465 1 94.88 187 ALA B C 1
ATOM 3698 O O . ALA B 1 187 ? -17 -20 -3.582 1 94.88 187 ALA B O 1
ATOM 3699 N N . ALA B 1 188 ? -17.344 -19.203 -5.629 1 95.81 188 ALA B N 1
ATOM 3700 C CA . ALA B 1 188 ? -15.914 -19.125 -5.895 1 95.81 188 ALA B CA 1
ATOM 3701 C C . ALA B 1 188 ? -15.227 -18.125 -4.98 1 95.81 188 ALA B C 1
ATOM 3703 O O . ALA B 1 188 ? -14.172 -18.406 -4.414 1 95.81 188 ALA B O 1
ATOM 3704 N N . VAL B 1 189 ? -15.883 -16.953 -4.836 1 97.31 189 VAL B N 1
ATOM 3705 C CA . VAL B 1 189 ? -15.352 -15.938 -3.943 1 97.31 189 VAL B CA 1
ATOM 3706 C C . VAL B 1 189 ? -15.273 -16.484 -2.518 1 97.31 189 VAL B C 1
ATOM 3708 O O . VAL B 1 189 ? -14.258 -16.312 -1.836 1 97.31 189 VAL B O 1
ATOM 3711 N N . ASP B 1 190 ? -16.312 -17.141 -2.084 1 97.06 190 ASP B N 1
ATOM 3712 C CA . ASP B 1 190 ? -16.359 -17.703 -0.742 1 97.06 190 ASP B CA 1
ATOM 3713 C C . ASP B 1 190 ? -15.242 -18.719 -0.542 1 97.06 190 ASP B C 1
ATOM 3715 O O . ASP B 1 190 ? -14.633 -18.781 0.53 1 97.06 190 ASP B O 1
ATOM 3719 N N . HIS B 1 191 ? -14.992 -19.469 -1.551 1 97.06 191 HIS B N 1
ATOM 3720 C CA . HIS B 1 191 ? -13.945 -20.484 -1.465 1 97.06 191 HIS B CA 1
ATOM 3721 C C . HIS B 1 191 ? -12.578 -19.844 -1.217 1 97.06 191 HIS B C 1
ATOM 3723 O O . HIS B 1 191 ? -11.867 -20.234 -0.289 1 97.06 191 HIS B O 1
ATOM 3729 N N . TYR B 1 192 ? -12.25 -18.953 -2.033 1 98.5 192 TYR B N 1
ATOM 3730 C CA . TYR B 1 192 ? -10.945 -18.312 -1.909 1 98.5 192 TYR B CA 1
ATOM 3731 C C . TYR B 1 192 ? -10.852 -17.516 -0.622 1 98.5 192 TYR B C 1
ATOM 3733 O O . TYR B 1 192 ? -9.797 -17.469 0.017 1 98.5 192 TYR B O 1
ATOM 3741 N N . ALA B 1 193 ? -11.953 -16.875 -0.23 1 98.5 193 ALA B N 1
ATOM 3742 C CA . ALA B 1 193 ? -11.992 -16.141 1.029 1 98.5 193 ALA B CA 1
ATOM 3743 C C . ALA B 1 193 ? -11.766 -17.062 2.217 1 98.5 193 ALA B C 1
ATOM 3745 O O . ALA B 1 193 ? -11.031 -16.719 3.148 1 98.5 193 ALA B O 1
ATOM 3746 N N . HIS B 1 194 ? -12.391 -18.188 2.186 1 97.31 194 HIS B N 1
ATOM 3747 C CA . HIS B 1 194 ? -12.211 -19.172 3.246 1 97.31 194 HIS B CA 1
ATOM 3748 C C . HIS B 1 194 ? -10.766 -19.641 3.328 1 97.31 194 HIS B C 1
ATOM 3750 O O . HIS B 1 194 ? -10.219 -19.812 4.422 1 97.31 194 HIS B O 1
ATOM 3756 N N . ALA B 1 195 ? -10.203 -19.891 2.156 1 98.19 195 ALA B N 1
ATOM 3757 C CA . ALA B 1 195 ? -8.805 -20.297 2.129 1 98.19 195 ALA B CA 1
ATOM 3758 C C . ALA B 1 195 ? -7.906 -19.25 2.771 1 98.19 195 ALA B C 1
ATOM 3760 O O . ALA B 1 195 ? -7.023 -19.578 3.564 1 98.19 195 ALA B O 1
ATOM 3761 N N . LEU B 1 196 ? -8.148 -17.969 2.48 1 98.56 196 LEU B N 1
ATOM 3762 C CA . LEU B 1 196 ? -7.332 -16.891 3.027 1 98.56 196 LEU B CA 1
ATOM 3763 C C . LEU B 1 196 ? -7.59 -16.719 4.52 1 98.56 196 LEU B C 1
ATOM 3765 O O . LEU B 1 196 ? -6.703 -16.297 5.266 1 98.56 196 LEU B O 1
ATOM 3769 N N . ALA B 1 197 ? -8.734 -17.109 4.965 1 97.62 197 ALA B N 1
ATOM 3770 C CA . ALA B 1 197 ? -9.125 -16.922 6.359 1 97.62 197 ALA B CA 1
ATOM 3771 C C . ALA B 1 197 ? -8.562 -18.031 7.246 1 97.62 197 ALA B C 1
ATOM 3773 O O . ALA B 1 197 ? -8.68 -17.969 8.469 1 97.62 197 ALA B O 1
ATOM 3774 N N . GLN B 1 198 ? -7.977 -19.047 6.684 1 96.44 198 GLN B N 1
ATOM 3775 C CA . GLN B 1 198 ? -7.375 -20.109 7.48 1 96.44 198 GLN B CA 1
ATOM 3776 C C . GLN B 1 198 ? -6.277 -19.562 8.391 1 96.44 198 GLN B C 1
ATOM 3778 O O . GLN B 1 198 ? -5.633 -18.562 8.055 1 96.44 198 GLN B O 1
ATOM 3783 N N . PRO B 1 199 ? -6.121 -20.234 9.531 1 95.44 199 PRO B N 1
ATOM 3784 C CA . PRO B 1 199 ? -5.035 -19.797 10.414 1 95.44 199 PRO B CA 1
ATOM 3785 C C . PRO B 1 199 ? -3.686 -19.734 9.695 1 95.44 199 PRO B C 1
ATOM 3787 O O . PRO B 1 199 ? -3.256 -20.719 9.102 1 95.44 199 PRO B O 1
ATOM 3790 N N . GLY B 1 200 ? -3.092 -18.578 9.672 1 95.81 200 GLY B N 1
ATOM 3791 C CA . GLY B 1 200 ? -1.751 -18.391 9.141 1 95.81 200 GLY B CA 1
ATOM 3792 C C . GLY B 1 200 ? -1.737 -18.062 7.66 1 95.81 200 GLY B C 1
ATOM 3793 O O . GLY B 1 200 ? -0.697 -17.703 7.105 1 95.81 200 GLY B O 1
ATOM 3794 N N . ALA B 1 201 ? -2.861 -18.141 6.969 1 98 201 ALA B N 1
ATOM 3795 C CA . ALA B 1 201 ? -2.871 -18.016 5.516 1 98 201 ALA B CA 1
ATOM 3796 C C . ALA B 1 201 ? -2.602 -16.578 5.078 1 98 201 ALA B C 1
ATOM 3798 O O . ALA B 1 201 ? -1.845 -16.344 4.133 1 98 201 ALA B O 1
ATOM 3799 N N . VAL B 1 202 ? -3.236 -15.609 5.789 1 98.31 202 VAL B N 1
ATOM 3800 C CA . VAL B 1 202 ? -2.957 -14.227 5.43 1 98.31 202 VAL B CA 1
ATOM 3801 C C . VAL B 1 202 ? -1.464 -13.945 5.574 1 98.31 202 VAL B C 1
ATOM 3803 O O . VAL B 1 202 ? -0.815 -13.508 4.617 1 98.31 202 VAL B O 1
ATOM 3806 N N . ARG B 1 203 ? -0.887 -14.266 6.695 1 97.25 203 ARG B N 1
ATOM 3807 C CA . ARG B 1 203 ? 0.537 -14.047 6.918 1 97.25 203 ARG B CA 1
ATOM 3808 C C . ARG B 1 203 ? 1.377 -14.75 5.859 1 97.25 203 ARG B C 1
ATOM 3810 O O . ARG B 1 203 ? 2.256 -14.133 5.25 1 97.25 203 ARG B O 1
ATOM 3817 N N . SER B 1 204 ? 1.105 -15.961 5.621 1 98.19 204 SER B N 1
ATOM 3818 C CA . SER B 1 204 ? 1.936 -16.797 4.75 1 98.19 204 SER B CA 1
ATOM 3819 C C . SER B 1 204 ? 1.873 -16.312 3.307 1 98.19 204 SER B C 1
ATOM 3821 O O . SER B 1 204 ? 2.902 -16.203 2.637 1 98.19 204 SER B O 1
ATOM 3823 N N . THR B 1 205 ? 0.69 -16.047 2.83 1 98.5 205 THR B N 1
ATOM 3824 C CA . THR B 1 205 ? 0.584 -15.625 1.437 1 98.5 205 THR B CA 1
ATOM 3825 C C . THR B 1 205 ? 1.16 -14.227 1.246 1 98.5 205 THR B C 1
ATOM 3827 O O . THR B 1 205 ? 1.697 -13.906 0.183 1 98.5 205 THR B O 1
ATOM 3830 N N . LEU B 1 206 ? 1.121 -13.406 2.279 1 98.38 206 LEU B N 1
ATOM 3831 C CA . LEU B 1 206 ? 1.751 -12.094 2.186 1 98.38 206 LEU B CA 1
ATOM 3832 C C . LEU B 1 206 ? 3.27 -12.219 2.158 1 98.38 206 LEU B C 1
ATOM 3834 O O . LEU B 1 206 ? 3.959 -11.367 1.593 1 98.38 206 LEU B O 1
ATOM 3838 N N . GLU B 1 207 ? 3.828 -13.305 2.703 1 98.25 207 GLU B N 1
ATOM 3839 C CA . GLU B 1 207 ? 5.266 -13.562 2.633 1 98.25 207 GLU B CA 1
ATOM 3840 C C . GLU B 1 207 ? 5.723 -13.75 1.188 1 98.25 207 GLU B C 1
ATOM 3842 O O . GLU B 1 207 ? 6.883 -13.492 0.861 1 98.25 207 GLU B O 1
ATOM 3847 N N . TRP B 1 208 ? 4.773 -14.18 0.311 1 98.56 208 TRP B N 1
ATOM 3848 C CA . TRP B 1 208 ? 5.113 -14.258 -1.107 1 98.56 208 TRP B CA 1
ATOM 3849 C C . TRP B 1 208 ? 5.562 -12.898 -1.635 1 98.56 208 TRP B C 1
ATOM 3851 O O . TRP B 1 208 ? 6.492 -12.812 -2.438 1 98.56 208 TRP B O 1
ATOM 3861 N N . TYR B 1 209 ? 4.879 -11.883 -1.223 1 97.12 209 TYR B N 1
ATOM 3862 C CA . TYR B 1 209 ? 5.148 -10.516 -1.659 1 97.12 209 TYR B CA 1
ATOM 3863 C C . TYR B 1 209 ? 6.383 -9.953 -0.963 1 97.12 209 TYR B C 1
ATOM 3865 O O . TYR B 1 209 ? 7.184 -9.25 -1.579 1 97.12 209 TYR B O 1
ATOM 3873 N N . ARG B 1 210 ? 6.547 -10.258 0.289 1 96.81 210 ARG B N 1
ATOM 3874 C CA . ARG B 1 210 ? 7.648 -9.719 1.081 1 96.81 210 ARG B CA 1
ATOM 3875 C C . ARG B 1 210 ? 8.992 -10.258 0.594 1 96.81 210 ARG B C 1
ATOM 3877 O O . ARG B 1 210 ? 10.039 -9.703 0.912 1 96.81 210 ARG B O 1
ATOM 3884 N N . ALA B 1 211 ? 8.938 -11.266 -0.27 1 97.94 211 ALA B N 1
ATOM 3885 C CA . ALA B 1 211 ? 10.148 -11.875 -0.811 1 97.94 211 ALA B CA 1
ATOM 3886 C C . ALA B 1 211 ? 10.57 -11.203 -2.117 1 97.94 211 ALA B C 1
ATOM 3888 O O . ALA B 1 211 ? 11.609 -11.531 -2.684 1 97.94 211 ALA B O 1
ATOM 3889 N N . PHE B 1 212 ? 9.875 -10.211 -2.605 1 96.69 212 PHE B N 1
ATOM 3890 C CA . PHE B 1 212 ? 10.047 -9.672 -3.951 1 96.69 212 PHE B CA 1
ATOM 3891 C C . PHE B 1 212 ? 11.461 -9.117 -4.133 1 96.69 212 PHE B C 1
ATOM 3893 O O . PHE B 1 212 ? 12.062 -9.289 -5.195 1 96.69 212 PHE B O 1
ATOM 3900 N N . ALA B 1 213 ? 11.938 -8.422 -3.129 1 95.06 213 ALA B N 1
ATOM 3901 C CA . ALA B 1 213 ? 13.281 -7.859 -3.279 1 95.06 213 ALA B CA 1
ATOM 3902 C C . ALA B 1 213 ? 14.312 -8.953 -3.496 1 95.06 213 ALA B C 1
ATOM 3904 O O . ALA B 1 213 ? 15.156 -8.859 -4.395 1 95.06 213 ALA B O 1
ATOM 3905 N N . GLN B 1 214 ? 14.219 -10.008 -2.678 1 97.81 214 GLN B N 1
ATOM 3906 C CA . GLN B 1 214 ? 15.109 -11.148 -2.848 1 97.81 214 GLN B CA 1
ATOM 3907 C C . GLN B 1 214 ? 14.859 -11.844 -4.184 1 97.81 214 GLN B C 1
ATOM 3909 O O . GLN B 1 214 ? 15.805 -12.25 -4.863 1 97.81 214 GLN B O 1
ATOM 3914 N N . ASP B 1 215 ? 13.648 -11.953 -4.566 1 98.56 215 ASP B N 1
ATOM 3915 C CA . ASP B 1 215 ? 13.297 -12.578 -5.836 1 98.56 215 ASP B CA 1
ATOM 3916 C C . ASP B 1 215 ? 13.891 -11.812 -7.012 1 98.56 215 ASP B C 1
ATOM 3918 O O . ASP B 1 215 ? 14.391 -12.422 -7.965 1 98.56 215 ASP B O 1
ATOM 3922 N N . ALA B 1 216 ? 13.805 -10.523 -6.926 1 97.94 216 ALA B N 1
ATOM 3923 C CA . ALA B 1 216 ? 14.359 -9.695 -7.992 1 97.94 216 ALA B CA 1
ATOM 3924 C C . ALA B 1 216 ? 15.859 -9.898 -8.117 1 97.94 216 ALA B C 1
ATOM 3926 O O . ALA B 1 216 ? 16.375 -10.062 -9.227 1 97.94 216 ALA B O 1
ATOM 3927 N N . ASP B 1 217 ? 16.547 -9.922 -7.008 1 98.12 217 ASP B N 1
ATOM 3928 C CA . ASP B 1 217 ? 17.984 -10.148 -7.012 1 98.12 217 ASP B CA 1
ATOM 3929 C C . ASP B 1 217 ? 18.312 -11.531 -7.578 1 98.12 217 ASP B C 1
ATOM 3931 O O . ASP B 1 217 ? 19.219 -11.664 -8.414 1 98.12 217 ASP B O 1
ATOM 3935 N N . ASP B 1 218 ? 17.594 -12.492 -7.137 1 98.75 218 ASP B N 1
ATOM 3936 C CA . ASP B 1 218 ? 17.797 -13.859 -7.617 1 98.75 218 ASP B CA 1
ATOM 3937 C C . ASP B 1 218 ? 17.547 -13.953 -9.117 1 98.75 218 ASP B C 1
ATOM 3939 O O . ASP B 1 218 ? 18.344 -14.547 -9.852 1 98.75 218 ASP B O 1
ATOM 3943 N N . ASN B 1 219 ? 16.469 -13.375 -9.539 1 98.69 219 ASN B N 1
ATOM 3944 C CA . ASN B 1 219 ? 16.094 -13.477 -10.945 1 98.69 219 ASN B CA 1
ATOM 3945 C C . ASN B 1 219 ? 17.094 -12.766 -11.852 1 98.69 219 ASN B C 1
ATOM 3947 O O . ASN B 1 219 ? 17.359 -13.227 -12.961 1 98.69 219 ASN B O 1
ATOM 3951 N N . ARG B 1 220 ? 17.625 -11.656 -11.406 1 98.12 220 ARG B N 1
ATOM 3952 C CA . ARG B 1 220 ? 18.656 -10.977 -12.188 1 98.12 220 ARG B CA 1
ATOM 3953 C C . ARG B 1 220 ? 19.891 -11.852 -12.352 1 98.12 220 ARG B C 1
ATOM 3955 O O . ARG B 1 220 ? 20.516 -11.859 -13.414 1 98.12 220 ARG B O 1
ATOM 3962 N N . LYS B 1 221 ? 20.234 -12.562 -11.289 1 98.56 221 LYS B N 1
ATOM 3963 C CA . LYS B 1 221 ? 21.359 -13.508 -11.367 1 98.56 221 LYS B CA 1
ATOM 3964 C C . LYS B 1 221 ? 21.031 -14.672 -12.297 1 98.56 221 LYS B C 1
ATOM 3966 O O . LYS B 1 221 ? 21.828 -15.047 -13.148 1 98.56 221 LYS B O 1
ATOM 3971 N N . LEU B 1 222 ? 19.891 -15.211 -12.156 1 98.62 222 LEU B N 1
ATOM 3972 C CA . LEU B 1 222 ? 19.469 -16.359 -12.945 1 98.62 222 LEU B CA 1
ATOM 3973 C C . LEU B 1 222 ? 19.344 -16 -14.422 1 98.62 222 LEU B C 1
ATOM 3975 O O . LEU B 1 222 ? 19.641 -16.812 -15.289 1 98.62 222 LEU B O 1
ATOM 3979 N N . ALA B 1 223 ? 18.984 -14.797 -14.672 1 98.06 223 ALA B N 1
ATOM 3980 C CA . ALA B 1 223 ? 18.734 -14.336 -16.031 1 98.06 223 ALA B CA 1
ATOM 3981 C C . ALA B 1 223 ? 20.031 -14.148 -16.812 1 98.06 223 ALA B C 1
ATOM 3983 O O . ALA B 1 223 ? 20.016 -14 -18.031 1 98.06 223 ALA B O 1
ATOM 3984 N N . ARG B 1 224 ? 21.156 -14.141 -16.141 1 97.88 224 ARG B N 1
ATOM 3985 C CA . ARG B 1 224 ? 22.438 -14.102 -16.844 1 97.88 224 ARG B CA 1
ATOM 3986 C C . ARG B 1 224 ? 22.594 -15.305 -17.766 1 97.88 224 ARG B C 1
ATOM 3988 O O . ARG B 1 224 ? 23.375 -15.266 -18.719 1 97.88 224 ARG B O 1
ATOM 3995 N N . GLU B 1 225 ? 21.891 -16.391 -17.453 1 98.19 225 GLU B N 1
ATOM 3996 C CA . GLU B 1 225 ? 21.719 -17.547 -18.312 1 98.19 225 GLU B CA 1
ATOM 3997 C C . GLU B 1 225 ? 20.266 -17.75 -18.688 1 98.19 225 GLU B C 1
ATOM 3999 O O . GLU B 1 225 ? 19.531 -18.484 -18.016 1 98.19 225 GLU B O 1
ATOM 4004 N N . PRO B 1 226 ? 19.875 -17.203 -19.734 1 98.56 226 PRO B N 1
ATOM 4005 C CA . PRO B 1 226 ? 18.453 -17.266 -20.109 1 98.56 226 PRO B CA 1
ATOM 4006 C C . PRO B 1 226 ? 17.984 -18.703 -20.328 1 98.56 226 PRO B C 1
ATOM 4008 O O . PRO B 1 226 ? 18.766 -19.562 -20.734 1 98.56 226 PRO B O 1
ATOM 4011 N N . LEU B 1 227 ? 16.703 -18.875 -20.031 1 98.81 227 LEU B N 1
ATOM 4012 C CA . LEU B 1 227 ? 16.094 -20.172 -20.312 1 98.81 227 LEU B CA 1
ATOM 4013 C C . LEU B 1 227 ? 16.094 -20.469 -21.812 1 98.81 227 LEU B C 1
ATOM 4015 O O . LEU B 1 227 ? 15.875 -19.562 -22.625 1 98.81 227 LEU B O 1
ATOM 4019 N N . THR B 1 228 ? 16.266 -21.703 -22.156 1 98.44 228 THR B N 1
ATOM 4020 C CA . THR B 1 228 ? 16.25 -22.078 -23.562 1 98.44 228 THR B CA 1
ATOM 4021 C C . THR B 1 228 ? 15.031 -22.953 -23.875 1 98.44 228 THR B C 1
ATOM 4023 O O . THR B 1 228 ? 14.711 -23.172 -25.047 1 98.44 228 THR B O 1
ATOM 4026 N N . VAL B 1 229 ? 14.367 -23.438 -22.812 1 98.56 229 VAL B N 1
ATOM 4027 C CA . VAL B 1 229 ? 13.148 -24.203 -23.047 1 98.56 229 VAL B CA 1
ATOM 4028 C C . VAL B 1 229 ? 12.07 -23.297 -23.641 1 98.56 229 VAL B C 1
ATOM 4030 O O . VAL B 1 229 ? 12.117 -22.078 -23.453 1 98.56 229 VAL B O 1
ATOM 4033 N N . PRO B 1 230 ? 11.055 -23.891 -24.375 1 98.75 230 PRO B N 1
ATOM 4034 C CA . PRO B 1 230 ? 9.938 -23.078 -24.859 1 98.75 230 PRO B CA 1
ATOM 4035 C C . PRO B 1 230 ? 9.156 -22.406 -23.734 1 98.75 230 PRO B C 1
ATOM 4037 O O . PRO B 1 230 ? 8.906 -23.031 -22.703 1 98.75 230 PRO B O 1
ATOM 4040 N N . VAL B 1 231 ? 8.852 -21.125 -23.938 1 98.88 231 VAL B N 1
ATOM 4041 C CA . VAL B 1 231 ? 8.094 -20.359 -22.953 1 98.88 231 VAL B CA 1
ATOM 4042 C C . VAL B 1 231 ? 6.836 -19.781 -23.609 1 98.88 231 VAL B C 1
ATOM 4044 O O . VAL B 1 231 ? 6.906 -19.203 -24.688 1 98.88 231 VAL B O 1
ATOM 4047 N N . LEU B 1 232 ? 5.695 -20.016 -23.031 1 98.94 232 LEU B N 1
ATOM 4048 C CA . LEU B 1 232 ? 4.426 -19.391 -23.406 1 98.94 232 LEU B CA 1
ATOM 4049 C C . LEU B 1 232 ? 4.07 -18.266 -22.438 1 98.94 232 LEU B C 1
ATOM 4051 O O . LEU B 1 232 ? 3.934 -18.484 -21.234 1 98.94 232 LEU B O 1
ATOM 4055 N N . ALA B 1 233 ? 3.988 -17.094 -22.938 1 98.88 233 ALA B N 1
ATOM 4056 C CA . ALA B 1 233 ? 3.682 -15.898 -22.172 1 98.88 233 ALA B CA 1
ATOM 4057 C C . ALA B 1 233 ? 2.326 -15.32 -22.562 1 98.88 233 ALA B C 1
ATOM 4059 O O . ALA B 1 233 ? 2.18 -14.758 -23.656 1 98.88 233 ALA B O 1
ATOM 4060 N N . LEU B 1 234 ? 1.358 -15.422 -21.656 1 98.81 234 LEU B N 1
ATOM 4061 C CA . LEU B 1 234 ? 0.021 -14.906 -21.922 1 98.81 234 LEU B CA 1
ATOM 4062 C C . LEU B 1 234 ? -0.425 -13.945 -20.828 1 98.81 234 LEU B C 1
ATOM 4064 O O . LEU B 1 234 ? 0.013 -14.062 -19.672 1 98.81 234 LEU B O 1
ATOM 4068 N N . GLY B 1 235 ? -1.229 -13.039 -21.094 1 98.62 235 GLY B N 1
ATOM 4069 C CA . GLY B 1 235 ? -1.896 -12.156 -20.156 1 98.62 235 GLY B CA 1
ATOM 4070 C C . GLY B 1 235 ? -3.178 -11.555 -20.703 1 98.62 235 GLY B C 1
ATOM 4071 O O . GLY B 1 235 ? -3.438 -11.625 -21.906 1 98.62 235 GLY B O 1
ATOM 4072 N N . GLY B 1 236 ? -3.98 -11.094 -19.828 1 98.25 236 GLY B N 1
ATOM 4073 C CA . GLY B 1 236 ? -5.188 -10.414 -20.266 1 98.25 236 GLY B CA 1
ATOM 4074 C C . GLY B 1 236 ? -4.906 -9.109 -20.984 1 98.25 236 GLY B C 1
ATOM 4075 O O . GLY B 1 236 ? -4.023 -8.352 -20.594 1 98.25 236 GLY B O 1
ATOM 4076 N N . GLU B 1 237 ? -5.668 -8.898 -21.984 1 97.62 237 GLU B N 1
ATOM 4077 C CA . GLU B 1 237 ? -5.539 -7.68 -22.781 1 97.62 237 GLU B CA 1
ATOM 4078 C C . GLU B 1 237 ? -5.617 -6.434 -21.891 1 97.62 237 GLU B C 1
ATOM 4080 O O . GLU B 1 237 ? -4.938 -5.441 -22.156 1 97.62 237 GLU B O 1
ATOM 4085 N N . HIS B 1 238 ? -6.301 -6.457 -20.844 1 95 238 HIS B N 1
ATOM 4086 C CA . HIS B 1 238 ? -6.551 -5.297 -19.984 1 95 238 HIS B CA 1
ATOM 4087 C C . HIS B 1 238 ? -5.605 -5.273 -18.797 1 95 238 HIS B C 1
ATOM 4089 O O . HIS B 1 238 ? -5.828 -4.527 -17.844 1 95 238 HIS B O 1
ATOM 4095 N N . ARG B 1 239 ? -4.613 -6.059 -18.797 1 94.5 239 ARG B N 1
ATOM 4096 C CA . ARG B 1 239 ? -3.605 -6.055 -17.75 1 94.5 239 ARG B CA 1
ATOM 4097 C C . ARG B 1 239 ? -2.205 -6.227 -18.328 1 94.5 239 ARG B C 1
ATOM 4099 O O . ARG B 1 239 ? -1.711 -5.352 -19.031 1 94.5 239 ARG B O 1
ATOM 4106 N N . TRP B 1 240 ? -1.607 -7.363 -18.188 1 94.81 240 TRP B N 1
ATOM 4107 C CA . TRP B 1 240 ? -0.202 -7.492 -18.562 1 94.81 240 TRP B CA 1
ATOM 4108 C C . TRP B 1 240 ? -0.059 -8.094 -19.953 1 94.81 240 TRP B C 1
ATOM 4110 O O . TRP B 1 240 ? 1.054 -8.219 -20.469 1 94.81 240 TRP B O 1
ATOM 4120 N N . GLY B 1 241 ? -1.163 -8.398 -20.625 1 96.69 241 GLY B N 1
ATOM 4121 C CA . GLY B 1 241 ? -1.142 -9.07 -21.922 1 96.69 241 GLY B CA 1
ATOM 4122 C C . GLY B 1 241 ? -0.18 -8.43 -22.906 1 96.69 241 GLY B C 1
ATOM 4123 O O . GLY B 1 241 ? 0.717 -9.102 -23.438 1 96.69 241 GLY B O 1
ATOM 4124 N N . PRO B 1 242 ? -0.234 -7.168 -23.078 1 95.75 242 PRO B N 1
ATOM 4125 C CA . PRO B 1 242 ? 0.594 -6.488 -24.078 1 95.75 242 PRO B CA 1
ATOM 4126 C C . PRO B 1 242 ? 2.082 -6.527 -23.734 1 95.75 242 PRO B C 1
ATOM 4128 O O . PRO B 1 242 ? 2.926 -6.293 -24.594 1 95.75 242 PRO B O 1
ATOM 4131 N N . LYS B 1 243 ? 2.414 -6.855 -22.531 1 96.81 243 LYS B N 1
ATOM 4132 C CA . LYS B 1 243 ? 3.803 -6.73 -22.094 1 96.81 243 LYS B CA 1
ATOM 4133 C C . LYS B 1 243 ? 4.414 -8.094 -21.797 1 96.81 243 LYS B C 1
ATOM 4135 O O . LYS B 1 243 ? 5.625 -8.211 -21.594 1 96.81 243 LYS B O 1
ATOM 4140 N N . MET B 1 244 ? 3.639 -9.148 -21.797 1 98.19 244 MET B N 1
ATOM 4141 C CA . MET B 1 244 ? 4.082 -10.438 -21.266 1 98.19 244 MET B CA 1
ATOM 4142 C C . MET B 1 244 ? 5.25 -10.977 -22.078 1 98.19 244 MET B C 1
ATOM 4144 O O . MET B 1 244 ? 6.242 -11.438 -21.516 1 98.19 244 MET B O 1
ATOM 4148 N N . VAL B 1 245 ? 5.164 -10.93 -23.375 1 98.56 245 VAL B N 1
ATOM 4149 C CA . VAL B 1 245 ? 6.203 -11.508 -24.219 1 98.56 245 VAL B CA 1
ATOM 4150 C C . VAL B 1 245 ? 7.508 -10.734 -24.031 1 98.56 245 VAL B C 1
ATOM 4152 O O . VAL B 1 245 ? 8.57 -11.336 -23.875 1 98.56 245 VAL B O 1
ATOM 4155 N N . ASP B 1 246 ? 7.398 -9.422 -24.016 1 97.69 246 ASP B N 1
ATOM 4156 C CA . ASP B 1 246 ? 8.586 -8.586 -23.844 1 97.69 246 ASP B CA 1
ATOM 4157 C C . ASP B 1 246 ? 9.258 -8.859 -22.5 1 97.69 246 ASP B C 1
ATOM 4159 O O . ASP B 1 246 ? 10.484 -8.945 -22.406 1 97.69 246 ASP B O 1
ATOM 4163 N N . VAL B 1 247 ? 8.484 -9.023 -21.5 1 97.38 247 VAL B N 1
ATOM 4164 C CA . VAL B 1 247 ? 9.016 -9.289 -20.156 1 97.38 247 VAL B CA 1
ATOM 4165 C C . VAL B 1 247 ? 9.758 -10.617 -20.156 1 97.38 247 VAL B C 1
ATOM 4167 O O . VAL B 1 247 ? 10.898 -10.695 -19.703 1 97.38 247 VAL B O 1
ATOM 4170 N N . LEU B 1 248 ? 9.141 -11.633 -20.719 1 98.62 248 LEU B N 1
ATOM 4171 C CA . LEU B 1 248 ? 9.719 -12.969 -20.594 1 98.62 248 LEU B CA 1
ATOM 4172 C C . LEU B 1 248 ? 10.906 -13.117 -21.547 1 98.62 248 LEU B C 1
ATOM 4174 O O . LEU B 1 248 ? 11.758 -13.992 -21.344 1 98.62 248 LEU B O 1
ATOM 4178 N N . ARG B 1 249 ? 11.008 -12.281 -22.562 1 98.56 249 ARG B N 1
ATOM 4179 C CA . ARG B 1 249 ? 12.148 -12.312 -23.469 1 98.56 249 ARG B CA 1
ATOM 4180 C C . ARG B 1 249 ? 13.422 -11.867 -22.75 1 98.56 249 ARG B C 1
ATOM 4182 O O . ARG B 1 249 ? 14.531 -12.148 -23.203 1 98.56 249 ARG B O 1
ATOM 4189 N N . GLU B 1 250 ? 13.234 -11.172 -21.656 1 98.38 250 GLU B N 1
ATOM 4190 C CA . GLU B 1 250 ? 14.391 -10.812 -20.828 1 98.38 250 GLU B CA 1
ATOM 4191 C C . GLU B 1 250 ? 14.953 -12.039 -20.109 1 98.38 250 GLU B C 1
ATOM 4193 O O . GLU B 1 250 ? 16.078 -12.016 -19.625 1 98.38 250 GLU B O 1
ATOM 4198 N N . PHE B 1 251 ? 14.203 -13.148 -20.062 1 98.62 251 PHE B N 1
ATOM 4199 C CA . PHE B 1 251 ? 14.547 -14.266 -19.188 1 98.62 251 PHE B CA 1
ATOM 4200 C C . PHE B 1 251 ? 14.688 -15.555 -19.984 1 98.62 251 PHE B C 1
ATOM 4202 O O . PHE B 1 251 ? 15.188 -16.562 -19.469 1 98.62 251 PHE B O 1
ATOM 4209 N N . ALA B 1 252 ? 14.242 -15.562 -21.203 1 98.81 252 ALA B N 1
ATOM 4210 C CA . ALA B 1 252 ? 14.211 -16.781 -22.016 1 98.81 252 ALA B CA 1
ATOM 4211 C C . ALA B 1 252 ? 14.438 -16.453 -23.484 1 98.81 252 ALA B C 1
ATOM 4213 O O . ALA B 1 252 ? 14.109 -15.359 -23.953 1 98.81 252 ALA B O 1
ATOM 4214 N N . THR B 1 253 ? 14.898 -17.422 -24.266 1 98.69 253 THR B N 1
ATOM 4215 C CA . THR B 1 253 ? 15.297 -17.172 -25.641 1 98.69 253 THR B CA 1
ATOM 4216 C C . THR B 1 253 ? 14.203 -17.609 -26.609 1 98.69 253 THR B C 1
ATOM 4218 O O . THR B 1 253 ? 14.211 -17.234 -27.781 1 98.69 253 THR B O 1
ATOM 4221 N N . ASP B 1 254 ? 13.312 -18.469 -26.156 1 98.75 254 ASP B N 1
ATOM 4222 C CA . ASP B 1 254 ? 12.203 -18.969 -26.984 1 98.75 254 ASP B CA 1
ATOM 4223 C C . ASP B 1 254 ? 10.859 -18.656 -26.328 1 98.75 254 ASP B C 1
ATOM 4225 O O . ASP B 1 254 ? 10.297 -19.484 -25.625 1 98.75 254 ASP B O 1
ATOM 4229 N N . VAL B 1 255 ? 10.352 -17.453 -26.672 1 98.81 255 VAL B N 1
ATOM 4230 C CA . VAL B 1 255 ? 9.141 -16.953 -26.016 1 98.81 255 VAL B CA 1
ATOM 4231 C C . VAL B 1 255 ? 8.07 -16.688 -27.078 1 98.81 255 VAL B C 1
ATOM 4233 O O . VAL B 1 255 ? 8.336 -16.031 -28.094 1 98.81 255 VAL B O 1
ATOM 4236 N N . ARG B 1 256 ? 6.949 -17.219 -26.891 1 98.44 256 ARG B N 1
ATOM 4237 C CA . ARG B 1 256 ? 5.785 -16.906 -27.703 1 98.44 256 ARG B CA 1
ATOM 4238 C C . ARG B 1 256 ? 4.594 -16.516 -26.828 1 98.44 256 ARG B C 1
ATOM 4240 O O . ARG B 1 256 ? 4.656 -16.625 -25.609 1 98.44 256 ARG B O 1
ATOM 4247 N N . GLY B 1 257 ? 3.486 -16.172 -27.406 1 98.25 257 GLY B N 1
ATOM 4248 C CA . GLY B 1 257 ? 2.271 -15.82 -26.688 1 98.25 257 GLY B CA 1
ATOM 4249 C C . GLY B 1 257 ? 1.789 -14.414 -26.969 1 98.25 257 GLY B C 1
ATOM 4250 O O . GLY B 1 257 ? 1.851 -13.945 -28.109 1 98.25 257 GLY B O 1
ATOM 4251 N N . GLY B 1 258 ? 1.183 -13.773 -25.938 1 97.75 258 GLY B N 1
ATOM 4252 C CA . GLY B 1 258 ? 0.641 -12.43 -26.109 1 97.75 258 GLY B CA 1
ATOM 4253 C C . GLY B 1 258 ? -0.609 -12.18 -25.281 1 97.75 258 GLY B C 1
ATOM 4254 O O . GLY B 1 258 ? -0.731 -12.672 -24.172 1 97.75 258 GLY B O 1
ATOM 4255 N N . SER B 1 259 ? -1.495 -11.352 -25.875 1 98.5 259 SER B N 1
ATOM 4256 C CA . SER B 1 259 ? -2.666 -10.875 -25.141 1 98.5 259 SER B CA 1
ATOM 4257 C C . SER B 1 259 ? -3.879 -11.766 -25.406 1 98.5 259 SER B C 1
ATOM 4259 O O . SER B 1 259 ? -4.109 -12.188 -26.547 1 98.5 259 SER B O 1
ATOM 4261 N N . ILE B 1 260 ? -4.605 -12.047 -24.359 1 98.31 260 ILE B N 1
ATOM 4262 C CA . ILE B 1 260 ? -5.918 -12.68 -24.484 1 98.31 260 ILE B CA 1
ATOM 4263 C C . ILE B 1 260 ? -7 -11.602 -24.594 1 98.31 260 ILE B C 1
ATOM 4265 O O . ILE B 1 260 ? -7.195 -10.812 -23.656 1 98.31 260 ILE B O 1
ATOM 4269 N N . PRO B 1 261 ? -7.707 -11.578 -25.672 1 96.94 261 PRO B N 1
ATOM 4270 C CA . PRO B 1 261 ? -8.711 -10.523 -25.844 1 96.94 261 PRO B CA 1
ATOM 4271 C C . PRO B 1 261 ? -9.82 -10.586 -24.797 1 96.94 261 PRO B C 1
ATOM 4273 O O . PRO B 1 261 ? -10.234 -11.68 -24.391 1 96.94 261 PRO B O 1
ATOM 4276 N N . ASP B 1 262 ? -10.328 -9.453 -24.422 1 95.94 262 ASP B N 1
ATOM 4277 C CA . ASP B 1 262 ? -11.461 -9.305 -23.516 1 95.94 262 ASP B CA 1
ATOM 4278 C C . ASP B 1 262 ? -11.227 -10.062 -22.203 1 95.94 262 ASP B C 1
ATOM 4280 O O . ASP B 1 262 ? -12.078 -10.844 -21.781 1 95.94 262 ASP B O 1
ATOM 4284 N N . CYS B 1 263 ? -10.086 -9.859 -21.719 1 97.62 263 CYS B N 1
ATOM 4285 C CA . CYS B 1 263 ? -9.664 -10.602 -20.531 1 97.62 263 CYS B CA 1
ATOM 4286 C C . CYS B 1 263 ? -8.891 -9.703 -19.578 1 97.62 263 CYS B C 1
ATOM 4288 O O . CYS B 1 263 ? -8.086 -8.883 -20.016 1 97.62 263 CYS B O 1
ATOM 4290 N N . GLY B 1 264 ? -9.211 -9.844 -18.312 1 97.31 264 GLY B N 1
ATOM 4291 C CA . GLY B 1 264 ? -8.469 -9.164 -17.266 1 97.31 264 GLY B CA 1
ATOM 4292 C C . GLY B 1 264 ? -7.359 -10.016 -16.672 1 97.31 264 GLY B C 1
ATOM 4293 O O . GLY B 1 264 ? -6.645 -10.711 -17.391 1 97.31 264 GLY B O 1
ATOM 4294 N N . HIS B 1 265 ? -7.172 -9.93 -15.383 1 97.38 265 HIS B N 1
ATOM 4295 C CA . HIS B 1 265 ? -6.035 -10.531 -14.703 1 97.38 265 HIS B CA 1
ATOM 4296 C C . HIS B 1 265 ? -6.223 -12.039 -14.539 1 97.38 265 HIS B C 1
ATOM 4298 O O . HIS B 1 265 ? -5.246 -12.789 -14.461 1 97.38 265 HIS B O 1
ATOM 4304 N N . TRP B 1 266 ? -7.449 -12.516 -14.492 1 98.12 266 TRP B N 1
ATOM 4305 C CA . TRP B 1 266 ? -7.758 -13.898 -14.156 1 98.12 266 TRP B CA 1
ATOM 4306 C C . TRP B 1 266 ? -8.008 -14.727 -15.414 1 98.12 266 TRP B C 1
ATOM 4308 O O . TRP B 1 266 ? -9.109 -15.25 -15.609 1 98.12 266 TRP B O 1
ATOM 4318 N N . VAL B 1 267 ? -6.961 -15.016 -16.094 1 98.38 267 VAL B N 1
ATOM 4319 C CA . VAL B 1 267 ? -7.016 -15.453 -17.5 1 98.38 267 VAL B CA 1
ATOM 4320 C C . VAL B 1 267 ? -7.672 -16.828 -17.578 1 98.38 267 VAL B C 1
ATOM 4322 O O . VAL B 1 267 ? -8.438 -17.094 -18.5 1 98.38 267 VAL B O 1
ATOM 4325 N N . VAL B 1 268 ? -7.496 -17.703 -16.609 1 98.06 268 VAL B N 1
ATOM 4326 C CA . VAL B 1 268 ? -8.047 -19.062 -16.656 1 98.06 268 VAL B CA 1
ATOM 4327 C C . VAL B 1 268 ? -9.555 -19 -16.406 1 98.06 268 VAL B C 1
ATOM 4329 O O . VAL B 1 268 ? -10.328 -19.641 -17.125 1 98.06 268 VAL B O 1
ATOM 4332 N N . GLU B 1 269 ? -9.961 -18.219 -15.445 1 97.38 269 GLU B N 1
ATOM 4333 C CA . GLU B 1 269 ? -11.383 -18.156 -15.094 1 97.38 269 GLU B CA 1
ATOM 4334 C C . GLU B 1 269 ? -12.156 -17.312 -16.094 1 97.38 269 GLU B C 1
ATOM 4336 O O . GLU B 1 269 ? -13.328 -17.594 -16.359 1 97.38 269 GLU B O 1
ATOM 4341 N N . GLU B 1 270 ? -11.492 -16.344 -16.688 1 97.56 270 GLU B N 1
ATOM 4342 C CA . GLU B 1 270 ? -12.188 -15.422 -17.594 1 97.56 270 GLU B CA 1
ATOM 4343 C C . GLU B 1 270 ? -12.297 -16 -19 1 97.56 270 GLU B C 1
ATOM 4345 O O . GLU B 1 270 ? -13.312 -15.836 -19.672 1 97.56 270 GLU B O 1
ATOM 4350 N N . ARG B 1 271 ? -11.172 -16.625 -19.391 1 97.38 271 ARG B N 1
ATOM 4351 C CA . ARG B 1 271 ? -11.133 -17.125 -20.766 1 97.38 271 ARG B CA 1
ATOM 4352 C C . ARG B 1 271 ? -10.547 -18.531 -20.828 1 97.38 271 ARG B C 1
ATOM 4354 O O . ARG B 1 271 ? -9.523 -18.75 -21.484 1 97.38 271 ARG B O 1
ATOM 4361 N N . PRO B 1 272 ? -11.258 -19.484 -20.219 1 97.44 272 PRO B N 1
ATOM 4362 C CA . PRO B 1 272 ? -10.719 -20.844 -20.172 1 97.44 272 PRO B CA 1
ATOM 4363 C C . PRO B 1 272 ? -10.539 -21.453 -21.562 1 97.44 272 PRO B C 1
ATOM 4365 O O . PRO B 1 272 ? -9.594 -22.219 -21.781 1 97.44 272 PRO B O 1
ATOM 4368 N N . ASP B 1 273 ? -11.383 -21.062 -22.484 1 97.5 273 ASP B N 1
ATOM 4369 C CA . ASP B 1 273 ? -11.312 -21.641 -23.828 1 97.5 273 ASP B CA 1
ATOM 4370 C C . ASP B 1 273 ? -10.023 -21.219 -24.531 1 97.5 273 ASP B C 1
ATOM 4372 O O . ASP B 1 273 ? -9.344 -22.047 -25.141 1 97.5 273 ASP B O 1
ATOM 4376 N N . VAL B 1 274 ? -9.727 -19.938 -24.375 1 98 274 VAL B N 1
ATOM 4377 C CA . VAL B 1 274 ? -8.539 -19.406 -25.031 1 98 274 VAL B CA 1
ATOM 4378 C C . VAL B 1 274 ? -7.281 -19.984 -24.375 1 98 274 VAL B C 1
ATOM 4380 O O . VAL B 1 274 ? -6.363 -20.422 -25.062 1 98 274 VAL B O 1
ATOM 4383 N N . VAL B 1 275 ? -7.25 -19.984 -23.062 1 98.5 275 VAL B N 1
ATOM 4384 C CA . VAL B 1 275 ? -6.098 -20.484 -22.328 1 98.5 275 VAL B CA 1
ATOM 4385 C C . VAL B 1 275 ? -5.883 -21.969 -22.641 1 98.5 275 VAL B C 1
ATOM 4387 O O . VAL B 1 275 ? -4.754 -22.391 -22.891 1 98.5 275 VAL B O 1
ATOM 4390 N N . LEU B 1 276 ? -7 -22.734 -22.688 1 98.31 276 LEU B N 1
ATOM 4391 C CA . LEU B 1 276 ? -6.906 -24.156 -22.984 1 98.31 276 LEU B CA 1
ATOM 4392 C C . LEU B 1 276 ? -6.363 -24.391 -24.391 1 98.31 276 LEU B C 1
ATOM 4394 O O . LEU B 1 276 ? -5.488 -25.234 -24.578 1 98.31 276 LEU B O 1
ATOM 4398 N N . ALA B 1 277 ? -6.848 -23.672 -25.297 1 98.31 277 ALA B N 1
ATOM 4399 C CA . ALA B 1 277 ? -6.395 -23.828 -26.672 1 98.31 277 ALA B CA 1
ATOM 4400 C C . ALA B 1 277 ? -4.902 -23.531 -26.797 1 98.31 277 ALA B C 1
ATOM 4402 O O . ALA B 1 277 ? -4.168 -24.266 -27.469 1 98.31 277 ALA B O 1
ATOM 4403 N N . GLU B 1 278 ? -4.457 -22.469 -26.172 1 98.5 278 GLU B N 1
ATOM 4404 C CA . GLU B 1 278 ? -3.047 -22.094 -26.203 1 98.5 278 GLU B CA 1
ATOM 4405 C C . GLU B 1 278 ? -2.174 -23.141 -25.516 1 98.5 278 GLU B C 1
ATOM 4407 O O . GLU B 1 278 ? -1.102 -23.484 -26.016 1 98.5 278 GLU B O 1
ATOM 4412 N N . LEU B 1 279 ? -2.631 -23.625 -24.391 1 98.69 279 LEU B N 1
ATOM 4413 C CA . LEU B 1 279 ? -1.854 -24.609 -23.656 1 98.69 279 LEU B CA 1
ATOM 4414 C C . LEU B 1 279 ? -1.785 -25.938 -24.422 1 98.69 279 LEU B C 1
ATOM 4416 O O . LEU B 1 279 ? -0.737 -26.578 -24.453 1 98.69 279 LEU B O 1
ATOM 4420 N N . GLU B 1 280 ? -2.895 -26.344 -25.047 1 97.19 280 GLU B N 1
ATOM 4421 C CA . GLU B 1 280 ? -2.914 -27.594 -25.797 1 97.19 280 GLU B CA 1
ATOM 4422 C C . GLU B 1 280 ? -1.958 -27.531 -26.984 1 97.19 280 GLU B C 1
ATOM 4424 O O . GLU B 1 280 ? -1.33 -28.531 -27.328 1 97.19 280 GLU B O 1
ATOM 4429 N N . ALA B 1 281 ? -1.89 -26.359 -27.547 1 97.44 281 ALA B N 1
ATOM 4430 C CA . ALA B 1 281 ? -0.974 -26.172 -28.672 1 97.44 281 ALA B CA 1
ATOM 4431 C C . ALA B 1 281 ? 0.475 -26.125 -28.203 1 97.44 281 ALA B C 1
ATOM 4433 O O . ALA B 1 281 ? 1.39 -26.5 -28.938 1 97.44 281 ALA B O 1
ATOM 4434 N N . PHE B 1 282 ? 0.716 -25.719 -27.047 1 98.56 282 PHE B N 1
ATOM 4435 C CA . PHE B 1 282 ? 2.049 -25.422 -26.547 1 98.56 282 PHE B CA 1
ATOM 4436 C C . PHE B 1 282 ? 2.646 -26.656 -25.859 1 98.56 282 PHE B C 1
ATOM 4438 O O . PHE B 1 282 ? 3.822 -26.969 -26.062 1 98.56 282 PHE B O 1
ATOM 4445 N N . LEU B 1 283 ? 1.813 -27.328 -25.016 1 97.81 283 LEU B N 1
ATOM 4446 C CA . LEU B 1 283 ? 2.301 -28.453 -24.234 1 97.81 283 LEU B CA 1
ATOM 4447 C C . LEU B 1 283 ? 2.537 -29.672 -25.109 1 97.81 283 LEU B C 1
ATOM 4449 O O . LEU B 1 283 ? 1.801 -29.906 -26.078 1 97.81 283 LEU B O 1
ATOM 4453 N N . GLN B 1 284 ? 3.506 -30.422 -24.875 1 93.12 284 GLN B N 1
ATOM 4454 C CA . GLN B 1 284 ? 3.83 -31.625 -25.641 1 93.12 284 GLN B CA 1
ATOM 4455 C C . GLN B 1 284 ? 3.25 -32.875 -24.984 1 93.12 284 GLN B C 1
ATOM 4457 O O . GLN B 1 284 ? 3.418 -33.062 -23.781 1 93.12 284 GLN B O 1
ATOM 4462 N N . ARG B 1 285 ? 2.646 -33.719 -25.812 1 87.88 285 ARG B N 1
ATOM 4463 C CA . ARG B 1 285 ? 2.078 -34.969 -25.359 1 87.88 285 ARG B CA 1
ATOM 4464 C C . ARG B 1 285 ? 3.121 -36.094 -25.391 1 87.88 285 ARG B C 1
ATOM 4466 O O . ARG B 1 285 ? 4.027 -36.062 -26.219 1 87.88 285 ARG B O 1
#

Nearest PDB structures (foldseek):
  7jqx-assembly1_A  TM=9.712E-01  e=2.318E-33  Burkholderia cenocepacia J2315
  7jqy-assembly1_B  TM=9.708E-01  e=5.787E-33  Burkholderia cenocepacia J2315
  7jqz-assembly1_J  TM=9.601E-01  e=3.888E-31  Burkholderia orbicola MC0-3
  6kxr-assembly2_C  TM=9.230E-01  e=3.334E-29  Streptomyces ambofaciens ATCC 23877
  6kxh-assembly2_C  TM=9.143E-01  e=1.129E-28  Streptomyces ambofaciens ATCC 23877

Foldseek 3Di:
DPPLDDWDWDWDWDDLDPQKIKIKTKTADEAEEEEAEAPLAALCLQVLQQRVCRPHHTYIRIGQALWDPIGQDPDQLALLSSLSSVVSVCVVVPAQAHEYEYAHLGLLSQLSNCLNCVRRYQEYEYEFYFHQQFPCNVVLCVDPVNVVLVVLLDPPVCVVVCAVVLLVVQCCVPCVFWLPNPLDDSVNSVVSSVRCNPVNNSVRSSVNSNCRVVRSVVQNVSQVDARAHAYEFEYAPAGCQAPRQVRNVSRHVHYDYGHDYSTGRSCCSRPVPVVNVVCVVRDDD/DPPLDQWDWDWDWDDLDPQKIKIKIKTADEAEEEEAEAPLAALCLQVLCQRVVRPHHTYIRIGQALWDPIGQDQDQLALLSSLSSVVSVCVVVPAQAHEYEYAHLGLLSQLSNCLNCVRRYQEYEYEFYFHQQFPCNVVLCVDPVNVVLVVLLDPPVCVVVCAVVLLVVQCCVPCVFWLPNPLDDSVNSVVSSVRCNPVNNSVRSSVNSNCRVVRSVVQNVSQVDARAHAYEFEYAPAGCQAPRQVRNVSRHVHYDYGHDYSTGRSCCSRPVPVVNVVCVVRDDD